Protein 3R0U (pdb70)

Solvent-accessible surface area: 27892 Å² total

InterPro domains:
  IPR013341 Mandelate racemase, N-terminal domain [PF02746] (19-125)
  IPR013342 Mandelate racemase, C-terminal domain [PF13378] (149-353)
  IPR013342 Mandelate racemase, C-terminal domain [SM00922] (142-240)
  IPR029017 Enolase-like, N-terminal [G3DSA:3.30.390.10] (1-115)
  IPR029017 Enolase-like, N-terminal [SSF54826] (3-125)
  IPR034603 Dipeptide epimerase [cd03319] (6-326)
  IPR036849 Enolase-like, C-terminal domain superfamily [G3DSA:3.20.20.120] (117-356)
  IPR036849 Enolase-like, C-terminal domain superfamily [SSF51604] (129-347)

Secondary structure (DSSP, 8-state):
--BEEEEEEEEEEEEEEEEEE-SS-EEE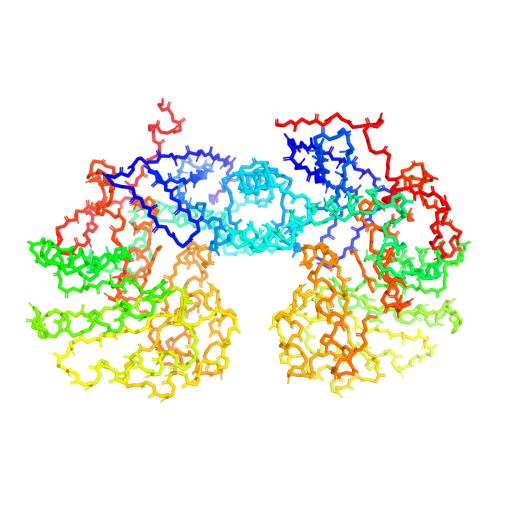EEEEEEEEEEETTS-EEEEEEE--HHHH---S---HIIIIIIHHHHTT-BGGGHHHHHHHHHTT---TTT--HHHHHHHHHHHHTTSBHHHHTT----EEEB-EEE----HHHHHHHHHHHHHTT--EEEEE-SS-HHHHHHHHHHHHHH--TTSEEEEE-TT---HHHHHHHHHHHHTS---EEEEE--S-TT-----HHHHH-SS-EE-STT-SSHHHHHHHHHTT-------HHHHTSHHHHHHHHHHHHHTT--------HHHHHHHHHHHHHTT---B--GGGGGS-GGGTTTTEEEETTEEEEPTT-SBTS---IIIII-/--BEEEEEEEEEEEEEEEEEE-SS-EEEEEEEEEEEEEETTS-EEEEEEE--HHHH---S---HIIIIIIHHHHTT-BGGGHHHHHHHHHTT---TTT--HHHHHHHHHHHHTTSBHHHHHT----EEEB-EEE----HHHHHHHHHHHHHTT--EEEEE-SS-HHHHHHHHHHHHHH--TTSEEEEE-TT---HHHHHHHHHHHTTS--EEEEEE--S-TT-----HHHHH-SS-EE-STT-SSHHHHHHHHHTT-------HHHHTSHHHHHHHHHHHHHHT--------HHHHHHHHHHHHHTT---B--GGGGGS-GGGTTTTEEEETTEEEEPSS-SBS---GGGT---B-

Sequence (710 aa):
VSKIIDIKTSIIKIPLKRTFITAVRSTNHIDSLAVELTLDNGVKGYGVAPATTAITGDTLQGQQYIIREIFAPVILGSDLSDYKQTLELAFKKVFNSAAKAIDLAYHDLLAKEQDISVAKLLGAKANSIVTDVSISCGNVAETIQNIQNGVEANFTAIKVKTGADFNRDIQLLKALDNEFSKNIKFRFDANQGWNLAQTKQFIEEEINKYSLNVEIIEQPVKYYDIKAAEITKFSNIPVVADESVFDAKDAERVIDEQACNINIKLAKTGGILEAQKIKKLADSAGISCVGCESPAGILATASFALAEDITVADLDPLDWVAKDLYSDYITFNEPNIILKDNLKGFGFNLAENLYFVSKIIDIKTSIIKIPLKRTFITAVRSTNHIDSLAVELTLDNGVKGYGVAPATTAITGDTLQGQYIIREIFAPVILGSDLSDYKQTLELAFKKVFNSAAKAIDLAYHDLLAKEQDISVAKLLGAKANSIVTDVSISCGNVAETIQNIQNGVEANFTAIKVKTGADFNRDIQLLKALDNEFSKNIKFRFDANQGWNLAQTKQFIEEINKYSLNVEIIEQPVKYYDIKAAEITKFSNIPVVADESVFDAKDAERVIDEQACNINIKLAKTGGILEAQKIKKLADSAGISCVGCESSPAGILATASFALAEDITVADLDPLDWVAKDLYSDYITFNEPNI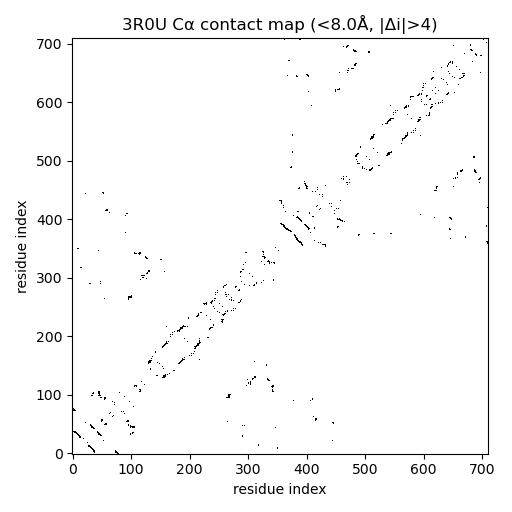ILKDNLKGFGFNLAENLYFQS

Nearest PDB structures (foldseek):
  3jzu-assembly10_C  TM=9.236E-01  e=6.802E-30  Enterococcus faecalis V583
  3jva-assembly1_H  TM=8.924E-01  e=4.768E-29  Enterococcus faecalis V583
  3dfy-assembly1_A  TM=9.272E-01  e=1.154E-27  Thermotoga maritima MSB8
  3jva-assembly1_C  TM=8.951E-01  e=2.211E-28  Enterococcus faecalis V583
  3s5s-assembly1_B  TM=8.977E-01  e=3.329E-25  Sorangium cellulosum So ce56

Organism: Francisella philomiragia subsp. philomiragia (strain ATCC 25017 / CCUG 19701 / FSC 153 / O#319-036) (NCBI:txid484022)

Radius of gyration: 26.85 Å; Cα contacts (8 Å, |Δi|>4): 1578; chains: 2; bounding box: 65×75×61 Å

Foldseek 3Di:
DKAWADKDKFWDKAAWQDWDDDPPDIDGIWIKMKMWTAIPVGDIFMFIFTQPCVQQNRDNVVSCLVPPQLCVLRHGGHLVCVVVSLVVRPVVDSNLRVLSVQLRSLLRVQLVVLHESLVVLPFDAFKAFAAAEFDDDALVVRLVVVVVRVVLPGQEYEYEAQPDLVRLLVNLVVDLVRDDQSREYEYENVQRADLVSLLVSQVSNVVGHYHYAEYENPHDLPPQVSCVSCVSHPHWYEYESCDLFQVSLVVCLVSVRGLYEYASSSHSHQVGSVNSLVVCVVSNRAYYEYGAVLSVLRRSSSCSSSVNHYYHRHSVVTHDCVSPVQFWDCSPRMTGGDPSARYSNDDCCVTPPD/DKAFADKWKFKDKFFWQDWAAFLQDIDGIWIKMKMWTAIPVGDIFIFIFTQPCSFQNRDNVVSCLVPPQLCVLRHRGHLVCVVVSLVVSVVVDSQLRSLSVQQRSLLVVQLVVLHESLVVLPFDAFKAFAAAEFHDDALVVRVVRVVVRVVLPGQEYEYHAQNDLVRLLVNLVVCLVPDDQSREYEYEDVARDDLVSLLVSQVSNVVGDHRYAEYENPHDLPPQVSCVSCVRHPHWYEYESVDLFQVSLVVNLVSVRTLYAYASSSHSHLVRSVNSLVVCVVSNRAYYEYGAVLSLLRRSSSCSSSVNHYYHSHSCVTGDVVQPVQFWDCSPRMTGGDPSAGYSRNPPVVPTPIDD

Structure (mmCIF, N/CA/C/O backbone):
data_3R0U
#
_entry.id   3R0U
#
_cell.length_a   121.070
_cell.length_b   121.070
_cell.length_c   149.040
_cell.angle_alpha   90.000
_cell.angle_beta   90.000
_cell.angle_gamma   90.000
#
_symmetry.space_group_name_H-M   'P 41 21 2'
#
loop_
_entity.id
_entity.type
_entity.pdbx_description
1 polymer 'Enzyme of enolase superfamily'
2 non-polymer 'MAGNESIUM ION'
3 non-polymer 'SULFATE ION'
4 non-polymer 'D(-)-TARTARIC ACID'
5 non-polymer GLYCEROL
6 water water
#
loop_
_atom_site.group_PDB
_atom_site.id
_atom_site.type_symbol
_atom_site.label_atom_id
_atom_site.label_alt_id
_atom_site.label_comp_id
_atom_site.label_asym_id
_atom_site.label_entity_id
_atom_site.label_seq_id
_atom_site.pdbx_PDB_ins_code
_atom_site.Cartn_x
_atom_site.Cartn_y
_atom_site.Cartn_z
_atom_site.occupancy
_atom_site.B_iso_or_equiv
_atom_site.auth_seq_id
_atom_site.auth_comp_id
_atom_site.auth_asym_id
_atom_site.auth_atom_id
_atom_site.pdbx_PDB_model_num
ATOM 1 N N . VAL A 1 2 ? 66.196 90.266 36.246 1.00 51.65 2 VAL A N 1
ATOM 2 C CA . VAL A 1 2 ? 67.477 89.766 36.738 1.00 46.49 2 VAL A CA 1
ATOM 3 C C . VAL A 1 2 ? 67.434 89.556 38.248 1.00 41.25 2 VAL A C 1
ATOM 4 O O . VAL A 1 2 ? 67.283 90.507 39.017 1.00 43.38 2 VAL A O 1
ATOM 8 N N . SER A 1 3 ? 67.564 88.301 38.673 1.00 33.37 3 SER A N 1
ATOM 9 C CA . SER A 1 3 ? 67.457 87.958 40.086 1.00 29.01 3 SER A CA 1
ATOM 10 C C . SER A 1 3 ? 68.795 88.189 40.788 1.00 25.73 3 SER A C 1
ATOM 11 O O . SER A 1 3 ? 69.818 87.793 40.243 1.00 26.15 3 SER A O 1
ATOM 14 N N . LYS A 1 4 ? 68.763 88.753 41.989 1.00 27.02 4 LYS A N 1
ATOM 15 C CA . LYS A 1 4 ? 69.974 88.986 42.795 1.00 28.24 4 LYS A CA 1
ATOM 16 C C . LYS A 1 4 ? 69.789 88.324 44.153 1.00 25.17 4 LYS A C 1
ATOM 17 O O . LYS A 1 4 ? 68.689 88.286 44.687 1.00 25.66 4 LYS A O 1
ATOM 23 N N . ILE A 1 5 ? 70.876 87.832 44.734 1.00 24.67 5 ILE A N 1
ATOM 24 C CA . ILE A 1 5 ? 70.816 87.260 46.061 1.00 21.18 5 ILE A CA 1
ATOM 25 C C . ILE A 1 5 ? 70.842 88.398 47.062 1.00 23.27 5 ILE A C 1
ATOM 26 O O . ILE A 1 5 ? 71.772 89.184 47.061 1.00 25.25 5 ILE A O 1
ATOM 31 N N . ILE A 1 6 ? 69.849 88.467 47.944 1.00 22.05 6 ILE A N 1
ATOM 32 C CA . ILE A 1 6 ? 69.785 89.560 48.889 1.00 24.25 6 ILE A CA 1
ATOM 33 C C . ILE A 1 6 ? 69.739 89.120 50.339 1.00 23.89 6 ILE A C 1
ATOM 34 O O . ILE A 1 6 ? 69.713 89.957 51.215 1.00 23.78 6 ILE A O 1
ATOM 39 N N . ASP A 1 7 ? 69.774 87.817 50.611 1.00 23.29 7 ASP A N 1
ATOM 40 C CA . ASP A 1 7 ? 69.882 87.369 52.012 1.00 20.86 7 ASP A CA 1
ATOM 41 C C . ASP A 1 7 ? 70.569 86.005 52.142 1.00 20.07 7 ASP A C 1
ATOM 42 O O . ASP A 1 7 ? 70.438 85.163 51.252 1.00 19.15 7 ASP A O 1
ATOM 47 N N . ILE A 1 8 ? 71.278 85.795 53.250 1.00 20.27 8 ILE A N 1
ATOM 48 C CA . ILE A 1 8 ? 71.914 84.483 53.531 1.00 22.02 8 ILE A CA 1
ATOM 49 C C . ILE A 1 8 ? 71.703 84.173 54.977 1.00 23.79 8 ILE A C 1
ATOM 50 O O . ILE A 1 8 ? 71.981 85.019 55.841 1.00 27.12 8 ILE A O 1
ATOM 55 N N . LYS A 1 9 ? 71.219 82.978 55.276 1.00 22.58 9 LYS A N 1
ATOM 56 C CA . LYS A 1 9 ? 71.108 82.558 56.666 1.00 23.07 9 LYS A CA 1
ATOM 57 C C . LYS A 1 9 ? 71.763 81.216 56.822 1.00 22.48 9 LYS A C 1
ATOM 58 O O . LYS A 1 9 ? 71.917 80.462 55.846 1.00 23.83 9 LYS A O 1
ATOM 64 N N . THR A 1 10 ? 72.164 80.885 58.030 1.00 19.03 10 THR A N 1
ATOM 65 C CA . THR A 1 10 ? 72.670 79.537 58.262 1.00 19.15 10 THR A CA 1
ATOM 66 C C . THR A 1 10 ? 71.995 78.914 59.469 1.00 21.81 10 THR A C 1
ATOM 67 O O . THR A 1 10 ? 71.476 79.612 60.345 1.00 24.09 10 THR A O 1
ATOM 71 N N . SER A 1 11 ? 72.027 77.595 59.545 1.00 18.41 11 SER A N 1
ATOM 72 C CA . SER A 1 11 ? 71.468 76.924 60.670 1.00 20.64 11 SER A CA 1
ATOM 73 C C . SER A 1 11 ? 72.187 75.593 60.854 1.00 21.16 11 SER A C 1
ATOM 74 O O . SER A 1 11 ? 72.523 74.904 59.871 1.00 20.36 11 SER A O 1
ATOM 77 N N . ILE A 1 12 ? 72.381 75.198 62.100 1.00 20.47 12 ILE A N 1
ATOM 78 C CA . ILE A 1 12 ? 73.053 73.950 62.434 1.00 21.74 12 ILE A CA 1
ATOM 79 C C . ILE A 1 12 ? 71.983 72.878 62.596 1.00 25.91 12 ILE A C 1
ATOM 80 O O . ILE A 1 12 ? 70.969 73.103 63.264 1.00 28.03 12 ILE A O 1
ATOM 85 N N . ILE A 1 13 ? 72.188 71.725 61.973 1.00 22.29 13 ILE A N 1
ATOM 86 C CA . ILE A 1 13 ? 71.182 70.666 62.016 1.00 24.88 13 ILE A CA 1
ATOM 87 C C . ILE A 1 13 ? 71.910 69.453 62.537 1.00 27.63 13 ILE A C 1
ATOM 88 O O . ILE A 1 13 ? 72.956 69.077 61.992 1.00 28.40 13 ILE A O 1
ATOM 93 N N . LYS A 1 14 ? 71.396 68.855 63.613 1.00 24.04 14 LYS A N 1
ATOM 94 C CA . LYS A 1 14 ? 71.968 67.633 64.158 1.00 23.95 14 LYS A CA 1
ATOM 95 C C . LYS A 1 14 ? 70.944 66.517 63.996 1.00 30.15 14 LYS A C 1
ATOM 96 O O . LYS A 1 14 ? 69.767 66.687 64.313 1.00 31.99 14 LYS A O 1
ATOM 102 N N . ILE A 1 15 ? 71.384 65.402 63.442 1.00 29.71 15 ILE A N 1
ATOM 103 C CA . ILE A 1 15 ? 70.469 64.299 63.140 1.00 31.01 15 ILE A CA 1
ATOM 104 C C . ILE A 1 15 ? 70.934 63.111 63.921 1.00 29.52 15 ILE A C 1
ATOM 105 O O . ILE A 1 15 ? 72.114 62.769 63.897 1.00 27.92 15 ILE A O 1
ATOM 110 N N . PRO A 1 16 ? 70.024 62.484 64.664 1.00 34.32 16 PRO A N 1
ATOM 111 C CA . PRO A 1 16 ? 70.441 61.280 65.391 1.00 36.24 16 PRO A CA 1
ATOM 112 C C . PRO A 1 16 ? 70.650 60.058 64.463 1.00 35.37 16 PRO A C 1
ATOM 113 O O . PRO A 1 16 ? 69.899 59.848 63.502 1.00 34.89 16 PRO A O 1
ATOM 117 N N . LEU A 1 17 ? 71.660 59.251 64.766 1.00 32.85 17 LEU A N 1
ATOM 118 C CA . LEU A 1 17 ? 71.890 58.021 64.025 1.00 32.11 17 LEU A CA 1
ATOM 119 C C . LEU A 1 17 ? 71.207 56.843 64.715 1.00 36.14 17 LEU A C 1
ATOM 120 O O . LEU A 1 17 ? 71.043 56.851 65.954 1.00 34.24 17 LEU A O 1
ATOM 125 N N . LYS A 1 18 ? 70.829 55.832 63.924 1.00 37.48 18 LYS A N 1
ATOM 126 C CA . LYS A 1 18 ? 70.186 54.611 64.453 1.00 42.43 18 LYS A CA 1
ATOM 127 C C . LYS A 1 18 ? 71.119 53.692 65.272 1.00 44.57 18 LYS A C 1
ATOM 128 O O . LYS A 1 18 ? 70.666 52.930 66.143 1.00 44.65 18 LYS A O 1
ATOM 134 N N . ARG A 1 19 ? 72.410 53.759 64.977 1.00 43.44 19 ARG A N 1
ATOM 135 C CA . ARG A 1 19 ? 73.418 53.034 65.735 1.00 45.81 19 ARG A CA 1
ATOM 136 C C . ARG A 1 19 ? 74.666 53.919 65.797 1.00 41.35 19 ARG A C 1
ATOM 137 O O . ARG A 1 19 ? 74.781 54.890 65.053 1.00 37.07 19 ARG A O 1
ATOM 145 N N . THR A 1 20 ? 75.589 53.603 66.688 1.00 38.63 20 THR A N 1
ATOM 146 C CA . THR A 1 20 ? 76.767 54.442 66.841 1.00 40.72 20 THR A CA 1
ATOM 147 C C . THR A 1 20 ? 77.738 54.247 65.665 1.00 39.55 20 THR A C 1
ATOM 148 O O . THR A 1 20 ? 78.036 53.129 65.234 1.00 38.82 20 THR A O 1
ATOM 152 N N . PHE A 1 21 ? 78.219 55.368 65.155 1.00 37.87 21 PHE A N 1
ATOM 153 C CA . PHE A 1 21 ? 79.111 55.380 64.011 1.00 37.91 21 PHE A CA 1
ATOM 154 C C . PHE A 1 21 ? 80.558 55.605 64.469 1.00 36.50 21 PHE A C 1
ATOM 155 O O . PHE A 1 21 ? 80.887 56.661 65.061 1.00 35.01 21 PHE A O 1
ATOM 163 N N . ILE A 1 22 ? 81.406 54.613 64.198 1.00 33.36 22 ILE A N 1
ATOM 164 C CA . ILE A 1 22 ? 82.792 54.627 64.660 1.00 34.98 22 ILE A CA 1
ATOM 165 C C . ILE A 1 22 ? 83.819 54.681 63.534 1.00 37.80 22 ILE A C 1
ATOM 166 O O . ILE A 1 22 ? 83.846 53.792 62.678 1.00 41.65 22 ILE A O 1
ATOM 171 N N . THR A 1 23 ? 84.678 55.703 63.563 1.00 34.62 23 THR A N 1
ATOM 172 C CA . THR A 1 23 ? 85.764 55.809 62.638 1.00 32.21 23 THR A CA 1
ATOM 173 C C . THR A 1 23 ? 87.093 55.516 63.336 1.00 34.34 23 THR A C 1
ATOM 174 O O . THR A 1 23 ? 87.145 55.144 64.528 1.00 33.52 23 THR A O 1
ATOM 178 N N . ALA A 1 24 ? 88.172 55.703 62.578 1.00 36.50 24 ALA A N 1
ATOM 179 C CA . ALA A 1 24 ? 89.512 55.480 63.095 1.00 37.72 24 ALA A CA 1
ATOM 180 C C . ALA A 1 24 ? 89.798 56.467 64.233 1.00 34.79 24 ALA A C 1
ATOM 181 O O . ALA A 1 24 ? 90.576 56.163 65.151 1.00 34.34 24 ALA A O 1
ATOM 183 N N . VAL A 1 25 ? 89.163 57.640 64.184 1.00 33.03 25 VAL A N 1
ATOM 184 C CA . VAL A 1 25 ? 89.516 58.671 65.171 1.00 33.91 25 VAL A CA 1
ATOM 185 C C . VAL A 1 25 ? 88.356 59.184 66.025 1.00 31.56 25 VAL A C 1
ATOM 186 O O . VAL A 1 25 ? 88.559 60.039 66.872 1.00 32.99 25 VAL A O 1
ATOM 190 N N . ARG A 1 26 ? 87.147 58.663 65.828 1.00 26.25 26 ARG A N 1
ATOM 191 C CA . ARG A 1 26 ? 85.989 59.292 66.449 1.00 28.62 26 ARG A CA 1
ATOM 192 C C . ARG A 1 26 ? 84.771 58.347 66.541 1.00 33.32 26 ARG A C 1
ATOM 193 O O . ARG A 1 26 ? 84.628 57.401 65.738 1.00 35.04 26 ARG A O 1
ATOM 201 N N . SER A 1 27 ? 83.916 58.606 67.524 1.00 36.61 27 SER A N 1
ATOM 202 C CA . SER A 1 27 ? 82.668 57.860 67.736 1.00 38.62 27 SER A CA 1
ATOM 203 C C . SER A 1 27 ? 81.568 58.893 67.940 1.00 39.61 27 SER A C 1
ATOM 204 O O . SER A 1 27 ? 81.791 59.920 68.593 1.00 40.13 27 SER A O 1
ATOM 207 N N . THR A 1 28 ? 80.405 58.674 67.332 1.00 36.78 28 THR A N 1
ATOM 208 C CA . THR A 1 28 ? 79.315 59.630 67.491 1.00 34.28 28 THR A CA 1
ATOM 209 C C . THR A 1 28 ? 77.983 58.943 67.268 1.00 33.80 28 THR A C 1
ATOM 210 O O . THR A 1 28 ? 77.911 57.924 66.592 1.00 32.62 28 THR A O 1
ATOM 214 N N . ASN A 1 29 ? 76.931 59.500 67.862 1.00 34.81 29 ASN A N 1
ATOM 215 C CA . ASN A 1 29 ? 75.577 59.043 67.583 1.00 35.12 29 ASN A CA 1
ATOM 216 C C . ASN A 1 29 ? 74.771 60.051 66.798 1.00 31.49 29 ASN A C 1
ATOM 217 O O . ASN A 1 29 ? 73.552 59.965 66.765 1.00 29.20 29 ASN A O 1
ATOM 222 N N . HIS A 1 30 ? 75.444 61.022 66.166 1.00 28.50 30 HIS A N 1
ATOM 223 C CA . HIS A 1 30 ? 74.687 61.968 65.371 1.00 29.40 30 HIS A CA 1
ATOM 224 C C . HIS A 1 30 ? 75.506 62.490 64.188 1.00 26.25 30 HIS A C 1
ATOM 225 O O . HIS A 1 30 ? 76.718 62.312 64.100 1.00 27.82 30 HIS A O 1
ATOM 232 N N . ILE A 1 31 ? 74.813 63.126 63.270 1.00 25.42 31 ILE A N 1
ATOM 233 C CA . ILE A 1 31 ? 75.472 63.788 62.163 1.00 24.77 31 ILE A CA 1
ATOM 234 C C . ILE A 1 31 ? 75.458 65.285 62.461 1.00 24.43 31 ILE A C 1
ATOM 235 O O . ILE A 1 31 ? 74.429 65.807 62.825 1.00 22.84 31 ILE A O 1
ATOM 240 N N . ASP A 1 32 ? 76.588 65.971 62.311 1.00 25.27 32 ASP A N 1
ATOM 241 C CA . ASP A 1 32 ? 76.617 67.441 62.432 1.00 26.35 32 ASP A CA 1
ATOM 242 C C . ASP A 1 32 ? 76.553 68.062 61.031 1.00 24.63 32 ASP A C 1
ATOM 243 O O . ASP A 1 32 ? 77.395 67.749 60.207 1.00 25.75 32 ASP A O 1
ATOM 248 N N . SER A 1 33 ? 75.563 68.903 60.737 1.00 22.21 33 SER A N 1
ATOM 249 C CA . SER A 1 33 ? 75.523 69.583 59.440 1.00 20.17 33 SER A CA 1
ATOM 250 C C . SER A 1 33 ? 75.285 71.055 59.610 1.00 20.11 33 SER A C 1
ATOM 251 O O . SER A 1 33 ? 74.656 71.470 60.580 1.00 20.61 33 SER A O 1
ATOM 254 N N . LEU A 1 34 ? 75.769 71.834 58.636 1.00 17.12 34 LEU A N 1
ATOM 255 C CA . LEU A 1 34 ? 75.342 73.231 58.532 1.00 15.45 34 LEU A CA 1
ATOM 256 C C . LEU A 1 34 ? 74.524 73.379 57.287 1.00 18.01 34 LEU A C 1
ATOM 257 O O . LEU A 1 34 ? 74.928 72.947 56.175 1.00 19.98 34 LEU A O 1
ATOM 262 N N . ALA A 1 35 ? 73.392 74.033 57.421 1.00 18.55 35 ALA A N 1
ATOM 263 C CA . ALA A 1 35 ? 72.570 74.381 56.253 1.00 20.58 35 ALA A CA 1
ATOM 264 C C . ALA A 1 35 ? 72.689 75.861 55.938 1.00 17.74 35 ALA A C 1
ATOM 265 O O . ALA A 1 35 ? 72.857 76.709 56.830 1.00 19.87 35 ALA A O 1
ATOM 267 N N . VAL A 1 36 ? 72.611 76.198 54.666 1.00 15.04 36 VAL A N 1
ATOM 268 C CA . VAL A 1 36 ? 72.617 77.575 54.277 1.00 14.63 36 VAL A CA 1
ATOM 269 C C . VAL A 1 36 ? 71.373 77.847 53.432 1.00 18.81 36 VAL A C 1
ATOM 270 O O . VAL A 1 36 ? 70.958 77.002 52.643 1.00 19.51 36 VAL A O 1
ATOM 274 N N . GLU A 1 37 ? 70.785 79.020 53.631 1.00 16.89 37 GLU A N 1
ATOM 275 C CA . GLU A 1 37 ? 69.628 79.460 52.819 1.00 16.18 37 GLU A CA 1
ATOM 276 C C . GLU A 1 37 ? 70.012 80.742 52.102 1.00 18.17 37 GLU A C 1
ATOM 277 O O . GLU A 1 37 ? 70.468 81.741 52.740 1.00 18.93 37 GLU A O 1
ATOM 283 N N . LEU A 1 38 ? 69.872 80.745 50.782 1.00 16.45 38 LEU A N 1
ATOM 284 C CA . LEU A 1 38 ? 70.069 81.945 49.990 1.00 17.19 38 LEU A CA 1
ATOM 285 C C . LEU A 1 38 ? 68.718 82.476 49.525 1.00 20.17 38 LEU A C 1
ATOM 286 O O . LEU A 1 38 ? 67.944 81.717 49.003 1.00 20.22 38 LEU A O 1
ATOM 291 N N . THR A 1 39 ? 68.458 83.784 49.661 1.00 18.94 39 THR A N 1
ATOM 292 C CA . THR A 1 39 ? 67.147 84.319 49.233 1.00 19.59 39 THR A CA 1
ATOM 293 C C . THR A 1 39 ? 67.359 85.317 48.113 1.00 21.53 39 THR A C 1
ATOM 294 O O . THR A 1 39 ? 68.256 86.158 48.205 1.00 22.15 39 THR A O 1
ATOM 298 N N . LEU A 1 40 ? 66.597 85.170 47.031 1.00 20.10 40 LEU A N 1
ATOM 299 C CA . LEU A 1 40 ? 66.690 86.038 45.870 1.00 18.50 40 LEU A CA 1
ATOM 300 C C . LEU A 1 40 ? 65.685 87.175 46.083 1.00 21.71 40 LEU A C 1
ATOM 301 O O . LEU A 1 40 ? 64.777 87.063 46.911 1.00 21.29 40 LEU A O 1
ATOM 306 N N . ASP A 1 41 ? 65.843 88.244 45.326 1.00 20.25 41 ASP A N 1
ATOM 307 C CA . ASP A 1 41 ? 64.945 89.394 45.517 1.00 24.65 41 ASP A CA 1
ATOM 308 C C . ASP A 1 41 ? 63.576 89.175 44.854 1.00 25.41 41 ASP A C 1
ATOM 309 O O . ASP A 1 41 ? 62.686 90.058 44.913 1.00 27.33 41 ASP A O 1
ATOM 314 N N . ASN A 1 42 ? 63.357 87.995 44.274 1.00 24.76 42 ASN A N 1
ATOM 315 C CA . ASN A 1 42 ? 61.978 87.624 43.833 1.00 23.44 42 ASN A CA 1
ATOM 316 C C . ASN A 1 42 ? 61.298 86.666 44.818 1.00 23.77 42 ASN A C 1
ATOM 317 O O . ASN A 1 42 ? 60.256 86.067 44.506 1.00 25.80 42 ASN A O 1
ATOM 322 N N . GLY A 1 43 ? 61.951 86.436 45.961 1.00 21.74 43 GLY A N 1
ATOM 323 C CA . GLY A 1 43 ? 61.393 85.590 47.000 1.00 22.97 43 GLY A CA 1
ATOM 324 C C . GLY A 1 43 ? 61.802 84.119 46.971 1.00 23.36 43 GLY A C 1
ATOM 325 O O . GLY A 1 43 ? 61.554 83.406 47.932 1.00 24.94 43 GLY A O 1
ATOM 326 N N . VAL A 1 44 ? 62.393 83.663 45.871 1.00 22.52 44 VAL A N 1
ATOM 327 C CA . VAL A 1 44 ? 62.801 82.246 45.748 1.00 22.02 44 VAL A CA 1
ATOM 328 C C . VAL A 1 44 ? 63.949 81.941 46.711 1.00 20.96 44 VAL A C 1
ATOM 329 O O . VAL A 1 44 ? 64.871 82.707 46.800 1.00 19.52 44 VAL A O 1
ATOM 333 N N . LYS A 1 45 ? 63.862 80.848 47.448 1.00 20.62 45 LYS A N 1
ATOM 334 C CA . LYS A 1 45 ? 64.899 80.476 48.442 1.00 22.01 45 LYS A CA 1
ATOM 335 C C . LYS A 1 45 ? 65.570 79.171 48.035 1.00 20.01 45 LYS A C 1
ATOM 336 O O . LYS A 1 45 ? 64.874 78.236 47.606 1.00 21.38 45 LYS A O 1
ATOM 342 N N . GLY A 1 46 ? 66.890 79.095 48.220 1.00 20.13 46 GLY A N 1
ATOM 343 C CA . GLY A 1 46 ? 67.663 77.905 47.874 1.00 19.07 46 GLY A CA 1
ATOM 344 C C . GLY A 1 46 ? 68.465 77.396 49.067 1.00 17.52 46 GLY A C 1
ATOM 345 O O . GLY A 1 46 ? 68.971 78.200 49.842 1.00 19.33 46 GLY A O 1
ATOM 346 N N . TYR A 1 47 ? 68.646 76.089 49.173 1.00 16.00 47 TYR A N 1
ATOM 347 C CA . TYR A 1 47 ? 69.270 75.498 50.360 1.00 14.37 47 TYR A CA 1
ATOM 348 C C . TYR A 1 47 ? 70.415 74.589 49.980 1.00 16.06 47 TYR A C 1
ATOM 349 O O . TYR A 1 47 ? 70.295 73.794 49.015 1.00 16.53 47 TYR A O 1
ATOM 358 N N . GLY A 1 48 ? 71.447 74.605 50.811 1.00 16.36 48 GLY A N 1
ATOM 359 C CA . GLY A 1 48 ? 72.516 73.618 50.679 1.00 16.98 48 GLY A CA 1
ATOM 360 C C . GLY A 1 48 ? 72.858 73.090 52.059 1.00 18.13 48 GLY A C 1
ATOM 361 O O . GLY A 1 48 ? 72.704 73.813 53.027 1.00 18.43 48 GLY A O 1
ATOM 362 N N . VAL A 1 49 ? 73.267 71.830 52.172 1.00 15.23 49 VAL A N 1
ATOM 363 C CA . VAL A 1 49 ? 73.519 71.245 53.490 1.00 15.80 49 VAL A CA 1
ATOM 364 C C . VAL A 1 49 ? 74.834 70.483 53.392 1.00 18.11 49 VAL A C 1
ATOM 365 O O . VAL A 1 49 ? 74.990 69.685 52.441 1.00 16.74 49 VAL A O 1
ATOM 369 N N . ALA A 1 50 ? 75.749 70.675 54.352 1.00 15.73 50 ALA A N 1
ATOM 370 C CA . ALA A 1 50 ? 77.072 70.011 54.286 1.00 16.04 50 ALA A CA 1
ATOM 371 C C . ALA A 1 50 ? 77.507 69.543 55.662 1.00 15.25 50 ALA A C 1
ATOM 372 O O . ALA A 1 50 ? 77.093 70.144 56.675 1.00 14.73 50 ALA A O 1
ATOM 374 N N . PRO A 1 51 ? 78.323 68.459 55.742 1.00 16.91 51 PRO A N 1
ATOM 375 C CA . PRO A 1 51 ? 78.715 67.874 57.026 1.00 14.78 51 PRO A CA 1
ATOM 376 C C . PRO A 1 51 ? 80.012 68.547 57.496 1.00 15.99 51 PRO A C 1
ATOM 377 O O . PRO A 1 51 ? 80.725 69.217 56.715 1.00 14.21 51 PRO A O 1
ATOM 381 N N . ALA A 1 52 ? 80.266 68.415 58.781 1.00 14.00 52 ALA A N 1
ATOM 382 C CA . ALA A 1 52 ? 81.465 68.976 59.414 1.00 14.63 52 ALA A CA 1
ATOM 383 C C . ALA A 1 52 ? 82.341 67.806 59.828 1.00 16.40 52 ALA A C 1
ATOM 384 O O . ALA A 1 52 ? 82.487 67.527 61.034 1.00 18.53 52 ALA A O 1
ATOM 386 N N . THR A 1 53 ? 82.964 67.131 58.865 1.00 14.57 53 THR A N 1
ATOM 387 C CA . THR A 1 53 ? 83.763 65.922 59.184 1.00 15.24 53 THR A CA 1
ATOM 388 C C . THR A 1 53 ? 85.217 66.361 59.337 1.00 17.77 53 THR A C 1
ATOM 389 O O . THR A 1 53 ? 86.015 66.313 58.395 1.00 16.61 53 THR A O 1
ATOM 393 N N . THR A 1 54 ? 85.556 66.770 60.544 1.00 16.82 54 THR A N 1
ATOM 394 C CA . THR A 1 54 ? 86.818 67.504 60.761 1.00 15.60 54 THR A CA 1
ATOM 395 C C . THR A 1 54 ? 88.030 66.643 60.482 1.00 16.19 54 THR A C 1
ATOM 396 O O . THR A 1 54 ? 89.045 67.115 59.922 1.00 16.35 54 THR A O 1
ATOM 400 N N . ALA A 1 55 ? 87.913 65.352 60.760 1.00 14.03 55 ALA A N 1
ATOM 401 C CA . ALA A 1 55 ? 89.052 64.447 60.547 1.00 15.29 55 ALA A CA 1
ATOM 402 C C . ALA A 1 55 ? 89.402 64.259 59.082 1.00 16.71 55 ALA A C 1
ATOM 403 O O . ALA A 1 55 ? 90.520 63.869 58.767 1.00 17.34 55 ALA A O 1
ATOM 405 N N . ILE A 1 56 ? 88.461 64.545 58.172 1.00 14.28 56 ILE A N 1
ATOM 406 C CA . ILE A 1 56 ? 88.728 64.330 56.737 1.00 13.99 56 ILE A CA 1
ATOM 407 C C . ILE A 1 56 ? 88.852 65.623 55.989 1.00 14.48 56 ILE A C 1
ATOM 408 O O . ILE A 1 56 ? 89.782 65.815 55.244 1.00 16.09 56 ILE A O 1
ATOM 413 N N . THR A 1 57 ? 87.886 66.530 56.161 1.00 13.50 57 THR A N 1
ATOM 414 C CA . THR A 1 57 ? 87.979 67.790 55.390 1.00 11.52 57 THR A CA 1
ATOM 415 C C . THR A 1 57 ? 88.469 68.992 56.226 1.00 11.55 57 THR A C 1
ATOM 416 O O . THR A 1 57 ? 88.747 70.082 55.646 1.00 12.77 57 THR A O 1
ATOM 420 N N . GLY A 1 58 ? 88.570 68.810 57.546 1.00 12.03 58 GLY A N 1
ATOM 421 C CA . GLY A 1 58 ? 89.020 69.920 58.433 1.00 11.66 58 GLY A CA 1
ATOM 422 C C . GLY A 1 58 ? 87.881 70.906 58.751 1.00 13.22 58 GLY A C 1
ATOM 423 O O . GLY A 1 58 ? 88.073 71.830 59.491 1.00 12.09 58 GLY A O 1
ATOM 424 N N . ASP A 1 59 ? 86.695 70.693 58.180 1.00 11.70 59 ASP A N 1
ATOM 425 C CA . ASP A 1 59 ? 85.560 71.603 58.453 1.00 13.55 59 ASP A CA 1
ATOM 426 C C . ASP A 1 59 ? 85.038 71.431 59.879 1.00 12.56 59 ASP A C 1
ATOM 427 O O . ASP A 1 59 ? 85.017 70.302 60.423 1.00 13.66 59 ASP A O 1
ATOM 432 N N . THR A 1 60 ? 84.617 72.544 60.469 1.00 13.00 60 THR A N 1
ATOM 433 C CA . THR A 1 60 ? 83.863 72.540 61.735 1.00 12.90 60 THR A CA 1
ATOM 434 C C . THR A 1 60 ? 82.603 73.320 61.508 1.00 13.13 60 THR A C 1
ATOM 435 O O . THR A 1 60 ? 82.569 74.215 60.659 1.00 14.10 60 THR A O 1
ATOM 439 N N . LEU A 1 61 ? 81.533 73.028 62.268 1.00 12.79 61 LEU A N 1
ATOM 440 C CA . LEU A 1 61 ? 80.322 73.851 62.125 1.00 12.22 61 LEU A CA 1
ATOM 441 C C . LEU A 1 61 ? 80.626 75.343 62.372 1.00 13.07 61 LEU A C 1
ATOM 442 O O . LEU A 1 61 ? 80.095 76.214 61.690 1.00 14.76 61 LEU A O 1
ATOM 447 N N . GLN A 1 62 ? 81.391 75.612 63.429 1.00 13.76 62 GLN A N 1
ATOM 448 C CA . GLN A 1 62 ? 81.689 76.985 63.819 1.00 16.54 62 GLN A CA 1
ATOM 449 C C . GLN A 1 62 ? 82.534 77.709 62.755 1.00 15.62 62 GLN A C 1
ATOM 450 O O . GLN A 1 62 ? 82.324 78.884 62.469 1.00 14.98 62 GLN A O 1
ATOM 456 N N . GLY A 1 63 ? 83.509 77.017 62.204 1.00 15.36 63 GLY A N 1
ATOM 457 C CA . GLY A 1 63 ? 84.290 77.586 61.083 1.00 14.51 63 GLY A CA 1
ATOM 458 C C . GLY A 1 63 ? 83.428 77.893 59.863 1.00 12.05 63 GLY A C 1
ATOM 459 O O . GLY A 1 63 ? 83.558 78.926 59.196 1.00 14.04 63 GLY A O 1
ATOM 468 N N A GLN A 1 65 ? 80.202 78.367 59.661 0.48 13.83 65 GLN A N 1
ATOM 469 N N B GLN A 1 65 ? 80.210 78.370 59.666 0.52 13.83 65 GLN A N 1
ATOM 470 C CA A GLN A 1 65 ? 79.275 79.470 59.879 0.48 14.26 65 GLN A CA 1
ATOM 471 C CA B GLN A 1 65 ? 79.269 79.460 59.915 0.52 14.96 65 GLN A CA 1
ATOM 472 C C A GLN A 1 65 ? 79.973 80.819 59.724 0.48 14.02 65 GLN A C 1
ATOM 473 C C B GLN A 1 65 ? 79.957 80.819 59.758 0.52 14.01 65 GLN A C 1
ATOM 474 O O A GLN A 1 65 ? 79.459 81.727 59.061 0.48 15.15 65 GLN A O 1
ATOM 475 O O B GLN A 1 65 ? 79.421 81.735 59.126 0.52 15.13 65 GLN A O 1
ATOM 486 N N . TYR A 1 66 ? 81.160 80.940 60.316 1.00 12.73 66 TYR A N 1
ATOM 487 C CA . TYR A 1 66 ? 81.904 82.198 60.266 1.00 13.39 66 TYR A CA 1
ATOM 488 C C . TYR A 1 66 ? 82.238 82.482 58.794 1.00 14.09 66 TYR A C 1
ATOM 489 O O . TYR A 1 66 ? 82.070 83.619 58.288 1.00 15.27 66 TYR A O 1
ATOM 498 N N . ILE A 1 67 ? 82.788 81.468 58.117 1.00 13.73 67 ILE A N 1
ATOM 499 C CA . ILE A 1 67 ? 83.190 81.653 56.725 1.00 14.39 67 ILE A CA 1
ATOM 500 C C . ILE A 1 67 ? 82.023 82.135 55.845 1.00 12.73 67 ILE A C 1
ATOM 501 O O . ILE A 1 67 ? 82.129 83.087 55.038 1.00 15.22 67 ILE A O 1
ATOM 506 N N . ILE A 1 68 ? 80.894 81.450 55.971 1.00 12.22 68 ILE A N 1
ATOM 507 C CA . ILE A 1 68 ? 79.758 81.821 55.145 1.00 12.08 68 ILE A CA 1
ATOM 508 C C . ILE A 1 68 ? 79.243 83.225 55.497 1.00 17.86 68 ILE A C 1
ATOM 509 O O . ILE A 1 68 ? 79.023 84.063 54.615 1.00 17.87 68 ILE A O 1
ATOM 514 N N . ARG A 1 69 ? 79.108 83.510 56.778 1.00 19.16 69 ARG A N 1
ATOM 515 C CA . ARG A 1 69 ? 78.530 84.815 57.133 1.00 24.24 69 ARG A CA 1
ATOM 516 C C . ARG A 1 69 ? 79.467 85.974 56.895 1.00 23.10 69 ARG A C 1
ATOM 517 O O . ARG A 1 69 ? 79.023 87.074 56.569 1.00 20.12 69 ARG A O 1
ATOM 525 N N . GLU A 1 70 ? 80.761 85.770 57.121 1.00 19.86 70 GLU A N 1
ATOM 526 C CA . GLU A 1 70 ? 81.662 86.936 57.188 1.00 20.83 70 GLU A CA 1
ATOM 527 C C . GLU A 1 70 ? 82.547 87.044 55.983 1.00 20.88 70 GLU A C 1
ATOM 528 O O . GLU A 1 70 ? 83.021 88.133 55.647 1.00 20.25 70 GLU A O 1
ATOM 534 N N . ILE A 1 71 ? 82.793 85.914 55.317 1.00 17.89 71 ILE A N 1
ATOM 535 C CA . ILE A 1 71 ? 83.699 85.947 54.167 1.00 15.43 71 ILE A CA 1
ATOM 536 C C . ILE A 1 71 ? 82.968 85.783 52.820 1.00 16.92 71 ILE A C 1
ATOM 537 O O . ILE A 1 71 ? 83.181 86.579 51.880 1.00 15.70 71 ILE A O 1
ATOM 542 N N . PHE A 1 72 ? 82.094 84.786 52.730 1.00 13.62 72 PHE A N 1
ATOM 543 C CA . PHE A 1 72 ? 81.395 84.558 51.468 1.00 15.18 72 PHE A CA 1
ATOM 544 C C . PHE A 1 72 ? 80.242 85.574 51.301 1.00 17.97 72 PHE A C 1
ATOM 545 O O . PHE A 1 72 ? 80.007 86.060 50.205 1.00 16.70 72 PHE A O 1
ATOM 553 N N . ALA A 1 73 ? 79.544 85.879 52.391 1.00 19.54 73 ALA A N 1
ATOM 554 C CA . ALA A 1 73 ? 78.335 86.707 52.259 1.00 21.34 73 ALA A CA 1
ATOM 555 C C . ALA A 1 73 ? 78.595 88.081 51.613 1.00 21.44 73 ALA A C 1
ATOM 556 O O . ALA A 1 73 ? 77.848 88.501 50.712 1.00 23.36 73 ALA A O 1
ATOM 558 N N . PRO A 1 74 ? 79.682 88.766 51.996 1.00 23.94 74 PRO A N 1
ATOM 559 C CA . PRO A 1 74 ? 79.869 90.075 51.342 1.00 25.40 74 PRO A CA 1
ATOM 560 C C . PRO A 1 74 ? 80.073 89.982 49.836 1.00 25.40 74 PRO A C 1
ATOM 561 O O . PRO A 1 74 ? 79.785 90.954 49.129 1.00 23.57 74 PRO A O 1
ATOM 565 N N . VAL A 1 75 ? 80.569 88.842 49.338 1.00 21.76 75 VAL A N 1
ATOM 566 C CA . VAL A 1 75 ? 80.812 88.683 47.920 1.00 19.87 75 VAL A CA 1
ATOM 567 C C . VAL A 1 75 ? 79.486 88.358 47.238 1.00 17.82 75 VAL A C 1
ATOM 568 O O . VAL A 1 75 ? 79.198 88.835 46.146 1.00 19.83 75 VAL A O 1
ATOM 572 N N . ILE A 1 76 ? 78.678 87.517 47.869 1.00 17.52 76 ILE A N 1
ATOM 573 C CA . ILE A 1 76 ? 77.460 87.011 47.244 1.00 16.78 76 ILE A CA 1
ATOM 574 C C . ILE A 1 76 ? 76.338 88.037 47.253 1.00 19.00 76 ILE A C 1
ATOM 575 O O . ILE A 1 76 ? 75.607 88.189 46.256 1.00 19.44 76 ILE A O 1
ATOM 580 N N . LEU A 1 77 ? 76.165 88.680 48.402 1.00 20.17 77 LEU A N 1
ATOM 581 C CA . LEU A 1 77 ? 75.058 89.605 48.614 1.00 20.23 77 LEU A CA 1
ATOM 582 C C . LEU A 1 77 ? 75.034 90.745 47.578 1.00 21.77 77 LEU A C 1
ATOM 583 O O . LEU A 1 77 ? 76.040 91.393 47.316 1.00 19.97 77 LEU A O 1
ATOM 588 N N . GLY A 1 78 ? 73.872 90.961 46.951 1.00 24.17 78 GLY A N 1
ATOM 589 C CA . GLY A 1 78 ? 73.776 91.997 45.931 1.00 25.17 78 GLY A CA 1
ATOM 590 C C . GLY A 1 78 ? 74.182 91.518 44.540 1.00 25.65 78 GLY A C 1
ATOM 591 O O . GLY A 1 78 ? 74.021 92.265 43.557 1.00 25.71 78 GLY A O 1
ATOM 592 N N . SER A 1 79 ? 74.658 90.272 44.423 1.00 22.24 79 SER A N 1
ATOM 593 C CA . SER A 1 79 ? 75.134 89.792 43.119 1.00 20.39 79 SER A CA 1
ATOM 594 C C . SER A 1 79 ? 74.032 89.120 42.323 1.00 21.87 79 SER A C 1
ATOM 595 O O . SER A 1 79 ? 73.048 88.660 42.895 1.00 23.49 79 SER A O 1
ATOM 598 N N . ASP A 1 80 ? 74.205 89.043 41.005 1.00 24.48 80 ASP A N 1
ATOM 599 C CA . ASP A 1 80 ? 73.196 88.494 40.109 1.00 24.15 80 ASP A CA 1
ATOM 600 C C . ASP A 1 80 ? 73.358 86.995 40.167 1.00 22.71 80 ASP A C 1
ATOM 601 O O . ASP A 1 80 ? 74.486 86.486 40.059 1.00 23.21 80 ASP A O 1
ATOM 606 N N . LEU A 1 81 ? 72.236 86.291 40.232 1.00 21.02 81 LEU A N 1
ATOM 607 C CA . LEU A 1 81 ? 72.251 84.829 40.249 1.00 21.08 81 LEU A CA 1
ATOM 608 C C . LEU A 1 81 ? 72.942 84.309 38.980 1.00 21.60 81 LEU A C 1
ATOM 609 O O . LEU A 1 81 ? 73.708 83.348 39.032 1.00 19.76 81 LEU A O 1
ATOM 614 N N . SER A 1 82 ? 72.657 84.916 37.823 1.00 19.72 82 SER A N 1
ATOM 615 C CA . SER A 1 82 ? 73.276 84.454 36.575 1.00 23.20 82 SER A CA 1
ATOM 616 C C . SER A 1 82 ? 74.831 84.475 36.541 1.00 21.51 82 SER A C 1
ATOM 617 O O . SER A 1 82 ? 75.440 83.755 35.756 1.00 22.96 82 SER A O 1
ATOM 620 N N . ASP A 1 83 ? 75.449 85.331 37.349 1.00 21.29 83 ASP A N 1
ATOM 621 C CA . ASP A 1 83 ? 76.915 85.375 37.450 1.00 21.85 83 ASP A CA 1
ATOM 622 C C . ASP A 1 83 ? 77.439 84.396 38.496 1.00 19.21 83 ASP A C 1
ATOM 623 O O . ASP A 1 83 ? 78.586 84.543 38.936 1.00 21.29 83 ASP A O 1
ATOM 628 N N . TYR A 1 84 ? 76.659 83.383 38.864 1.00 19.13 84 TYR A N 1
ATOM 629 C CA . TYR A 1 84 ? 77.129 82.505 39.959 1.00 19.77 84 TYR A CA 1
ATOM 630 C C . TYR A 1 84 ? 78.537 81.901 39.739 1.00 21.74 84 TYR A C 1
ATOM 631 O O . TYR A 1 84 ? 79.278 81.708 40.690 1.00 20.72 84 TYR A O 1
ATOM 640 N N . LYS A 1 85 ? 78.893 81.514 38.512 1.00 21.12 85 LYS A N 1
ATOM 641 C CA . LYS A 1 85 ? 80.206 80.905 38.372 1.00 23.75 85 LYS A CA 1
ATOM 642 C C . LYS A 1 85 ? 81.302 81.872 38.820 1.00 24.47 85 LYS A C 1
ATOM 643 O O . LYS A 1 85 ? 82.303 81.505 39.440 1.00 22.54 85 LYS A O 1
ATOM 649 N N . GLN A 1 86 ? 81.134 83.126 38.444 1.00 21.34 86 GLN A N 1
ATOM 650 C CA . GLN A 1 86 ? 82.128 84.111 38.753 1.00 25.65 86 GLN A CA 1
ATOM 651 C C . GLN A 1 86 ? 82.071 84.494 40.232 1.00 21.22 86 GLN A C 1
ATOM 652 O O . GLN A 1 86 ? 83.106 84.679 40.894 1.00 19.34 86 GLN A O 1
ATOM 658 N N . THR A 1 87 ? 80.872 84.545 40.779 1.00 20.05 87 THR A N 1
ATOM 659 C CA . THR A 1 87 ? 80.712 84.928 42.192 1.00 19.27 87 THR A CA 1
ATOM 660 C C . THR A 1 87 ? 81.382 83.875 43.094 1.00 18.19 87 THR A C 1
ATOM 661 O O . THR A 1 87 ? 82.049 84.208 44.113 1.00 19.95 87 THR A O 1
ATOM 665 N N . LEU A 1 88 ? 81.187 82.608 42.743 1.00 15.78 88 LEU A N 1
ATOM 666 C CA . LEU A 1 88 ? 81.691 81.529 43.572 1.00 18.52 88 LEU A CA 1
ATOM 667 C C . LEU A 1 88 ? 83.203 81.509 43.445 1.00 18.91 88 LEU A C 1
ATOM 668 O O . LEU A 1 88 ? 83.911 81.225 44.396 1.00 17.95 88 LEU A O 1
ATOM 673 N N . GLU A 1 89 ? 83.699 81.795 42.251 1.00 18.15 89 GLU A N 1
ATOM 674 C CA . GLU A 1 89 ? 85.166 81.816 42.104 1.00 20.25 89 GLU A CA 1
ATOM 675 C C . GLU A 1 89 ? 85.774 82.893 42.952 1.00 20.92 89 GLU A C 1
ATOM 676 O O . GLU A 1 89 ? 86.773 82.654 43.627 1.00 23.48 89 GLU A O 1
ATOM 682 N N . LEU A 1 90 ? 85.188 84.098 42.930 1.00 18.69 90 LEU A N 1
ATOM 683 C CA . LEU A 1 90 ? 85.658 85.187 43.761 1.00 20.30 90 LEU A CA 1
ATOM 684 C C . LEU A 1 90 ? 85.543 84.870 45.243 1.00 21.14 90 LEU A C 1
ATOM 685 O O . LEU A 1 90 ? 86.432 85.181 46.036 1.00 20.52 90 LEU A O 1
ATOM 690 N N . ALA A 1 91 ? 84.408 84.300 45.656 1.00 17.95 91 ALA A N 1
ATOM 691 C CA . ALA A 1 91 ? 84.241 83.958 47.069 1.00 16.93 91 ALA A CA 1
ATOM 692 C C . ALA A 1 91 ? 85.211 82.875 47.557 1.00 16.47 91 ALA A C 1
ATOM 693 O O . ALA A 1 91 ? 85.822 83.000 48.635 1.00 15.67 91 ALA A O 1
ATOM 695 N N . PHE A 1 92 ? 85.334 81.791 46.791 1.00 17.74 92 PHE A N 1
ATOM 696 C CA . PHE A 1 92 ? 86.144 80.674 47.232 1.00 18.48 92 PHE A CA 1
ATOM 697 C C . PHE A 1 92 ? 87.652 80.978 47.271 1.00 18.59 92 PHE A C 1
ATOM 698 O O . PHE A 1 92 ? 88.407 80.333 47.977 1.00 17.04 92 PHE A O 1
ATOM 706 N N . LYS A 1 93 ? 88.102 81.958 46.501 1.00 18.18 93 LYS A N 1
ATOM 707 C CA . LYS A 1 93 ? 89.531 82.231 46.495 1.00 21.53 93 LYS A CA 1
ATOM 708 C C . LYS A 1 93 ? 89.915 82.942 47.768 1.00 19.31 93 LYS A C 1
ATOM 709 O O . LYS A 1 93 ? 91.087 83.106 48.080 1.00 19.07 93 LYS A O 1
ATOM 715 N N . LYS A 1 94 ? 88.925 83.356 48.539 1.00 14.18 94 LYS A N 1
ATOM 716 C CA . LYS A 1 94 ? 89.244 83.977 49.823 1.00 13.52 94 LYS A CA 1
ATOM 717 C C . LYS A 1 94 ? 89.431 82.982 50.992 1.00 14.49 94 LYS A C 1
ATOM 718 O O . LYS A 1 94 ? 89.693 83.398 52.132 1.00 15.15 94 LYS A O 1
ATOM 724 N N . VAL A 1 95 ? 89.316 81.695 50.721 1.00 14.51 95 VAL A N 1
ATOM 725 C CA . VAL A 1 95 ? 89.346 80.691 51.791 1.00 11.93 95 VAL A CA 1
ATOM 726 C C . VAL A 1 95 ? 90.132 79.476 51.303 1.00 12.63 95 VAL A C 1
ATOM 727 O O . VAL A 1 95 ? 89.727 78.845 50.308 1.00 12.45 95 VAL A O 1
ATOM 747 N N . PHE A 1 97 ? 91.103 75.561 51.815 1.00 12.18 97 PHE A N 1
ATOM 748 C CA . PHE A 1 97 ? 90.454 74.376 52.436 1.00 12.22 97 PHE A CA 1
ATOM 749 C C . PHE A 1 97 ? 88.992 74.694 52.813 1.00 11.88 97 PHE A C 1
ATOM 750 O O . PHE A 1 97 ? 88.329 75.431 52.084 1.00 14.02 97 PHE A O 1
ATOM 758 N N . ASN A 1 98 ? 88.502 74.114 53.918 1.00 11.08 98 ASN A N 1
ATOM 759 C CA . ASN A 1 98 ? 87.091 74.330 54.300 1.00 11.21 98 ASN A CA 1
ATOM 760 C C . ASN A 1 98 ? 86.186 73.968 53.146 1.00 12.12 98 ASN A C 1
ATOM 761 O O . ASN A 1 98 ? 85.254 74.695 52.840 1.00 12.80 98 ASN A O 1
ATOM 766 N N . SER A 1 99 ? 86.441 72.822 52.529 1.00 13.14 99 SER A N 1
ATOM 767 C CA . SER A 1 99 ? 85.635 72.422 51.357 1.00 12.50 99 SER A CA 1
ATOM 768 C C . SER A 1 99 ? 84.169 72.179 51.668 1.00 12.13 99 SER A C 1
ATOM 769 O O . SER A 1 99 ? 83.323 72.372 50.806 1.00 11.63 99 SER A O 1
ATOM 772 N N . ALA A 1 100 ? 83.840 71.747 52.870 1.00 13.31 100 ALA A N 1
ATOM 773 C CA . ALA A 1 100 ? 82.400 71.546 53.161 1.00 14.65 100 ALA A CA 1
ATOM 774 C C . ALA A 1 100 ? 81.647 72.874 53.239 1.00 14.58 100 ALA A C 1
ATOM 775 O O . ALA A 1 100 ? 80.492 72.931 52.873 1.00 12.75 100 ALA A O 1
ATOM 777 N N . ALA A 1 101 ? 82.274 73.936 53.757 1.00 11.11 101 ALA A N 1
ATOM 778 C CA . ALA A 1 101 ? 81.607 75.263 53.752 1.00 12.80 101 ALA A CA 1
ATOM 779 C C . ALA A 1 101 ? 81.296 75.653 52.288 1.00 14.05 101 ALA A C 1
ATOM 780 O O . ALA A 1 101 ? 80.249 76.212 51.985 1.00 12.54 101 ALA A O 1
ATOM 782 N N . LYS A 1 102 ? 82.267 75.445 51.395 1.00 12.49 102 LYS A N 1
ATOM 783 C CA . LYS A 1 102 ? 82.016 75.659 49.954 1.00 11.36 102 LYS A CA 1
ATOM 784 C C . LYS A 1 102 ? 80.893 74.801 49.405 1.00 11.46 102 LYS A C 1
ATOM 785 O O . LYS A 1 102 ? 80.054 75.288 48.623 1.00 14.03 102 LYS A O 1
ATOM 799 N N . ALA A 1 104 ? 78.248 73.781 50.875 1.00 12.89 104 ALA A N 1
ATOM 800 C CA . ALA A 1 104 ? 76.920 74.250 51.298 1.00 14.80 104 ALA A CA 1
ATOM 801 C C . ALA A 1 104 ? 76.498 75.381 50.390 1.00 15.11 104 ALA A C 1
ATOM 802 O O . ALA A 1 104 ? 75.347 75.470 49.979 1.00 15.56 104 ALA A O 1
ATOM 804 N N . ILE A 1 105 ? 77.426 76.284 50.110 1.00 13.21 105 ILE A N 1
ATOM 805 C CA . ILE A 1 105 ? 77.102 77.441 49.253 1.00 12.65 105 ILE A CA 1
ATOM 806 C C . ILE A 1 105 ? 76.810 77.063 47.816 1.00 13.25 105 ILE A C 1
ATOM 807 O O . ILE A 1 105 ? 75.823 77.527 47.209 1.00 14.04 105 ILE A O 1
ATOM 812 N N . ASP A 1 106 ? 77.650 76.181 47.266 1.00 13.59 106 ASP A N 1
ATOM 813 C CA . ASP A 1 106 ? 77.465 75.712 45.887 1.00 15.04 106 ASP A CA 1
ATOM 814 C C . ASP A 1 106 ? 76.114 74.987 45.704 1.00 16.03 106 ASP A C 1
ATOM 815 O O . ASP A 1 106 ? 75.372 75.193 44.707 1.00 16.38 106 ASP A O 1
ATOM 820 N N . LEU A 1 107 ? 75.773 74.132 46.656 1.00 14.28 107 LEU A N 1
ATOM 821 C CA . LEU A 1 107 ? 74.477 73.480 46.595 1.00 15.05 107 LEU A CA 1
ATOM 822 C C . LEU A 1 107 ? 73.289 74.469 46.663 1.00 12.92 107 LEU A C 1
ATOM 823 O O . LEU A 1 107 ? 72.329 74.308 45.913 1.00 14.40 107 LEU A O 1
ATOM 828 N N . ALA A 1 108 ? 73.345 75.442 47.555 1.00 14.51 108 ALA A N 1
ATOM 829 C CA . ALA A 1 108 ? 72.243 76.433 47.613 1.00 15.60 108 ALA A CA 1
ATOM 830 C C . ALA A 1 108 ? 72.109 77.160 46.291 1.00 14.81 108 ALA A C 1
ATOM 831 O O . ALA A 1 108 ? 70.988 77.415 45.850 1.00 15.00 108 ALA A O 1
ATOM 833 N N . TYR A 1 109 ? 73.226 77.530 45.666 1.00 13.73 109 TYR A N 1
ATOM 834 C CA . TYR A 1 109 ? 73.142 78.129 44.330 1.00 15.34 109 TYR A CA 1
ATOM 835 C C . TYR A 1 109 ? 72.481 77.210 43.315 1.00 17.16 109 TYR A C 1
ATOM 836 O O . TYR A 1 109 ? 71.687 77.685 42.502 1.00 18.19 109 TYR A O 1
ATOM 845 N N . HIS A 1 110 ? 72.846 75.918 43.282 1.00 13.83 110 HIS A N 1
ATOM 846 C CA . HIS A 1 110 ? 72.182 75.037 42.341 1.00 13.30 110 HIS A CA 1
ATOM 847 C C . HIS A 1 110 ? 70.665 74.921 42.637 1.00 14.26 110 HIS A C 1
ATOM 848 O O . HIS A 1 110 ? 69.821 74.816 41.743 1.00 15.66 110 HIS A O 1
ATOM 855 N N . ASP A 1 111 ? 70.321 74.885 43.908 1.00 14.70 111 ASP A N 1
ATOM 856 C CA . ASP A 1 111 ? 68.915 74.790 44.263 1.00 17.07 111 ASP A CA 1
ATOM 857 C C . ASP A 1 111 ? 68.193 76.029 43.702 1.00 18.13 111 ASP A C 1
ATOM 858 O O . ASP A 1 111 ? 67.109 75.918 43.123 1.00 16.29 111 ASP A O 1
ATOM 863 N N . LEU A 1 112 ? 68.806 77.211 43.841 1.00 17.25 112 LEU A N 1
ATOM 864 C CA . LEU A 1 112 ? 68.194 78.435 43.243 1.00 17.52 112 LEU A CA 1
ATOM 865 C C . LEU A 1 112 ? 68.057 78.323 41.732 1.00 18.77 112 LEU A C 1
ATOM 866 O O . LEU A 1 112 ? 67.026 78.691 41.165 1.00 20.08 112 LEU A O 1
ATOM 871 N N . LEU A 1 113 ? 69.114 77.863 41.061 1.00 18.21 113 LEU A N 1
ATOM 872 C CA . LEU A 1 113 ? 69.109 77.801 39.588 1.00 18.12 113 LEU A CA 1
ATOM 873 C C . LEU A 1 113 ? 67.999 76.910 39.109 1.00 19.97 113 LEU A C 1
ATOM 874 O O . LEU A 1 113 ? 67.296 77.228 38.117 1.00 21.03 113 LEU A O 1
ATOM 879 N N . ALA A 1 114 ? 67.827 75.790 39.796 1.00 18.20 114 ALA A N 1
ATOM 880 C CA . ALA A 1 114 ? 66.791 74.827 39.392 1.00 20.21 114 ALA A CA 1
ATOM 881 C C . ALA A 1 114 ? 65.404 75.431 39.698 1.00 20.81 114 ALA A C 1
ATOM 882 O O . ALA A 1 114 ? 64.463 75.402 38.865 1.00 20.83 114 ALA A O 1
ATOM 884 N N . LYS A 1 115 ? 65.246 75.955 40.902 1.00 19.54 115 LYS A N 1
ATOM 885 C CA . LYS A 1 115 ? 63.939 76.541 41.225 1.00 21.97 115 LYS A CA 1
ATOM 886 C C . LYS A 1 115 ? 63.531 77.650 40.253 1.00 23.97 115 LYS A C 1
ATOM 887 O O . LYS A 1 115 ? 62.334 77.772 39.920 1.00 24.58 115 LYS A O 1
ATOM 893 N N . GLU A 1 116 ? 64.490 78.450 39.793 1.00 22.42 116 GLU A N 1
ATOM 894 C CA . GLU A 1 116 ? 64.185 79.525 38.814 1.00 24.69 116 GLU A CA 1
ATOM 895 C C . GLU A 1 116 ? 63.652 78.966 37.483 1.00 27.52 116 GLU A C 1
ATOM 896 O O . GLU A 1 116 ? 62.980 79.670 36.729 1.00 26.00 116 GLU A O 1
ATOM 902 N N . GLN A 1 117 ? 63.983 77.723 37.174 1.00 25.68 117 GLN A N 1
ATOM 903 C CA . GLN A 1 117 ? 63.438 77.096 35.981 1.00 26.19 117 GLN A CA 1
ATOM 904 C C . GLN A 1 117 ? 62.298 76.121 36.298 1.00 27.87 117 GLN A C 1
ATOM 905 O O . GLN A 1 117 ? 61.816 75.415 35.416 1.00 29.45 117 GLN A O 1
ATOM 911 N N . ASP A 1 118 ? 61.922 76.035 37.564 1.00 26.27 118 ASP A N 1
ATOM 912 C CA . ASP A 1 118 ? 60.820 75.197 37.995 1.00 29.36 118 ASP A CA 1
ATOM 913 C C . ASP A 1 118 ? 61.087 73.742 37.686 1.00 27.68 118 ASP A C 1
ATOM 914 O O . ASP A 1 118 ? 60.200 73.025 37.208 1.00 24.71 118 ASP A O 1
ATOM 919 N N . ILE A 1 119 ? 62.315 73.305 37.950 1.00 23.69 119 ILE A N 1
ATOM 920 C CA . ILE A 1 119 ? 62.733 71.929 37.715 1.00 23.29 119 ILE A CA 1
ATOM 921 C C . ILE A 1 119 ? 63.538 71.406 38.899 1.00 22.77 119 ILE A C 1
ATOM 922 O O . ILE A 1 119 ? 63.927 72.195 39.784 1.00 21.10 119 ILE A O 1
ATOM 927 N N . SER A 1 120 ? 63.769 70.096 38.944 1.00 22.92 120 SER A N 1
ATOM 928 C CA . SER A 1 120 ? 64.708 69.573 39.989 1.00 21.34 120 SER A CA 1
ATOM 929 C C . SER A 1 120 ? 66.188 69.894 39.690 1.00 19.42 120 SER A C 1
ATOM 930 O O . SER A 1 120 ? 66.585 70.230 38.562 1.00 18.35 120 SER A O 1
ATOM 933 N N . VAL A 1 121 ? 67.027 69.854 40.727 1.00 17.48 121 VAL A N 1
ATOM 934 C CA . VAL A 1 121 ? 68.449 70.028 40.460 1.00 16.73 121 VAL A CA 1
ATOM 935 C C . VAL A 1 121 ? 68.963 68.876 39.530 1.00 18.46 121 VAL A C 1
ATOM 936 O O . VAL A 1 121 ? 69.706 69.115 38.615 1.00 18.50 121 VAL A O 1
ATOM 940 N N . ALA A 1 122 ? 68.574 67.628 39.784 1.00 19.70 122 ALA A N 1
ATOM 941 C CA . ALA A 1 122 ? 68.957 66.538 38.854 1.00 20.51 122 ALA A CA 1
ATOM 942 C C . ALA A 1 122 ? 68.651 66.898 37.392 1.00 19.34 122 ALA A C 1
ATOM 943 O O . ALA A 1 122 ? 69.518 66.779 36.491 1.00 21.07 122 ALA A O 1
ATOM 945 N N . LYS A 1 123 ? 67.439 67.364 37.161 1.00 18.05 123 LYS A N 1
ATOM 946 C CA . LYS A 1 123 ? 67.057 67.817 35.805 1.00 21.58 123 LYS A CA 1
ATOM 947 C C . LYS A 1 123 ? 67.887 69.004 35.284 1.00 23.53 123 LYS A C 1
ATOM 948 O O . LYS A 1 123 ? 68.425 68.951 34.158 1.00 24.87 123 LYS A O 1
ATOM 954 N N . LEU A 1 124 ? 68.038 70.054 36.093 1.00 19.92 124 LEU A N 1
ATOM 955 C CA . LEU A 1 124 ? 68.989 71.141 35.779 1.00 19.89 124 LEU A CA 1
ATOM 956 C C . LEU A 1 124 ? 70.354 70.606 35.287 1.00 21.57 124 LEU A C 1
ATOM 957 O O . LEU A 1 124 ? 70.919 71.087 34.288 1.00 21.94 124 LEU A O 1
ATOM 962 N N . LEU A 1 125 ? 70.906 69.635 35.996 1.00 20.84 125 LEU A N 1
ATOM 963 C CA . LEU A 1 125 ? 72.243 69.170 35.684 1.00 21.17 125 LEU A CA 1
ATOM 964 C C . LEU A 1 125 ? 72.268 68.242 34.467 1.00 25.98 125 LEU A C 1
ATOM 965 O O . LEU A 1 125 ? 73.355 67.829 34.035 1.00 27.54 125 LEU A O 1
ATOM 970 N N . GLY A 1 126 ? 71.089 67.937 33.931 1.00 24.68 126 GLY A N 1
ATOM 971 C CA . GLY A 1 126 ? 70.959 67.082 32.748 1.00 25.53 126 GLY A CA 1
ATOM 972 C C . GLY A 1 126 ? 70.560 65.629 32.975 1.00 26.42 126 GLY A C 1
ATOM 973 O O . GLY A 1 126 ? 70.495 64.878 31.979 1.00 26.41 126 GLY A O 1
ATOM 974 N N . ALA A 1 127 ? 70.276 65.220 34.226 1.00 21.79 127 ALA A N 1
ATOM 975 C CA . ALA A 1 127 ? 69.833 63.835 34.489 1.00 21.75 127 ALA A CA 1
ATOM 976 C C . ALA A 1 127 ? 68.440 63.556 33.916 1.00 23.30 127 ALA A C 1
ATOM 977 O O . ALA A 1 127 ? 67.588 64.427 33.940 1.00 21.66 127 ALA A O 1
ATOM 979 N N . LYS A 1 128 ? 68.239 62.333 33.434 1.00 22.63 128 LYS A N 1
ATOM 980 C CA . LYS A 1 128 ? 66.914 61.814 33.088 1.00 24.38 128 LYS A CA 1
ATOM 981 C C . LYS A 1 128 ? 66.510 60.648 33.978 1.00 22.04 128 LYS A C 1
ATOM 982 O O . LYS A 1 128 ? 65.349 60.538 34.325 1.00 22.65 128 LYS A O 1
ATOM 988 N N . ALA A 1 129 ? 67.440 59.744 34.272 1.00 19.66 129 ALA A N 1
ATOM 989 C CA . ALA A 1 129 ? 67.157 58.604 35.169 1.00 20.36 129 ALA A CA 1
ATOM 990 C C . ALA A 1 129 ? 66.979 59.111 36.613 1.00 24.50 129 ALA A C 1
ATOM 991 O O . ALA A 1 129 ? 67.506 60.196 36.967 1.00 24.81 129 ALA A O 1
ATOM 993 N N . ASN A 1 130 ? 66.244 58.372 37.442 1.00 23.14 130 ASN A N 1
ATOM 994 C CA . ASN A 1 130 ? 65.974 58.836 38.821 1.00 22.12 130 ASN A CA 1
ATOM 995 C C . ASN A 1 130 ? 66.452 57.882 39.929 1.00 21.13 130 ASN A C 1
ATOM 996 O O . ASN A 1 130 ? 66.040 58.038 41.108 1.00 22.47 130 ASN A O 1
ATOM 1001 N N . SER A 1 131 ? 67.265 56.870 39.594 1.00 24.85 131 SER A N 1
ATOM 1002 C CA . SER A 1 131 ? 67.539 55.770 40.525 1.00 23.54 131 SER A CA 1
ATOM 1003 C C . SER A 1 131 ? 69.036 55.390 40.486 1.00 27.92 131 SER A C 1
ATOM 1004 O O . SER A 1 131 ? 69.634 55.268 39.406 1.00 27.17 131 SER A O 1
ATOM 1007 N N . ILE A 1 132 ? 69.650 55.189 41.650 1.00 24.84 132 ILE A N 1
ATOM 1008 C CA . ILE A 1 132 ? 71.022 54.746 41.695 1.00 23.78 132 ILE A CA 1
ATOM 1009 C C . ILE A 1 132 ? 71.229 53.693 42.752 1.00 26.66 132 ILE A C 1
ATOM 1010 O O . ILE A 1 132 ? 70.583 53.714 43.813 1.00 26.54 132 ILE A O 1
ATOM 1015 N N . VAL A 1 133 ? 72.109 52.727 42.476 1.00 26.22 133 VAL A N 1
ATOM 1016 C CA . VAL A 1 133 ? 72.338 51.654 43.389 1.00 26.73 133 VAL A CA 1
ATOM 1017 C C . VAL A 1 133 ? 73.448 51.997 44.373 1.00 27.91 133 VAL A C 1
ATOM 1018 O O . VAL A 1 133 ? 74.503 52.463 43.966 1.00 26.53 133 VAL A O 1
ATOM 1022 N N . THR A 1 134 ? 73.238 51.715 45.641 1.00 24.60 134 THR A N 1
ATOM 1023 C CA . THR A 1 134 ? 74.311 51.899 46.607 1.00 24.66 134 THR A CA 1
ATOM 1024 C C . THR A 1 134 ? 74.796 50.585 47.199 1.00 27.34 134 THR A C 1
ATOM 1025 O O . THR A 1 134 ? 74.056 49.606 47.246 1.00 29.70 134 THR A O 1
ATOM 1029 N N . ASP A 1 135 ? 76.051 50.543 47.672 1.00 27.35 135 ASP A N 1
ATOM 1030 C CA . ASP A 1 135 ? 76.487 49.423 48.469 1.00 29.22 135 ASP A CA 1
ATOM 1031 C C . ASP A 1 135 ? 75.978 49.666 49.883 1.00 29.65 135 ASP A C 1
ATOM 1032 O O . ASP A 1 135 ? 75.369 50.688 50.155 1.00 30.24 135 ASP A O 1
ATOM 1037 N N . VAL A 1 136 ? 76.176 48.693 50.747 1.00 30.13 136 VAL A N 1
ATOM 1038 C CA . VAL A 1 136 ? 75.998 48.884 52.183 1.00 29.18 136 VAL A CA 1
ATOM 1039 C C . VAL A 1 136 ? 77.378 48.876 52.815 1.00 29.59 136 VAL A C 1
ATOM 1040 O O . VAL A 1 136 ? 78.256 48.082 52.449 1.00 29.24 136 VAL A O 1
ATOM 1044 N N . SER A 1 137 ? 77.576 49.742 53.805 1.00 32.01 137 SER A N 1
ATOM 1045 C CA . SER A 1 137 ? 78.890 49.845 54.437 1.00 32.45 137 SER A CA 1
ATOM 1046 C C . SER A 1 137 ? 79.037 49.020 55.735 1.00 35.34 137 SER A C 1
ATOM 1047 O O . SER A 1 137 ? 78.161 49.049 56.592 1.00 40.65 137 SER A O 1
ATOM 1050 N N . ILE A 1 138 ? 80.136 48.282 55.861 1.00 32.07 138 ILE A N 1
ATOM 1051 C CA . ILE A 1 138 ? 80.357 47.397 57.007 1.00 33.99 138 ILE A CA 1
ATOM 1052 C C . ILE A 1 138 ? 81.514 47.929 57.883 1.00 36.73 138 ILE A C 1
ATOM 1053 O O . ILE A 1 138 ? 82.659 48.000 57.426 1.00 36.75 138 ILE A O 1
ATOM 1058 N N . SER A 1 139 ? 81.212 48.310 59.125 1.00 39.22 139 SER A N 1
ATOM 1059 C CA . SER A 1 139 ? 82.247 48.785 60.056 1.00 43.91 139 SER A CA 1
ATOM 1060 C C . SER A 1 139 ? 83.342 47.744 60.334 1.00 43.19 139 SER A C 1
ATOM 1061 O O . SER A 1 139 ? 83.146 46.549 60.117 1.00 41.05 139 SER A O 1
ATOM 1064 N N . CYS A 1 140 ? 84.513 48.208 60.776 1.00 43.49 140 CYS A N 1
ATOM 1065 C CA . CYS A 1 140 ? 85.591 47.286 61.124 1.00 46.44 140 CYS A CA 1
ATOM 1066 C C . CYS A 1 140 ? 85.133 46.489 62.329 1.00 46.55 140 CYS A C 1
ATOM 1067 O O . CYS A 1 140 ? 84.399 47.005 63.166 1.00 47.31 140 CYS A O 1
ATOM 1070 N N . GLY A 1 141 ? 85.540 45.231 62.413 1.00 47.58 141 GLY A N 1
ATOM 1071 C CA . GLY A 1 141 ? 85.154 44.388 63.532 1.00 47.66 141 GLY A CA 1
ATOM 1072 C C . GLY A 1 141 ? 85.960 43.111 63.467 1.00 49.02 141 GLY A C 1
ATOM 1073 O O . GLY A 1 141 ? 86.801 42.966 62.574 1.00 48.70 141 GLY A O 1
ATOM 1074 N N . ASN A 1 142 ? 85.725 42.182 64.395 1.00 50.72 142 ASN A N 1
ATOM 1075 C CA . ASN A 1 142 ? 86.388 40.880 64.297 1.00 51.66 142 ASN A CA 1
ATOM 1076 C C . ASN A 1 142 ? 85.724 40.072 63.191 1.00 49.97 142 ASN A C 1
ATOM 1077 O O . ASN A 1 142 ? 84.641 40.429 62.738 1.00 47.25 142 ASN A O 1
ATOM 1082 N N . VAL A 1 143 ? 86.356 38.983 62.766 1.00 52.03 143 VAL A N 1
ATOM 1083 C CA . VAL A 1 143 ? 85.857 38.264 61.595 1.00 53.96 143 VAL A CA 1
ATOM 1084 C C . VAL A 1 143 ? 84.375 37.836 61.732 1.00 55.00 143 VAL A C 1
ATOM 1085 O O . VAL A 1 143 ? 83.552 38.127 60.843 1.00 52.88 143 VAL A O 1
ATOM 1089 N N . ALA A 1 144 ? 84.033 37.182 62.843 1.00 54.99 144 ALA A N 1
ATOM 1090 C CA . ALA A 1 144 ? 82.662 36.716 63.036 1.00 57.99 144 ALA A CA 1
ATOM 1091 C C . ALA A 1 144 ? 81.618 37.833 62.995 1.00 58.62 144 ALA A C 1
ATOM 1092 O O . ALA A 1 144 ? 80.575 37.679 62.367 1.00 58.05 144 ALA A O 1
ATOM 1094 N N . GLU A 1 145 ? 81.876 38.943 63.675 1.00 59.54 145 GLU A N 1
ATOM 1095 C CA . GLU A 1 145 ? 80.913 40.038 63.676 1.00 60.80 145 GLU A CA 1
ATOM 1096 C C . GLU A 1 145 ? 80.753 40.604 62.255 1.00 53.69 145 GLU A C 1
ATOM 1097 O O . GLU A 1 145 ? 79.670 41.052 61.860 1.00 52.10 145 GLU A O 1
ATOM 1103 N N . THR A 1 146 ? 81.846 40.558 61.500 1.00 48.88 146 THR A N 1
ATOM 1104 C CA . THR A 1 146 ? 81.907 41.153 60.181 1.00 46.89 146 THR A CA 1
ATOM 1105 C C . THR A 1 146 ? 81.158 40.260 59.189 1.00 45.29 146 THR A C 1
ATOM 1106 O O . THR A 1 146 ? 80.397 40.752 58.354 1.00 42.13 146 THR A O 1
ATOM 1110 N N . ILE A 1 147 ? 81.346 38.948 59.307 1.00 45.33 147 ILE A N 1
ATOM 1111 C CA . ILE A 1 147 ? 80.575 38.002 58.505 1.00 47.92 147 ILE A CA 1
ATOM 1112 C C . ILE A 1 147 ? 79.068 38.165 58.739 1.00 50.99 147 ILE A C 1
ATOM 1113 O O . ILE A 1 147 ? 78.282 38.149 57.793 1.00 51.41 147 ILE A O 1
ATOM 1118 N N . GLN A 1 148 ? 78.668 38.324 59.999 1.00 53.40 148 GLN A N 1
ATOM 1119 C CA . GLN A 1 148 ? 77.252 38.490 60.341 1.00 55.16 148 GLN A CA 1
ATOM 1120 C C . GLN A 1 148 ? 76.668 39.769 59.752 1.00 50.97 148 GLN A C 1
ATOM 1121 O O . GLN A 1 148 ? 75.555 39.777 59.227 1.00 48.75 148 GLN A O 1
ATOM 1127 N N . ASN A 1 149 ? 77.418 40.859 59.893 1.00 50.53 149 ASN A N 1
ATOM 1128 C CA . ASN A 1 149 ? 77.008 42.154 59.378 1.00 48.76 149 ASN A CA 1
ATOM 1129 C C . ASN A 1 149 ? 76.786 42.068 57.884 1.00 44.35 149 ASN A C 1
ATOM 1130 O O . ASN A 1 149 ? 75.800 42.577 57.362 1.00 43.76 149 ASN A O 1
ATOM 1135 N N . ILE A 1 150 ? 77.724 41.427 57.202 1.00 41.91 150 ILE A N 1
ATOM 1136 C CA . ILE A 1 150 ? 77.606 41.224 55.771 1.00 41.63 150 ILE A CA 1
ATOM 1137 C C . ILE A 1 150 ? 76.353 40.412 55.441 1.00 44.64 150 ILE A C 1
ATOM 1138 O O . ILE A 1 150 ? 75.601 40.745 54.496 1.00 44.62 150 ILE A O 1
ATOM 1143 N N . GLN A 1 151 ? 76.113 39.347 56.213 1.00 45.84 151 GLN A N 1
ATOM 1144 C CA . GLN A 1 151 ? 74.934 38.516 55.981 1.00 48.04 151 GLN A CA 1
ATOM 1145 C C . GLN A 1 151 ? 73.649 39.322 56.085 1.00 46.56 151 GLN A C 1
ATOM 1146 O O . GLN A 1 151 ? 72.787 39.242 55.202 1.00 45.96 151 GLN A O 1
ATOM 1152 N N . ASN A 1 152 ? 73.539 40.110 57.150 1.00 46.69 152 ASN A N 1
ATOM 1153 C CA . ASN A 1 152 ? 72.409 41.011 57.335 1.00 48.67 152 ASN A CA 1
ATOM 1154 C C . ASN A 1 152 ? 72.220 41.984 56.168 1.00 48.22 152 ASN A C 1
ATOM 1155 O O . ASN A 1 152 ? 71.082 42.346 55.837 1.00 47.13 152 ASN A O 1
ATOM 1160 N N . GLY A 1 153 ? 73.330 42.408 55.562 1.00 46.77 153 GLY A N 1
ATOM 1161 C CA . GLY A 1 153 ? 73.282 43.279 54.389 1.00 45.07 153 GLY A CA 1
ATOM 1162 C C . GLY A 1 153 ? 72.719 42.535 53.186 1.00 43.12 153 GLY A C 1
ATOM 1163 O O . GLY A 1 153 ? 71.899 43.065 52.425 1.00 41.35 153 GLY A O 1
ATOM 1164 N N . VAL A 1 154 ? 73.159 41.291 53.015 1.00 44.73 154 VAL A N 1
ATOM 1165 C CA . VAL A 1 154 ? 72.717 40.491 51.875 1.00 45.13 154 VAL A CA 1
ATOM 1166 C C . VAL A 1 154 ? 71.227 40.222 52.006 1.00 46.78 154 VAL A C 1
ATOM 1167 O O . VAL A 1 154 ? 70.471 40.272 51.020 1.00 44.28 154 VAL A O 1
ATOM 1171 N N . GLU A 1 155 ? 70.822 39.988 53.246 1.00 51.18 155 GLU A N 1
ATOM 1172 C CA . GLU A 1 155 ? 69.443 39.696 53.597 1.00 56.34 155 GLU A CA 1
ATOM 1173 C C . GLU A 1 155 ? 68.549 40.927 53.380 1.00 53.49 155 GLU A C 1
ATOM 1174 O O . GLU A 1 155 ? 67.363 40.794 53.090 1.00 51.39 155 GLU A O 1
ATOM 1180 N N . ALA A 1 156 ? 69.112 42.126 53.508 1.00 50.18 156 ALA A N 1
ATOM 1181 C CA . ALA A 1 156 ? 68.340 43.341 53.239 1.00 47.64 156 ALA A CA 1
ATOM 1182 C C . ALA A 1 156 ? 68.385 43.758 51.768 1.00 44.32 156 ALA A C 1
ATOM 1183 O O . ALA A 1 156 ? 67.987 44.875 51.425 1.00 44.42 156 ALA A O 1
ATOM 1185 N N . ASN A 1 157 ? 68.896 42.867 50.918 1.00 41.93 157 ASN A N 1
ATOM 1186 C CA . ASN A 1 157 ? 68.882 43.040 49.458 1.00 40.79 157 ASN A CA 1
ATOM 1187 C C . ASN A 1 157 ? 70.080 43.732 48.823 1.00 36.70 157 ASN A C 1
ATOM 1188 O O . ASN A 1 157 ? 70.092 43.974 47.627 1.00 35.70 157 ASN A O 1
ATOM 1193 N N . PHE A 1 158 ? 71.106 44.046 49.607 1.00 32.76 158 PHE A N 1
ATOM 1194 C CA . PHE A 1 158 ? 72.272 44.681 48.998 1.00 34.25 158 PHE A CA 1
ATOM 1195 C C . PHE A 1 158 ? 73.064 43.601 48.297 1.00 35.27 158 PHE A C 1
ATOM 1196 O O . PHE A 1 158 ? 73.154 42.497 48.813 1.00 33.31 158 PHE A O 1
ATOM 1204 N N . THR A 1 159 ? 73.661 43.892 47.144 1.00 34.47 159 THR A N 1
ATOM 1205 C CA . THR A 1 159 ? 74.606 42.900 46.619 1.00 35.75 159 THR A CA 1
ATOM 1206 C C . THR A 1 159 ? 75.999 43.449 46.443 1.00 35.32 159 THR A C 1
ATOM 1207 O O . THR A 1 159 ? 76.912 42.709 46.113 1.00 34.92 159 THR A O 1
ATOM 1211 N N . ALA A 1 160 ? 76.157 44.759 46.662 1.00 32.47 160 ALA A N 1
ATOM 1212 C CA . ALA A 1 160 ? 77.465 45.397 46.684 1.00 30.51 160 ALA A CA 1
ATOM 1213 C C . ALA A 1 160 ? 77.764 45.730 48.142 1.00 31.64 160 ALA A C 1
ATOM 1214 O O . ALA A 1 160 ? 76.948 46.361 48.818 1.00 33.62 160 ALA A O 1
ATOM 1216 N N . ILE A 1 161 ? 78.915 45.290 48.624 1.00 30.74 161 ILE A N 1
ATOM 1217 C CA . ILE A 1 161 ? 79.210 45.323 50.041 1.00 32.22 161 ILE A CA 1
ATOM 1218 C C . ILE A 1 161 ? 80.519 46.092 50.219 1.00 33.39 161 ILE A C 1
ATOM 1219 O O . ILE A 1 161 ? 81.574 45.649 49.760 1.00 34.50 161 ILE A O 1
ATOM 1224 N N . LYS A 1 162 ? 80.459 47.255 50.865 1.00 30.10 162 LYS A N 1
ATOM 1225 C CA . LYS A 1 162 ? 81.693 47.938 51.149 1.00 29.83 162 LYS A CA 1
ATOM 1226 C C . LYS A 1 162 ? 82.244 47.434 52.477 1.00 30.51 162 LYS A C 1
ATOM 1227 O O . LYS A 1 162 ? 81.616 47.601 53.528 1.00 33.02 162 LYS A O 1
ATOM 1233 N N . VAL A 1 163 ? 83.433 46.850 52.443 1.00 29.90 163 VAL A N 1
ATOM 1234 C CA . VAL A 1 163 ? 83.999 46.278 53.649 1.00 27.94 163 VAL A CA 1
ATOM 1235 C C . VAL A 1 163 ? 85.146 47.178 54.097 1.00 31.27 163 VAL A C 1
ATOM 1236 O O . VAL A 1 163 ? 86.094 47.392 53.346 1.00 33.09 163 VAL A O 1
ATOM 1240 N N . LYS A 1 164 ? 85.031 47.763 55.286 1.00 32.12 164 LYS A N 1
ATOM 1241 C CA . LYS A 1 164 ? 86.112 48.621 55.783 1.00 33.16 164 LYS A CA 1
ATOM 1242 C C . LYS A 1 164 ? 87.216 47.764 56.376 1.00 34.29 164 LYS A C 1
ATOM 1243 O O . LYS A 1 164 ? 86.948 46.758 57.041 1.00 36.37 164 LYS A O 1
ATOM 1249 N N . THR A 1 165 ? 88.456 48.140 56.070 1.00 33.22 165 THR A N 1
ATOM 1250 C CA . THR A 1 165 ? 89.614 47.393 56.487 1.00 35.02 165 THR A CA 1
ATOM 1251 C C . THR A 1 165 ? 90.670 48.390 56.964 1.00 35.73 165 THR A C 1
ATOM 1252 O O . THR A 1 165 ? 90.448 49.603 56.954 1.00 33.15 165 THR A O 1
ATOM 1256 N N . GLY A 1 166 ? 91.836 47.877 57.332 1.00 37.80 166 GLY A N 1
ATOM 1257 C CA . GLY A 1 166 ? 92.972 48.749 57.587 1.00 39.09 166 GLY A CA 1
ATOM 1258 C C . GLY A 1 166 ? 93.193 49.051 59.048 1.00 41.90 166 GLY A C 1
ATOM 1259 O O . GLY A 1 166 ? 94.142 49.756 59.377 1.00 43.89 166 GLY A O 1
ATOM 1260 N N . ALA A 1 167 ? 92.332 48.556 59.932 1.00 41.44 167 ALA A N 1
ATOM 1261 C CA . ALA A 1 167 ? 92.567 48.746 61.366 1.00 43.42 167 ALA A CA 1
ATOM 1262 C C . ALA A 1 167 ? 93.369 47.603 61.984 1.00 44.79 167 ALA A C 1
ATOM 1263 O O . ALA A 1 167 ? 94.126 47.796 62.935 1.00 42.35 167 ALA A O 1
ATOM 1265 N N . ASP A 1 168 ? 93.172 46.401 61.457 1.00 43.41 168 ASP A N 1
ATOM 1266 C CA . ASP A 1 168 ? 93.765 45.203 62.038 1.00 43.23 168 ASP A CA 1
ATOM 1267 C C . ASP A 1 168 ? 94.068 44.365 60.823 1.00 42.12 168 ASP A C 1
ATOM 1268 O O . ASP A 1 168 ? 93.186 43.693 60.297 1.00 42.50 168 ASP A O 1
ATOM 1273 N N . PHE A 1 169 ? 95.295 44.476 60.329 1.00 42.80 169 PHE A N 1
ATOM 1274 C CA . PHE A 1 169 ? 95.665 43.886 59.050 1.00 45.28 169 PHE A CA 1
ATOM 1275 C C . PHE A 1 169 ? 95.537 42.365 59.071 1.00 48.81 169 PHE A C 1
ATOM 1276 O O . PHE A 1 169 ? 95.133 41.748 58.074 1.00 48.61 169 PHE A O 1
ATOM 1284 N N . ASN A 1 170 ? 95.879 41.757 60.202 1.00 51.18 170 ASN A N 1
ATOM 1285 C CA . ASN A 1 170 ? 95.696 40.312 60.319 1.00 55.18 170 ASN A CA 1
ATOM 1286 C C . ASN A 1 170 ? 94.237 39.908 60.188 1.00 51.50 170 ASN A C 1
ATOM 1287 O O . ASN A 1 170 ? 93.925 38.924 59.515 1.00 49.08 170 ASN A O 1
ATOM 1292 N N . ARG A 1 171 ? 93.352 40.676 60.824 1.00 49.60 171 ARG A N 1
ATOM 1293 C CA . ARG A 1 171 ? 91.918 40.467 60.662 1.00 47.31 171 ARG A CA 1
ATOM 1294 C C . ARG A 1 171 ? 91.522 40.601 59.200 1.00 45.26 171 ARG A C 1
ATOM 1295 O O . ARG A 1 171 ? 90.778 39.775 58.692 1.00 42.92 171 ARG A O 1
ATOM 1303 N N . ASP A 1 172 ? 92.005 41.645 58.524 1.00 46.22 172 ASP A N 1
ATOM 1304 C CA . ASP A 1 172 ? 91.674 41.848 57.104 1.00 44.97 172 ASP A CA 1
ATOM 1305 C C . ASP A 1 172 ? 92.027 40.587 56.284 1.00 46.57 172 ASP A C 1
ATOM 1306 O O . ASP A 1 172 ? 91.238 40.122 55.456 1.00 44.67 172 ASP A O 1
ATOM 1311 N N . ILE A 1 173 ? 93.220 40.046 56.519 1.00 47.24 173 ILE A N 1
ATOM 1312 C CA . ILE A 1 173 ? 93.682 38.853 55.800 1.00 48.66 173 ILE A CA 1
ATOM 1313 C C . ILE A 1 173 ? 92.827 37.613 56.092 1.00 48.19 173 ILE A C 1
ATOM 1314 O O . ILE A 1 173 ? 92.343 36.957 55.179 1.00 45.95 173 ILE A O 1
ATOM 1319 N N . GLN A 1 174 ? 92.606 37.314 57.361 1.00 50.32 174 GLN A N 1
ATOM 1320 C CA . GLN A 1 174 ? 91.756 36.183 57.725 1.00 52.80 174 GLN A CA 1
ATOM 1321 C C . GLN A 1 174 ? 90.341 36.340 57.204 1.00 48.25 174 GLN A C 1
ATOM 1322 O O . GLN A 1 174 ? 89.672 35.359 56.893 1.00 45.04 174 GLN A O 1
ATOM 1328 N N . LEU A 1 175 ? 89.865 37.578 57.143 1.00 43.97 175 LEU A N 1
ATOM 1329 C CA . LEU A 1 175 ? 88.497 37.825 56.716 1.00 41.08 175 LEU A CA 1
ATOM 1330 C C . LEU A 1 175 ? 88.250 37.260 55.328 1.00 39.80 175 LEU A C 1
ATOM 1331 O O . LEU A 1 175 ? 87.162 36.796 55.035 1.00 42.14 175 LEU A O 1
ATOM 1336 N N . LEU A 1 176 ? 89.245 37.350 54.456 1.00 38.93 176 LEU A N 1
ATOM 1337 C CA . LEU A 1 176 ? 89.042 36.961 53.070 1.00 40.43 176 LEU A CA 1
ATOM 1338 C C . LEU A 1 176 ? 88.742 35.482 52.983 1.00 44.39 176 LEU A C 1
ATOM 1339 O O . LEU A 1 176 ? 87.953 35.051 52.117 1.00 44.58 176 LEU A O 1
ATOM 1344 N N . LYS A 1 177 ? 89.365 34.697 53.865 1.00 46.60 177 LYS A N 1
ATOM 1345 C CA . LYS A 1 177 ? 89.070 33.257 53.877 1.00 50.89 177 LYS A CA 1
ATOM 1346 C C . LYS A 1 177 ? 87.616 33.038 54.255 1.00 48.64 177 LYS A C 1
ATOM 1347 O O . LYS A 1 177 ? 86.927 32.238 53.637 1.00 48.77 177 LYS A O 1
ATOM 1353 N N . ALA A 1 178 ? 87.150 33.748 55.278 1.00 47.63 178 ALA A N 1
ATOM 1354 C CA . ALA A 1 178 ? 85.774 33.590 55.712 1.00 49.15 178 ALA A CA 1
ATOM 1355 C C . ALA A 1 178 ? 84.811 34.096 54.633 1.00 51.52 178 ALA A C 1
ATOM 1356 O O . ALA A 1 178 ? 83.687 33.598 54.503 1.00 51.27 178 ALA A O 1
ATOM 1358 N N . LEU A 1 179 ? 85.249 35.084 53.852 1.00 53.03 179 LEU A N 1
ATOM 1359 C CA . LEU A 1 179 ? 84.394 35.612 52.794 1.00 53.27 179 LEU A CA 1
ATOM 1360 C C . LEU A 1 179 ? 84.226 34.546 51.715 1.00 55.95 179 LEU A C 1
ATOM 1361 O O . LEU A 1 179 ? 83.118 34.253 51.276 1.00 52.33 179 LEU A O 1
ATOM 1366 N N . ASP A 1 180 ? 85.345 33.962 51.304 1.00 62.19 180 ASP A N 1
ATOM 1367 C CA . ASP A 1 180 ? 85.347 32.969 50.242 1.00 67.27 180 ASP A CA 1
ATOM 1368 C C . ASP A 1 180 ? 84.474 31.748 50.573 1.00 70.34 180 ASP A C 1
ATOM 1369 O O . ASP A 1 180 ? 83.932 31.094 49.678 1.00 69.76 180 ASP A O 1
ATOM 1374 N N . ASN A 1 181 ? 84.320 31.477 51.865 1.00 72.93 181 ASN A N 1
ATOM 1375 C CA . ASN A 1 181 ? 83.533 30.345 52.337 1.00 75.53 181 ASN A CA 1
ATOM 1376 C C . ASN A 1 181 ? 82.051 30.642 52.545 1.00 73.23 181 ASN A C 1
ATOM 1377 O O . ASN A 1 181 ? 81.224 29.734 52.498 1.00 73.20 181 ASN A O 1
ATOM 1382 N N . GLU A 1 182 ? 81.704 31.900 52.783 1.00 69.54 182 GLU A N 1
ATOM 1383 C CA . GLU A 1 182 ? 80.328 32.220 53.153 1.00 66.85 182 GLU A CA 1
ATOM 1384 C C . GLU A 1 182 ? 79.503 32.809 52.015 1.00 60.31 182 GLU A C 1
ATOM 1385 O O . GLU A 1 182 ? 78.267 32.770 52.062 1.00 60.04 182 GLU A O 1
ATOM 1391 N N . PHE A 1 183 ? 80.182 33.335 50.996 1.00 57.06 183 PHE A N 1
ATOM 1392 C CA . PHE A 1 183 ? 79.509 34.096 49.945 1.00 54.76 183 PHE A CA 1
ATOM 1393 C C . PHE A 1 183 ? 79.936 33.718 48.538 1.00 51.83 183 PHE A C 1
ATOM 1394 O O . PHE A 1 183 ? 81.115 33.434 48.287 1.00 50.17 183 PHE A O 1
ATOM 1402 N N . SER A 1 184 ? 78.961 33.772 47.634 1.00 51.78 184 SER A N 1
ATOM 1403 C CA . SER A 1 184 ? 79.144 33.509 46.217 1.00 54.96 184 SER A CA 1
ATOM 1404 C C . SER A 1 184 ? 79.573 34.748 45.429 1.00 55.25 184 SER A C 1
ATOM 1405 O O . SER A 1 184 ? 79.538 35.868 45.939 1.00 53.89 184 SER A O 1
ATOM 1408 N N . LYS A 1 185 ? 79.930 34.546 44.165 1.00 54.96 185 LYS A N 1
ATOM 1409 C CA . LYS A 1 185 ? 80.310 35.652 43.293 1.00 55.13 185 LYS A CA 1
ATOM 1410 C C . LYS A 1 185 ? 79.142 36.547 42.911 1.00 51.04 185 LYS A C 1
ATOM 1411 O O . LYS A 1 185 ? 79.311 37.478 42.134 1.00 51.07 185 LYS A O 1
ATOM 1417 N N . ASN A 1 186 ? 77.959 36.267 43.439 1.00 48.73 186 ASN A N 1
ATOM 1418 C CA . ASN A 1 186 ? 76.867 37.198 43.237 1.00 50.41 186 ASN A CA 1
ATOM 1419 C C . ASN A 1 186 ? 76.995 38.415 44.162 1.00 47.28 186 ASN A C 1
ATOM 1420 O O . ASN A 1 186 ? 76.376 39.433 43.935 1.00 46.56 186 ASN A O 1
ATOM 1425 N N . ILE A 1 187 ? 77.754 38.249 45.235 1.00 46.67 187 ILE A N 1
ATOM 1426 C CA . ILE A 1 187 ? 78.089 39.354 46.128 1.00 45.57 187 ILE A CA 1
ATOM 1427 C C . ILE A 1 187 ? 79.371 40.018 45.617 1.00 43.19 187 ILE A C 1
ATOM 1428 O O . ILE A 1 187 ? 80.364 39.338 45.301 1.00 44.48 187 ILE A O 1
ATOM 1433 N N . LYS A 1 188 ? 79.307 41.338 45.462 1.00 37.05 188 LYS A N 1
ATOM 1434 C CA . LYS A 1 188 ? 80.404 42.141 44.934 1.00 37.91 188 LYS A CA 1
ATOM 1435 C C . LYS A 1 188 ? 81.012 42.897 46.115 1.00 37.38 188 LYS A C 1
ATOM 1436 O O . LYS A 1 188 ? 80.287 43.629 46.792 1.00 36.76 188 LYS A O 1
ATOM 1442 N N . PHE A 1 189 ? 82.313 42.741 46.339 1.00 36.00 189 PHE A N 1
ATOM 1443 C CA . PHE A 1 189 ? 82.952 43.377 47.488 1.00 37.36 189 PHE A CA 1
ATOM 1444 C C . PHE A 1 189 ? 83.734 44.614 47.090 1.00 34.25 189 PHE A C 1
ATOM 1445 O O . PHE A 1 189 ? 84.390 44.620 46.049 1.00 32.24 189 PHE A O 1
ATOM 1453 N N . ARG A 1 190 ? 83.661 45.654 47.927 1.00 33.19 190 ARG A N 1
ATOM 1454 C CA . ARG A 1 190 ? 84.492 46.832 47.762 1.00 30.44 190 ARG A CA 1
ATOM 1455 C C . ARG A 1 190 ? 85.226 47.058 49.067 1.00 30.85 190 ARG A C 1
ATOM 1456 O O . ARG A 1 190 ? 84.575 47.272 50.079 1.00 32.94 190 ARG A O 1
ATOM 1464 N N . PHE A 1 191 ? 86.561 46.990 49.060 1.00 29.49 191 PHE A N 1
ATOM 1465 C CA . PHE A 1 191 ? 87.312 47.194 50.298 1.00 32.08 191 PHE A CA 1
ATOM 1466 C C . PHE A 1 191 ? 87.787 48.637 50.412 1.00 33.13 191 PHE A C 1
ATOM 1467 O O . PHE A 1 191 ? 88.237 49.196 49.424 1.00 33.81 191 PHE A O 1
ATOM 1475 N N . ASP A 1 192 ? 87.645 49.248 51.593 1.00 31.13 192 ASP A N 1
ATOM 1476 C CA . ASP A 1 192 ? 88.187 50.598 51.783 1.00 27.85 192 ASP A CA 1
ATOM 1477 C C . ASP A 1 192 ? 89.036 50.557 53.026 1.00 30.13 192 ASP A C 1
ATOM 1478 O O . ASP A 1 192 ? 88.491 50.465 54.129 1.00 31.64 192 ASP A O 1
ATOM 1483 N N . ALA A 1 193 ? 90.353 50.568 52.825 1.00 28.57 193 ALA A N 1
ATOM 1484 C CA . ALA A 1 193 ? 91.337 50.581 53.906 1.00 31.65 193 ALA A CA 1
ATOM 1485 C C . ALA A 1 193 ? 91.475 51.911 54.651 1.00 31.52 193 ALA A C 1
ATOM 1486 O O . ALA A 1 193 ? 92.146 51.980 55.687 1.00 30.07 193 ALA A O 1
ATOM 1488 N N . ASN A 1 194 ? 90.819 52.965 54.157 1.00 30.32 194 ASN A N 1
ATOM 1489 C CA . ASN A 1 194 ? 90.978 54.296 54.748 1.00 30.40 194 ASN A CA 1
ATOM 1490 C C . ASN A 1 194 ? 92.449 54.605 55.118 1.00 28.59 194 ASN A C 1
ATOM 1491 O O . ASN A 1 194 ? 92.746 55.060 56.227 1.00 29.89 194 ASN A O 1
ATOM 1496 N N . GLN A 1 195 ? 93.345 54.385 54.166 1.00 25.88 195 GLN A N 1
ATOM 1497 C CA . GLN A 1 195 ? 94.755 54.710 54.296 1.00 28.53 195 GLN A CA 1
ATOM 1498 C C . GLN A 1 195 ? 95.512 53.865 55.336 1.00 31.54 195 GLN A C 1
ATOM 1499 O O . GLN A 1 195 ? 96.577 54.253 55.726 1.00 29.22 195 GLN A O 1
ATOM 1505 N N . GLY A 1 196 ? 94.943 52.748 55.791 1.00 34.30 196 GLY A N 1
ATOM 1506 C CA . GLY A 1 196 ? 95.506 52.029 56.926 1.00 34.98 196 GLY A CA 1
ATOM 1507 C C . GLY A 1 196 ? 96.593 51.022 56.598 1.00 40.04 196 GLY A C 1
ATOM 1508 O O . GLY A 1 196 ? 97.299 50.554 57.494 1.00 42.23 196 GLY A O 1
ATOM 1509 N N . TRP A 1 197 ? 96.762 50.678 55.328 1.00 39.17 197 TRP A N 1
ATOM 1510 C CA . TRP A 1 197 ? 97.824 49.746 54.967 1.00 38.77 197 TRP A CA 1
ATOM 1511 C C . TRP A 1 197 ? 99.063 50.468 54.469 1.00 38.24 197 TRP A C 1
ATOM 1512 O O . TRP A 1 197 ? 99.005 51.635 54.072 1.00 34.33 197 TRP A O 1
ATOM 1523 N N . ASN A 1 198 ? 100.188 49.751 54.492 1.00 38.12 198 ASN A N 1
ATOM 1524 C CA . ASN A 1 198 ? 101.395 50.168 53.798 1.00 37.50 198 ASN A CA 1
ATOM 1525 C C . ASN A 1 198 ? 101.456 49.448 52.474 1.00 38.43 198 ASN A C 1
ATOM 1526 O O . ASN A 1 198 ? 100.544 48.678 52.144 1.00 40.05 198 ASN A O 1
ATOM 1531 N N . LEU A 1 199 ? 102.488 49.722 51.689 1.00 36.69 199 LEU A N 1
ATOM 1532 C CA . LEU A 1 199 ? 102.556 49.197 50.342 1.00 38.87 199 LEU A CA 1
ATOM 1533 C C . LEU A 1 199 ? 102.637 47.660 50.342 1.00 42.81 199 LEU A C 1
ATOM 1534 O O . LEU A 1 199 ? 101.955 46.971 49.583 1.00 41.62 199 LEU A O 1
ATOM 1539 N N . ALA A 1 200 ? 103.490 47.126 51.208 1.00 44.76 200 ALA A N 1
ATOM 1540 C CA . ALA A 1 200 ? 103.688 45.671 51.272 1.00 45.22 200 ALA A CA 1
ATOM 1541 C C . ALA A 1 200 ? 102.398 44.960 51.687 1.00 43.49 200 ALA A C 1
ATOM 1542 O O . ALA A 1 200 ? 102.049 43.923 51.123 1.00 44.70 200 ALA A O 1
ATOM 1544 N N . GLN A 1 201 ? 101.692 45.516 52.671 1.00 41.61 201 GLN A N 1
ATOM 1545 C CA . GLN A 1 201 ? 100.401 44.965 53.089 1.00 42.63 201 GLN A CA 1
ATOM 1546 C C . GLN A 1 201 ? 99.346 44.961 51.966 1.00 42.90 201 GLN A C 1
ATOM 1547 O O . GLN A 1 201 ? 98.590 43.981 51.770 1.00 40.61 201 GLN A O 1
ATOM 1553 N N . THR A 1 202 ? 99.282 46.065 51.236 1.00 41.74 202 THR A N 1
ATOM 1554 C CA . THR A 1 202 ? 98.334 46.168 50.140 1.00 38.85 202 THR A CA 1
ATOM 1555 C C . THR A 1 202 ? 98.570 45.050 49.118 1.00 41.00 202 THR A C 1
ATOM 1556 O O . THR A 1 202 ? 97.632 44.345 48.733 1.00 38.32 202 THR A O 1
ATOM 1560 N N . LYS A 1 203 ? 99.812 44.921 48.665 1.00 43.83 203 LYS A N 1
ATOM 1561 C CA . LYS A 1 203 ? 100.188 43.875 47.701 1.00 47.80 203 LYS A CA 1
ATOM 1562 C C . LYS A 1 203 ? 99.793 42.481 48.205 1.00 48.17 203 LYS A C 1
ATOM 1563 O O . LYS A 1 203 ? 99.249 41.668 47.468 1.00 48.45 203 LYS A O 1
ATOM 1569 N N . GLN A 1 204 ? 100.053 42.238 49.476 1.00 49.19 204 GLN A N 1
ATOM 1570 C CA . GLN A 1 204 ? 99.736 40.967 50.097 1.00 51.97 204 GLN A CA 1
ATOM 1571 C C . GLN A 1 204 ? 98.231 40.716 50.145 1.00 48.94 204 GLN A C 1
ATOM 1572 O O . GLN A 1 204 ? 97.760 39.623 49.849 1.00 45.84 204 GLN A O 1
ATOM 1578 N N . PHE A 1 205 ? 97.480 41.730 50.558 1.00 43.77 205 PHE A N 1
ATOM 1579 C CA . PHE A 1 205 ? 96.034 41.633 50.567 1.00 40.90 205 PHE A CA 1
ATOM 1580 C C . PHE A 1 205 ? 95.490 41.326 49.179 1.00 42.00 205 PHE A C 1
ATOM 1581 O O . PHE A 1 205 ? 94.573 40.528 49.037 1.00 43.56 205 PHE A O 1
ATOM 1589 N N . ILE A 1 206 ? 96.045 41.950 48.144 1.00 40.02 206 ILE A N 1
ATOM 1590 C CA . ILE A 1 206 ? 95.598 41.625 46.799 1.00 38.80 206 ILE A CA 1
ATOM 1591 C C . ILE A 1 206 ? 95.985 40.177 46.438 1.00 42.04 206 ILE A C 1
ATOM 1592 O O . ILE A 1 206 ? 95.215 39.424 45.796 1.00 41.75 206 ILE A O 1
ATOM 1597 N N . GLU A 1 207 ? 97.162 39.760 46.879 1.00 44.26 207 GLU A N 1
ATOM 1598 C CA . GLU A 1 207 ? 97.568 38.376 46.638 1.00 47.29 207 GLU A CA 1
ATOM 1599 C C . GLU A 1 207 ? 96.609 37.401 47.323 1.00 47.15 207 GLU A C 1
ATOM 1600 O O . GLU A 1 207 ? 96.157 36.443 46.704 1.00 49.46 207 GLU A O 1
ATOM 1606 N N A GLU A 1 208 ? 96.282 37.646 48.586 0.79 46.53 208 GLU A N 1
ATOM 1607 N N B GLU A 1 208 ? 96.291 37.655 48.589 0.21 46.97 208 GLU A N 1
ATOM 1608 C CA A GLU A 1 208 ? 95.343 36.785 49.301 0.79 47.58 208 GLU A CA 1
ATOM 1609 C CA B GLU A 1 208 ? 95.320 36.830 49.304 0.21 47.80 208 GLU A CA 1
ATOM 1610 C C A GLU A 1 208 ? 93.984 36.705 48.577 0.79 48.55 208 GLU A C 1
ATOM 1611 C C B GLU A 1 208 ? 94.020 36.708 48.521 0.21 48.23 208 GLU A C 1
ATOM 1612 O O A GLU A 1 208 ? 93.401 35.620 48.440 0.79 48.11 208 GLU A O 1
ATOM 1613 O O B GLU A 1 208 ? 93.509 35.607 48.308 0.21 48.53 208 GLU A O 1
ATOM 1624 N N . ILE A 1 209 ? 93.481 37.849 48.101 1.00 48.45 209 ILE A N 1
ATOM 1625 C CA . ILE A 1 209 ? 92.217 37.856 47.359 1.00 47.44 209 ILE A CA 1
ATOM 1626 C C . ILE A 1 209 ? 92.271 36.844 46.231 1.00 49.83 209 ILE A C 1
ATOM 1627 O O . ILE A 1 209 ? 91.337 36.070 46.044 1.00 47.13 209 ILE A O 1
ATOM 1632 N N . ASN A 1 210 ? 93.374 36.872 45.488 1.00 53.96 210 ASN A N 1
ATOM 1633 C CA . ASN A 1 210 ? 93.518 36.096 44.268 1.00 58.56 210 ASN A CA 1
ATOM 1634 C C . ASN A 1 210 ? 93.714 34.604 44.552 1.00 61.34 210 ASN A C 1
ATOM 1635 O O . ASN A 1 210 ? 93.544 33.765 43.668 1.00 61.85 210 ASN A O 1
ATOM 1640 N N . LYS A 1 211 ? 94.037 34.289 45.804 1.00 63.01 211 LYS A N 1
ATOM 1641 C CA . LYS A 1 211 ? 94.098 32.906 46.268 1.00 64.51 211 LYS A CA 1
ATOM 1642 C C . LYS A 1 211 ? 92.697 32.304 46.343 1.00 62.13 211 LYS A C 1
ATOM 1643 O O . LYS A 1 211 ? 92.550 31.087 46.394 1.00 61.69 211 LYS A O 1
ATOM 1649 N N . TYR A 1 212 ? 91.675 33.154 46.357 1.00 58.03 212 TYR A N 1
ATOM 1650 C CA . TYR A 1 212 ? 90.299 32.688 46.495 1.00 55.76 212 TYR A CA 1
ATOM 1651 C C . TYR A 1 212 ? 89.445 32.904 45.259 1.00 51.30 212 TYR A C 1
ATOM 1652 O O . TYR A 1 212 ? 89.947 33.263 44.193 1.00 51.33 212 TYR A O 1
ATOM 1661 N N . SER A 1 213 ? 88.151 32.649 45.419 1.00 47.48 213 SER A N 1
ATOM 1662 C CA . SER A 1 213 ? 87.182 32.896 44.369 1.00 51.33 213 SER A CA 1
ATOM 1663 C C . SER A 1 213 ? 86.164 33.917 44.843 1.00 51.04 213 SER A C 1
ATOM 1664 O O . SER A 1 213 ? 85.027 33.581 45.174 1.00 52.34 213 SER A O 1
ATOM 1667 N N . LEU A 1 214 ? 86.590 35.172 44.857 1.00 48.75 214 LEU A N 1
ATOM 1668 C CA . LEU A 1 214 ? 85.752 36.271 45.321 1.00 42.91 214 LEU A CA 1
ATOM 1669 C C . LEU A 1 214 ? 85.438 37.224 44.191 1.00 40.11 214 LEU A C 1
ATOM 1670 O O . LEU A 1 214 ? 86.225 37.349 43.254 1.00 41.85 214 LEU A O 1
ATOM 1675 N N . ASN A 1 215 ? 84.303 37.918 44.275 1.00 37.07 215 ASN A N 1
ATOM 1676 C CA . ASN A 1 215 ? 83.988 38.962 43.308 1.00 37.30 215 ASN A CA 1
ATOM 1677 C C . ASN A 1 215 ? 84.327 40.322 43.971 1.00 37.71 215 ASN A C 1
ATOM 1678 O O . ASN A 1 215 ? 83.543 40.832 44.745 1.00 36.61 215 ASN A O 1
ATOM 1683 N N . VAL A 1 216 ? 85.503 40.853 43.689 1.00 36.83 216 VAL A N 1
ATOM 1684 C CA . VAL A 1 216 ? 85.962 42.110 44.306 1.00 36.86 216 VAL A CA 1
ATOM 1685 C C . VAL A 1 216 ? 86.070 43.191 43.247 1.00 38.44 216 VAL A C 1
ATOM 1686 O O . VAL A 1 216 ? 86.880 43.069 42.330 1.00 39.92 216 VAL A O 1
ATOM 1690 N N . GLU A 1 217 ? 85.264 44.245 43.346 1.00 37.25 217 GLU A N 1
ATOM 1691 C CA . GLU A 1 217 ? 85.291 45.242 42.268 1.00 36.66 217 GLU A CA 1
ATOM 1692 C C . GLU A 1 217 ? 86.253 46.399 42.499 1.00 35.04 217 GLU A C 1
ATOM 1693 O O . GLU A 1 217 ? 86.738 46.973 41.548 1.00 35.66 217 GLU A O 1
ATOM 1699 N N . ILE A 1 218 ? 86.583 46.704 43.742 1.00 33.18 218 ILE A N 1
ATOM 1700 C CA . ILE A 1 218 ? 87.527 47.809 43.971 1.00 32.32 218 ILE A CA 1
ATOM 1701 C C . ILE A 1 218 ? 88.298 47.662 45.269 1.00 30.30 218 ILE A C 1
ATOM 1702 O O . ILE A 1 218 ? 87.836 47.033 46.225 1.00 31.17 218 ILE A O 1
ATOM 1707 N N . ILE A 1 219 ? 89.479 48.264 45.294 1.00 27.83 219 ILE A N 1
ATOM 1708 C CA . ILE A 1 219 ? 90.309 48.377 46.495 1.00 29.20 219 ILE A CA 1
ATOM 1709 C C . ILE A 1 219 ? 90.471 49.908 46.643 1.00 30.22 219 ILE A C 1
ATOM 1710 O O . ILE A 1 219 ? 91.055 50.529 45.788 1.00 31.86 219 ILE A O 1
ATOM 1715 N N . GLU A 1 220 ? 89.895 50.501 47.675 1.00 27.60 220 GLU A N 1
ATOM 1716 C CA . GLU A 1 220 ? 89.870 51.965 47.790 1.00 26.36 220 GLU A CA 1
ATOM 1717 C C . GLU A 1 220 ? 90.936 52.492 48.774 1.00 27.23 220 GLU A C 1
ATOM 1718 O O . GLU A 1 220 ? 91.098 51.948 49.870 1.00 26.16 220 GLU A O 1
ATOM 1724 N N . GLN A 1 221 ? 91.636 53.564 48.376 1.00 29.09 221 GLN A N 1
ATOM 1725 C CA . GLN A 1 221 ? 92.590 54.282 49.215 1.00 26.37 221 GLN A CA 1
ATOM 1726 C C . GLN A 1 221 ? 93.374 53.420 50.211 1.00 26.86 221 GLN A C 1
ATOM 1727 O O . GLN A 1 221 ? 93.255 53.600 51.417 1.00 28.56 221 GLN A O 1
ATOM 1733 N N . PRO A 1 222 ? 94.158 52.475 49.689 1.00 27.44 222 PRO A N 1
ATOM 1734 C CA . PRO A 1 222 ? 94.936 51.548 50.513 1.00 30.24 222 PRO A CA 1
ATOM 1735 C C . PRO A 1 222 ? 95.978 52.253 51.393 1.00 31.44 222 PRO A C 1
ATOM 1736 O O . PRO A 1 222 ? 96.115 51.856 52.558 1.00 30.48 222 PRO A O 1
ATOM 1740 N N . VAL A 1 223 ? 96.615 53.318 50.891 1.00 30.14 223 VAL A N 1
ATOM 1741 C CA . VAL A 1 223 ? 97.724 53.950 51.590 1.00 31.30 223 VAL A CA 1
ATOM 1742 C C . VAL A 1 223 ? 97.402 55.439 51.877 1.00 27.95 223 VAL A C 1
ATOM 1743 O O . VAL A 1 223 ? 96.355 55.954 51.506 1.00 25.44 223 VAL A O 1
ATOM 1747 N N . LYS A 1 224 ? 98.288 56.104 52.595 1.00 27.71 224 LYS A N 1
ATOM 1748 C CA . LYS A 1 224 ? 98.095 57.499 52.907 1.00 26.47 224 LYS A CA 1
ATOM 1749 C C . LYS A 1 224 ? 97.801 58.377 51.673 1.00 25.41 224 LYS A C 1
ATOM 1750 O O . LYS A 1 224 ? 98.321 58.142 50.587 1.00 27.92 224 LYS A O 1
ATOM 1756 N N . TYR A 1 225 ? 96.972 59.385 51.878 1.00 22.73 225 TYR A N 1
ATOM 1757 C CA . TYR A 1 225 ? 96.481 60.247 50.800 1.00 24.53 225 TYR A CA 1
ATOM 1758 C C . TYR A 1 225 ? 97.620 60.928 50.019 1.00 25.56 225 TYR A C 1
ATOM 1759 O O . TYR A 1 225 ? 97.438 61.245 48.841 1.00 26.39 225 TYR A O 1
ATOM 1768 N N . TYR A 1 226 ? 98.762 61.183 50.664 1.00 24.42 226 TYR A N 1
ATOM 1769 C CA . TYR A 1 226 ? 99.831 61.904 49.980 1.00 25.88 226 TYR A CA 1
ATOM 1770 C C . TYR A 1 226 ? 100.847 60.954 49.328 1.00 27.57 226 TYR A C 1
ATOM 1771 O O . TYR A 1 226 ? 101.778 61.407 48.658 1.00 29.97 226 TYR A O 1
ATOM 1780 N N . ASP A 1 227 ? 100.696 59.656 49.538 1.00 24.28 227 ASP A N 1
ATOM 1781 C CA . ASP A 1 227 ? 101.664 58.713 48.949 1.00 27.75 227 ASP A CA 1
ATOM 1782 C C . ASP A 1 227 ? 101.247 58.340 47.527 1.00 26.60 227 ASP A C 1
ATOM 1783 O O . ASP A 1 227 ? 100.806 57.231 47.247 1.00 28.56 227 ASP A O 1
ATOM 1788 N N . ILE A 1 228 ? 101.377 59.301 46.638 1.00 25.82 228 ILE A N 1
ATOM 1789 C CA . ILE A 1 228 ? 100.954 59.103 45.263 1.00 28.60 228 ILE A CA 1
ATOM 1790 C C . ILE A 1 228 ? 101.871 58.091 44.554 1.00 31.55 228 ILE A C 1
ATOM 1791 O O . ILE A 1 228 ? 101.446 57.380 43.643 1.00 31.13 228 ILE A O 1
ATOM 1796 N N . LYS A 1 229 ? 103.135 58.024 44.970 1.00 32.97 229 LYS A N 1
ATOM 1797 C CA . LYS A 1 229 ? 104.027 57.001 44.394 1.00 36.03 229 LYS A CA 1
ATOM 1798 C C . LYS A 1 229 ? 103.569 55.585 44.734 1.00 34.90 229 LYS A C 1
ATOM 1799 O O . LYS A 1 229 ? 103.485 54.718 43.861 1.00 35.23 229 LYS A O 1
ATOM 1805 N N . ALA A 1 230 ? 103.242 55.334 45.992 1.00 32.00 230 ALA A N 1
ATOM 1806 C CA . ALA A 1 230 ? 102.693 54.038 46.345 1.00 30.15 230 ALA A CA 1
ATOM 1807 C C . ALA A 1 230 ? 101.369 53.750 45.651 1.00 32.23 230 ALA A C 1
ATOM 1808 O O . ALA A 1 230 ? 101.173 52.638 45.191 1.00 32.82 230 ALA A O 1
ATOM 1818 N N . ALA A 1 232 ? 100.449 54.656 42.770 1.00 33.99 232 ALA A N 1
ATOM 1819 C CA . ALA A 1 232 ? 100.760 54.330 41.373 1.00 33.70 232 ALA A CA 1
ATOM 1820 C C . ALA A 1 232 ? 101.363 52.941 41.243 1.00 34.61 232 ALA A C 1
ATOM 1821 O O . ALA A 1 232 ? 101.064 52.192 40.280 1.00 34.81 232 ALA A O 1
ATOM 1823 N N . GLU A 1 233 ? 102.229 52.614 42.195 1.00 34.31 233 GLU A N 1
ATOM 1824 C CA . GLU A 1 233 ? 102.852 51.297 42.242 1.00 37.24 233 GLU A CA 1
ATOM 1825 C C . GLU A 1 233 ? 101.778 50.236 42.493 1.00 39.66 233 GLU A C 1
ATOM 1826 O O . GLU A 1 233 ? 101.751 49.198 41.823 1.00 41.45 233 GLU A O 1
ATOM 1832 N N . ILE A 1 234 ? 100.844 50.514 43.405 1.00 37.69 234 ILE A N 1
ATOM 1833 C CA . ILE A 1 234 ? 99.718 49.595 43.664 1.00 36.68 234 ILE A CA 1
ATOM 1834 C C . ILE A 1 234 ? 98.766 49.447 42.461 1.00 35.68 234 ILE A C 1
ATOM 1835 O O . ILE A 1 234 ? 98.286 48.334 42.112 1.00 35.56 234 ILE A O 1
ATOM 1840 N N . THR A 1 235 ? 98.483 50.557 41.806 1.00 35.52 235 THR A N 1
ATOM 1841 C CA . THR A 1 235 ? 97.578 50.526 40.668 1.00 33.01 235 THR A CA 1
ATOM 1842 C C . THR A 1 235 ? 98.198 49.603 39.588 1.00 44.27 235 THR A C 1
ATOM 1843 O O . THR A 1 235 ? 97.508 48.769 38.990 1.00 42.63 235 THR A O 1
ATOM 1847 N N . LYS A 1 236 ? 99.500 49.750 39.368 1.00 44.96 236 LYS A N 1
ATOM 1848 C CA . LYS A 1 236 ? 100.219 48.963 38.352 1.00 47.00 236 LYS A CA 1
ATOM 1849 C C . LYS A 1 236 ? 100.262 47.489 38.762 1.00 45.05 236 LYS A C 1
ATOM 1850 O O . LYS A 1 236 ? 99.979 46.594 37.960 1.00 45.70 236 LYS A O 1
ATOM 1856 N N . PHE A 1 237 ? 100.565 47.236 40.027 1.00 43.88 237 PHE A N 1
ATOM 1857 C CA . PHE A 1 237 ? 100.591 45.878 40.546 1.00 46.09 237 PHE A CA 1
ATOM 1858 C C . PHE A 1 237 ? 99.234 45.187 40.495 1.00 45.56 237 PHE A C 1
ATOM 1859 O O . PHE A 1 237 ? 99.139 43.999 40.154 1.00 43.44 237 PHE A O 1
ATOM 1867 N N . SER A 1 238 ? 98.173 45.931 40.799 1.00 37.32 238 SER A N 1
ATOM 1868 C CA . SER A 1 238 ? 96.866 45.328 41.058 1.00 37.25 238 SER A CA 1
ATOM 1869 C C . SER A 1 238 ? 96.136 44.866 39.799 1.00 40.31 238 SER A C 1
ATOM 1870 O O . SER A 1 238 ? 96.188 45.517 38.743 1.00 42.22 238 SER A O 1
ATOM 1873 N N . ASN A 1 239 ? 95.437 43.746 39.924 1.00 40.77 239 ASN A N 1
ATOM 1874 C CA . ASN A 1 239 ? 94.542 43.283 38.853 1.00 43.80 239 ASN A CA 1
ATOM 1875 C C . ASN A 1 239 ? 93.101 43.708 39.151 1.00 41.68 239 ASN A C 1
ATOM 1876 O O . ASN A 1 239 ? 92.168 43.412 38.397 1.00 40.92 239 ASN A O 1
ATOM 1881 N N . ILE A 1 240 ? 92.945 44.413 40.270 1.00 40.52 240 ILE A N 1
ATOM 1882 C CA . ILE A 1 240 ? 91.668 44.958 40.715 1.00 36.94 240 ILE A CA 1
ATOM 1883 C C . ILE A 1 240 ? 91.673 46.487 40.641 1.00 33.88 240 ILE A C 1
ATOM 1884 O O . ILE A 1 240 ? 92.700 47.113 40.939 1.00 35.65 240 ILE A O 1
ATOM 1889 N N . PRO A 1 241 ? 90.537 47.090 40.218 1.00 29.79 241 PRO A N 1
ATOM 1890 C CA . PRO A 1 241 ? 90.489 48.561 40.160 1.00 30.47 241 PRO A CA 1
ATOM 1891 C C . PRO A 1 241 ? 90.881 49.225 41.496 1.00 30.78 241 PRO A C 1
ATOM 1892 O O . PRO A 1 241 ? 90.371 48.865 42.579 1.00 31.91 241 PRO A O 1
ATOM 1896 N N . VAL A 1 242 ? 91.786 50.187 41.417 1.00 30.52 242 VAL A N 1
ATOM 1897 C CA . VAL A 1 242 ? 92.195 50.914 42.609 1.00 28.35 242 VAL A CA 1
ATOM 1898 C C . VAL A 1 242 ? 91.520 52.308 42.643 1.00 27.91 242 VAL A C 1
ATOM 1899 O O . VAL A 1 242 ? 91.534 53.045 41.675 1.00 26.59 242 VAL A O 1
ATOM 1903 N N . VAL A 1 243 ? 90.934 52.648 43.776 1.00 25.46 243 VAL A N 1
ATOM 1904 C CA . VAL A 1 243 ? 90.154 53.888 43.868 1.00 23.46 243 VAL A CA 1
ATOM 1905 C C . VAL A 1 243 ? 90.879 54.931 44.713 1.00 22.37 243 VAL A C 1
ATOM 1906 O O . VAL A 1 243 ? 91.336 54.626 45.797 1.00 24.12 243 VAL A O 1
ATOM 1910 N N . ALA A 1 244 ? 90.982 56.160 44.204 1.00 21.37 244 ALA A N 1
ATOM 1911 C CA . ALA A 1 244 ? 91.519 57.257 45.013 1.00 22.75 244 ALA A CA 1
ATOM 1912 C C . ALA A 1 244 ? 90.336 57.956 45.677 1.00 20.75 244 ALA A C 1
ATOM 1913 O O . ALA A 1 244 ? 89.346 58.323 45.014 1.00 20.70 244 ALA A O 1
ATOM 1915 N N . ASP A 1 245 ? 90.413 58.105 46.991 1.00 19.48 245 ASP A N 1
ATOM 1916 C CA . ASP A 1 245 ? 89.391 58.837 47.728 1.00 18.71 245 ASP A CA 1
ATOM 1917 C C . ASP A 1 245 ? 90.080 60.054 48.311 1.00 19.59 245 ASP A C 1
ATOM 1918 O O . ASP A 1 245 ? 90.115 61.102 47.672 1.00 18.77 245 ASP A O 1
ATOM 1923 N N . GLU A 1 246 ? 90.677 59.902 49.486 1.00 17.75 246 GLU A N 1
ATOM 1924 C CA . GLU A 1 246 ? 91.347 61.045 50.127 1.00 20.48 246 GLU A CA 1
ATOM 1925 C C . GLU A 1 246 ? 92.489 61.645 49.305 1.00 20.62 246 GLU A C 1
ATOM 1926 O O . GLU A 1 246 ? 92.828 62.822 49.506 1.00 19.65 246 GLU A O 1
ATOM 1932 N N . SER A 1 247 ? 93.069 60.875 48.376 1.00 21.81 247 SER A N 1
ATOM 1933 C CA . SER A 1 247 ? 94.065 61.419 47.433 1.00 21.62 247 SER A CA 1
ATOM 1934 C C . SER A 1 247 ? 93.462 62.426 46.435 1.00 22.80 247 SER A C 1
ATOM 1935 O O . SER A 1 247 ? 94.187 63.225 45.832 1.00 20.95 247 SER A O 1
ATOM 1938 N N . VAL A 1 248 ? 92.141 62.412 46.257 1.00 18.99 248 VAL A N 1
ATOM 1939 C CA . VAL A 1 248 ? 91.521 63.413 45.364 1.00 18.34 248 VAL A CA 1
ATOM 1940 C C . VAL A 1 248 ? 90.357 64.194 46.006 1.00 18.87 248 VAL A C 1
ATOM 1941 O O . VAL A 1 248 ? 89.253 63.641 46.162 1.00 18.52 248 VAL A O 1
ATOM 1945 N N . PHE A 1 249 ? 90.595 65.461 46.369 1.00 16.28 249 PHE A N 1
ATOM 1946 C CA . PHE A 1 249 ? 89.483 66.332 46.756 1.00 13.97 249 PHE A CA 1
ATOM 1947 C C . PHE A 1 249 ? 88.995 67.105 45.557 1.00 15.96 249 PHE A C 1
ATOM 1948 O O . PHE A 1 249 ? 87.782 67.206 45.348 1.00 17.98 249 PHE A O 1
ATOM 1956 N N . ASP A 1 250 ? 89.923 67.704 44.817 1.00 17.32 250 ASP A N 1
ATOM 1957 C CA . ASP A 1 250 ? 89.542 68.676 43.784 1.00 18.21 250 ASP A CA 1
ATOM 1958 C C . ASP A 1 250 ? 90.134 68.361 42.426 1.00 17.15 250 ASP A C 1
ATOM 1959 O O . ASP A 1 250 ? 90.774 67.321 42.235 1.00 18.00 250 ASP A O 1
ATOM 1964 N N . ALA A 1 251 ? 89.942 69.280 41.475 1.00 17.66 251 ALA A N 1
ATOM 1965 C CA . ALA A 1 251 ? 90.375 68.991 40.109 1.00 18.60 251 ALA A CA 1
ATOM 1966 C C . ALA A 1 251 ? 91.909 68.929 40.006 1.00 19.08 251 ALA A C 1
ATOM 1967 O O . ALA A 1 251 ? 92.444 68.132 39.245 1.00 20.36 251 ALA A O 1
ATOM 1969 N N . LYS A 1 252 ? 92.622 69.811 40.701 1.00 18.81 252 LYS A N 1
ATOM 1970 C CA . LYS A 1 252 ? 94.086 69.739 40.624 1.00 20.75 252 LYS A CA 1
ATOM 1971 C C . LYS A 1 252 ? 94.609 68.449 41.262 1.00 21.34 252 LYS A C 1
ATOM 1972 O O . LYS A 1 252 ? 95.614 67.883 40.792 1.00 19.93 252 LYS A O 1
ATOM 1978 N N . ASP A 1 253 ? 93.923 67.927 42.282 1.00 20.50 253 ASP A N 1
ATOM 1979 C CA . ASP A 1 253 ? 94.307 66.598 42.818 1.00 22.64 253 ASP A CA 1
ATOM 1980 C C . ASP A 1 253 ? 94.075 65.513 41.762 1.00 21.93 253 ASP A C 1
ATOM 1981 O O . ASP A 1 253 ? 94.897 64.567 41.588 1.00 19.65 253 ASP A O 1
ATOM 1986 N N . ALA A 1 254 ? 92.943 65.619 41.075 1.00 19.00 254 ALA A N 1
ATOM 1987 C CA . ALA A 1 254 ? 92.640 64.675 39.989 1.00 22.05 254 ALA A CA 1
ATOM 1988 C C . ALA A 1 254 ? 93.736 64.697 38.888 1.00 21.99 254 ALA A C 1
ATOM 1989 O O . ALA A 1 254 ? 94.152 63.640 38.411 1.00 23.67 254 ALA A O 1
ATOM 1991 N N . GLU A 1 255 ? 94.154 65.894 38.481 1.00 21.06 255 GLU A N 1
ATOM 1992 C CA . GLU A 1 255 ? 95.239 66.056 37.511 1.00 22.10 255 GLU A CA 1
ATOM 1993 C C . GLU A 1 255 ? 96.480 65.330 37.946 1.00 22.78 255 GLU A C 1
ATOM 1994 O O . GLU A 1 255 ? 97.136 64.683 37.124 1.00 24.10 255 GLU A O 1
ATOM 2000 N N . ARG A 1 256 ? 96.803 65.422 39.240 1.00 22.50 256 ARG A N 1
ATOM 2001 C CA . ARG A 1 256 ? 98.014 64.758 39.749 1.00 23.93 256 ARG A CA 1
ATOM 2002 C C . ARG A 1 256 ? 97.880 63.238 39.723 1.00 25.79 256 ARG A C 1
ATOM 2003 O O . ARG A 1 256 ? 98.814 62.532 39.271 1.00 25.76 256 ARG A O 1
ATOM 2011 N N . VAL A 1 257 ? 96.737 62.695 40.156 1.00 24.47 257 VAL A N 1
ATOM 2012 C CA . VAL A 1 257 ? 96.590 61.233 40.095 1.00 23.49 257 VAL A CA 1
ATOM 2013 C C . VAL A 1 257 ? 96.474 60.704 38.661 1.00 24.48 257 VAL A C 1
ATOM 2014 O O . VAL A 1 257 ? 96.961 59.598 38.362 1.00 27.41 257 VAL A O 1
ATOM 2018 N N . ILE A 1 258 ? 95.920 61.494 37.765 1.00 25.58 258 ILE A N 1
ATOM 2019 C CA . ILE A 1 258 ? 95.950 61.121 36.326 1.00 28.68 258 ILE A CA 1
ATOM 2020 C C . ILE A 1 258 ? 97.394 61.132 35.767 1.00 33.67 258 ILE A C 1
ATOM 2021 O O . ILE A 1 258 ? 97.845 60.176 35.085 1.00 33.76 258 ILE A O 1
ATOM 2026 N N . ASP A 1 259 ? 98.111 62.215 36.052 1.00 33.13 259 ASP A N 1
ATOM 2027 C CA . ASP A 1 259 ? 99.458 62.433 35.550 1.00 33.32 259 ASP A CA 1
ATOM 2028 C C . ASP A 1 259 ? 100.374 61.331 36.067 1.00 33.18 259 ASP A C 1
ATOM 2029 O O . ASP A 1 259 ? 101.255 60.862 35.345 1.00 33.14 259 ASP A O 1
ATOM 2034 N N . GLU A 1 260 ? 100.162 60.887 37.301 1.00 31.17 260 GLU A N 1
ATOM 2035 C CA . GLU A 1 260 ? 101.061 59.907 37.923 1.00 32.22 260 GLU A CA 1
ATOM 2036 C C . GLU A 1 260 ? 100.523 58.503 37.817 1.00 31.67 260 GLU A C 1
ATOM 2037 O O . GLU A 1 260 ? 101.099 57.577 38.379 1.00 31.81 260 GLU A O 1
ATOM 2043 N N . GLN A 1 261 ? 99.403 58.360 37.109 1.00 29.21 261 GLN A N 1
ATOM 2044 C CA . GLN A 1 261 ? 98.717 57.071 36.987 1.00 29.23 261 GLN A CA 1
ATOM 2045 C C . GLN A 1 261 ? 98.486 56.366 38.319 1.00 30.48 261 GLN A C 1
ATOM 2046 O O . GLN A 1 261 ? 98.736 55.165 38.459 1.00 30.93 261 GLN A O 1
ATOM 2052 N N . ALA A 1 262 ? 97.922 57.086 39.292 1.00 26.96 262 ALA A N 1
ATOM 2053 C CA . ALA A 1 262 ? 97.861 56.581 40.655 1.00 25.55 262 ALA A CA 1
ATOM 2054 C C . ALA A 1 262 ? 96.539 55.930 41.045 1.00 26.94 262 ALA A C 1
ATOM 2055 O O . ALA A 1 262 ? 96.347 55.611 42.199 1.00 29.61 262 ALA A O 1
ATOM 2057 N N . CYS A 1 263 ? 95.602 55.761 40.105 1.00 28.73 263 CYS A N 1
ATOM 2058 C CA . CYS A 1 263 ? 94.358 55.066 40.418 1.00 27.60 263 CYS A CA 1
ATOM 2059 C C . CYS A 1 263 ? 93.677 54.662 39.119 1.00 28.24 263 CYS A C 1
ATOM 2060 O O . CYS A 1 263 ? 94.017 55.175 38.072 1.00 31.25 263 CYS A O 1
ATOM 2063 N N . ASN A 1 264 ? 92.683 53.792 39.205 1.00 26.58 264 ASN A N 1
ATOM 2064 C CA . ASN A 1 264 ? 91.863 53.473 38.029 1.00 24.93 264 ASN A CA 1
ATOM 2065 C C . ASN A 1 264 ? 90.549 54.247 38.056 1.00 24.34 264 ASN A C 1
ATOM 2066 O O . ASN A 1 264 ? 89.853 54.377 37.042 1.00 24.24 264 ASN A O 1
ATOM 2079 N N . ILE A 1 266 ? 88.169 57.383 40.492 1.00 20.51 266 ILE A N 1
ATOM 2080 C CA . ILE A 1 266 ? 88.200 58.447 41.527 1.00 18.00 266 ILE A CA 1
ATOM 2081 C C . ILE A 1 266 ? 86.865 58.413 42.277 1.00 20.10 266 ILE A C 1
ATOM 2082 O O . ILE A 1 266 ? 85.787 58.352 41.646 1.00 21.37 266 ILE A O 1
ATOM 2087 N N . ASN A 1 267 ? 86.934 58.481 43.603 1.00 17.83 267 ASN A N 1
ATOM 2088 C CA . ASN A 1 267 ? 85.721 58.568 44.394 1.00 19.47 267 ASN A CA 1
ATOM 2089 C C . ASN A 1 267 ? 85.424 60.070 44.638 1.00 16.58 267 ASN A C 1
ATOM 2090 O O . ASN A 1 267 ? 86.068 60.714 45.451 1.00 17.57 267 ASN A O 1
ATOM 2095 N N . ILE A 1 268 ? 84.471 60.609 43.893 1.00 15.45 268 ILE A N 1
ATOM 2096 C CA . ILE A 1 268 ? 84.049 62.002 44.097 1.00 15.53 268 ILE A CA 1
ATOM 2097 C C . ILE A 1 268 ? 83.098 62.118 45.288 1.00 16.11 268 ILE A C 1
ATOM 2098 O O . ILE A 1 268 ? 82.063 61.418 45.330 1.00 19.29 268 ILE A O 1
ATOM 2103 N N . LYS A 1 269 ? 83.406 63.026 46.222 1.00 15.85 269 LYS A N 1
ATOM 2104 C CA . LYS A 1 269 ? 82.447 63.407 47.262 1.00 12.17 269 LYS A CA 1
ATOM 2105 C C . LYS A 1 269 ? 82.305 64.909 47.272 1.00 14.13 269 LYS A C 1
ATOM 2106 O O . LYS A 1 269 ? 83.299 65.633 47.253 1.00 13.73 269 LYS A O 1
ATOM 2112 N N . LEU A 1 270 ? 81.069 65.392 47.332 1.00 14.58 270 LEU A N 1
ATOM 2113 C CA . LEU A 1 270 ? 80.849 66.842 47.259 1.00 12.01 270 LEU A CA 1
ATOM 2114 C C . LEU A 1 270 ? 81.444 67.587 48.488 1.00 14.02 270 LEU A C 1
ATOM 2115 O O . LEU A 1 270 ? 81.802 68.743 48.392 1.00 14.05 270 LEU A O 1
ATOM 2120 N N . ALA A 1 271 ? 81.544 66.920 49.612 1.00 12.28 271 ALA A N 1
ATOM 2121 C CA . ALA A 1 271 ? 82.154 67.543 50.799 1.00 11.27 271 ALA A CA 1
ATOM 2122 C C . ALA A 1 271 ? 83.651 67.783 50.611 1.00 12.28 271 ALA A C 1
ATOM 2123 O O . ALA A 1 271 ? 84.220 68.698 51.261 1.00 13.59 271 ALA A O 1
ATOM 2125 N N . LYS A 1 272 ? 84.297 66.946 49.792 1.00 12.34 272 LYS A N 1
ATOM 2126 C CA . LYS A 1 272 ? 85.710 67.187 49.409 1.00 12.92 272 LYS A CA 1
ATOM 2127 C C . LYS A 1 272 ? 85.849 68.201 48.283 1.00 13.05 272 LYS A C 1
ATOM 2128 O O . LYS A 1 272 ? 86.781 68.981 48.293 1.00 11.53 272 LYS A O 1
ATOM 2134 N N . THR A 1 273 ? 84.966 68.128 47.278 1.00 13.49 273 THR A N 1
ATOM 2135 C CA . THR A 1 273 ? 85.096 68.972 46.074 1.00 14.94 273 THR A CA 1
ATOM 2136 C C . THR A 1 273 ? 84.716 70.422 46.360 1.00 13.91 273 THR A C 1
ATOM 2137 O O . THR A 1 273 ? 85.113 71.330 45.626 1.00 15.81 273 THR A O 1
ATOM 2141 N N . GLY A 1 274 ? 83.970 70.652 47.432 1.00 13.64 274 GLY A N 1
ATOM 2142 C CA . GLY A 1 274 ? 83.328 71.937 47.652 1.00 14.76 274 GLY A CA 1
ATOM 2143 C C . GLY A 1 274 ? 82.142 72.127 46.697 1.00 16.61 274 GLY A C 1
ATOM 2144 O O . GLY A 1 274 ? 81.844 73.271 46.271 1.00 14.76 274 GLY A O 1
ATOM 2145 N N . GLY A 1 275 ? 81.443 71.038 46.373 1.00 14.30 275 GLY A N 1
ATOM 2146 C CA . GLY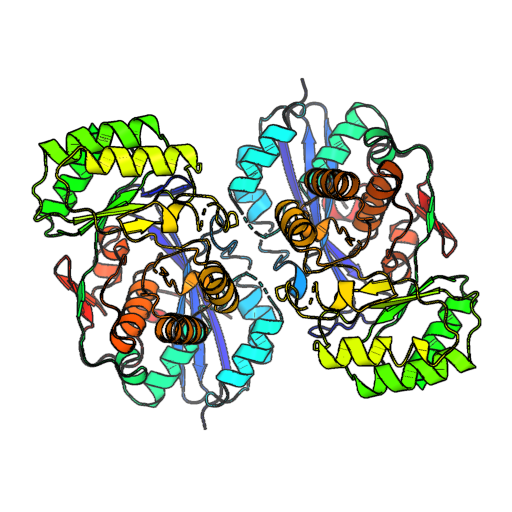 A 1 275 ? 80.173 71.183 45.666 1.00 13.65 275 GLY A CA 1
ATOM 2147 C C . GLY A 1 275 ? 80.239 70.729 44.216 1.00 14.80 275 GLY A C 1
ATOM 2148 O O . GLY A 1 275 ? 81.224 70.153 43.756 1.00 13.63 275 GLY A O 1
ATOM 2149 N N . ILE A 1 276 ? 79.149 70.992 43.511 1.00 12.75 276 ILE A N 1
ATOM 2150 C CA . ILE A 1 276 ? 78.919 70.430 42.205 1.00 12.73 276 ILE A CA 1
ATOM 2151 C C . ILE A 1 276 ? 79.817 71.022 41.145 1.00 15.29 276 ILE A C 1
ATOM 2152 O O . ILE A 1 276 ? 80.279 70.274 40.302 1.00 16.18 276 ILE A O 1
ATOM 2157 N N . LEU A 1 277 ? 80.080 72.345 41.153 1.00 13.60 277 LEU A N 1
ATOM 2158 C CA . LEU A 1 277 ? 80.893 72.899 40.036 1.00 14.50 277 LEU A CA 1
ATOM 2159 C C . LEU A 1 277 ? 82.289 72.245 39.944 1.00 16.72 277 LEU A C 1
ATOM 2160 O O . LEU A 1 277 ? 82.810 71.904 38.846 1.00 17.31 277 LEU A O 1
ATOM 2165 N N . GLU A 1 278 ? 82.918 72.104 41.099 1.00 14.32 278 GLU A N 1
ATOM 2166 C CA . GLU A 1 278 ? 84.223 71.426 41.144 1.00 15.97 278 GLU A CA 1
ATOM 2167 C C . GLU A 1 278 ? 84.147 69.926 40.841 1.00 15.48 278 GLU A C 1
ATOM 2168 O O . GLU A 1 278 ? 85.037 69.380 40.163 1.00 15.34 278 GLU A O 1
ATOM 2174 N N . ALA A 1 279 ? 83.099 69.262 41.326 1.00 13.35 279 ALA A N 1
ATOM 2175 C CA . ALA A 1 279 ? 82.935 67.820 41.021 1.00 15.01 279 ALA A CA 1
ATOM 2176 C C . ALA A 1 279 ? 82.787 67.631 39.491 1.00 16.25 279 ALA A C 1
ATOM 2177 O O . ALA A 1 279 ? 83.259 66.668 38.942 1.00 16.44 279 ALA A O 1
ATOM 2179 N N . GLN A 1 280 ? 82.090 68.559 38.819 1.00 15.89 280 GLN A N 1
ATOM 2180 C CA . GLN A 1 280 ? 81.949 68.453 37.355 1.00 17.03 280 GLN A CA 1
ATOM 2181 C C . GLN A 1 280 ? 83.301 68.596 36.652 1.00 18.01 280 GLN A C 1
ATOM 2182 O O . GLN A 1 280 ? 83.572 67.893 35.656 1.00 19.87 280 GLN A O 1
ATOM 2188 N N . LYS A 1 281 ? 84.161 69.478 37.150 1.00 20.21 281 LYS A N 1
ATOM 2189 C CA . LYS A 1 281 ? 85.530 69.577 36.607 1.00 21.47 281 LYS A CA 1
ATOM 2190 C C . LYS A 1 281 ? 86.327 68.277 36.718 1.00 21.02 281 LYS A C 1
ATOM 2191 O O . LYS A 1 281 ? 87.046 67.896 35.784 1.00 19.74 281 LYS A O 1
ATOM 2197 N N . ILE A 1 282 ? 86.250 67.627 37.884 1.00 17.58 282 ILE A N 1
ATOM 2198 C CA . ILE A 1 282 ? 86.951 66.368 38.060 1.00 18.31 282 ILE A CA 1
ATOM 2199 C C . ILE A 1 282 ? 86.397 65.355 37.075 1.00 18.40 282 ILE A C 1
ATOM 2200 O O . ILE A 1 282 ? 87.156 64.589 36.424 1.00 18.46 282 ILE A O 1
ATOM 2205 N N . LYS A 1 283 ? 85.073 65.313 36.937 1.00 17.88 283 LYS A N 1
ATOM 2206 C CA . LYS A 1 283 ? 84.490 64.241 36.097 1.00 18.21 283 LYS A CA 1
ATOM 2207 C C . LYS A 1 283 ? 84.966 64.438 34.633 1.00 24.16 283 LYS A C 1
ATOM 2208 O O . LYS A 1 283 ? 85.318 63.476 33.929 1.00 24.75 283 LYS A O 1
ATOM 2214 N N . LYS A 1 284 ? 85.036 65.689 34.199 1.00 22.39 284 LYS A N 1
ATOM 2215 C CA . LYS A 1 284 ? 85.489 65.997 32.818 1.00 25.26 284 LYS A CA 1
ATOM 2216 C C . LYS A 1 284 ? 86.984 65.598 32.575 1.00 22.50 284 LYS A C 1
ATOM 2217 O O . LYS A 1 284 ? 87.333 64.989 31.537 1.00 23.36 284 LYS A O 1
ATOM 2223 N N . LEU A 1 285 ? 87.865 65.899 33.544 1.00 20.13 285 LEU A N 1
ATOM 2224 C CA . LEU A 1 285 ? 89.272 65.483 33.520 1.00 24.05 285 LEU A CA 1
ATOM 2225 C C . LEU A 1 285 ? 89.400 63.967 33.529 1.00 26.83 285 LEU A C 1
ATOM 2226 O O . LEU A 1 285 ? 90.201 63.404 32.767 1.00 27.84 285 LEU A O 1
ATOM 2231 N N . ALA A 1 286 ? 88.626 63.287 34.387 1.00 24.65 286 ALA A N 1
ATOM 2232 C CA . ALA A 1 286 ? 88.703 61.832 34.455 1.00 23.57 286 ALA A CA 1
ATOM 2233 C C . ALA A 1 286 ? 88.282 61.192 33.108 1.00 23.32 286 ALA A C 1
ATOM 2234 O O . ALA A 1 286 ? 88.947 60.274 32.600 1.00 25.89 286 ALA A O 1
ATOM 2236 N N . ASP A 1 287 ? 87.182 61.679 32.543 1.00 23.87 287 ASP A N 1
ATOM 2237 C CA . ASP A 1 287 ? 86.685 61.160 31.260 1.00 25.78 287 ASP A CA 1
ATOM 2238 C C . ASP A 1 287 ? 87.778 61.250 30.207 1.00 28.17 287 ASP A C 1
ATOM 2239 O O . ASP A 1 287 ? 88.036 60.251 29.501 1.00 29.12 287 ASP A O 1
ATOM 2244 N N . SER A 1 288 ? 88.432 62.414 30.110 1.00 26.54 288 SER A N 1
ATOM 2245 C CA . SER A 1 288 ? 89.475 62.636 29.099 1.00 31.55 288 SER A CA 1
ATOM 2246 C C . SER A 1 288 ? 90.633 61.674 29.254 1.00 33.95 288 SER A C 1
ATOM 2247 O O . SER A 1 288 ? 91.277 61.310 28.265 1.00 33.73 288 SER A O 1
ATOM 2250 N N . ALA A 1 289 ? 90.895 61.276 30.501 1.00 31.72 289 ALA A N 1
ATOM 2251 C CA . ALA A 1 289 ? 91.987 60.375 30.850 1.00 31.65 289 ALA A CA 1
ATOM 2252 C C . ALA A 1 289 ? 91.654 58.883 30.800 1.00 32.42 289 ALA A C 1
ATOM 2253 O O . ALA A 1 289 ? 92.523 58.054 31.088 1.00 33.29 289 ALA A O 1
ATOM 2255 N N . GLY A 1 290 ? 90.405 58.547 30.480 1.00 32.16 290 GLY A N 1
ATOM 2256 C CA . GLY A 1 290 ? 89.904 57.185 30.593 1.00 31.14 290 GLY A CA 1
ATOM 2257 C C . GLY A 1 290 ? 89.904 56.603 32.004 1.00 32.41 290 GLY A C 1
ATOM 2258 O O . GLY A 1 290 ? 90.033 55.394 32.184 1.00 33.98 290 GLY A O 1
ATOM 2259 N N . ILE A 1 291 ? 89.750 57.471 33.008 1.00 30.78 291 ILE A N 1
ATOM 2260 C CA . ILE A 1 291 ? 89.674 57.083 34.411 1.00 31.59 291 ILE A CA 1
ATOM 2261 C C . ILE A 1 291 ? 88.187 57.165 34.777 1.00 30.06 291 ILE A C 1
ATOM 2262 O O . ILE A 1 291 ? 87.520 58.140 34.444 1.00 28.64 291 ILE A O 1
ATOM 2267 N N . SER A 1 292 ? 87.676 56.175 35.487 1.00 26.39 292 SER A N 1
ATOM 2268 C CA . SER A 1 292 ? 86.263 56.172 35.834 1.00 26.05 292 SER A CA 1
ATOM 2269 C C . SER A 1 292 ? 86.031 56.895 37.175 1.00 24.00 292 SER A C 1
ATOM 2270 O O . SER A 1 292 ? 86.978 57.158 37.919 1.00 23.71 292 SER A O 1
ATOM 2273 N N . CYS A 1 293 ? 84.776 57.215 37.479 1.00 22.22 293 CYS A N 1
ATOM 2274 C CA . CYS A 1 293 ? 84.442 57.884 38.780 1.00 20.93 293 CYS A CA 1
ATOM 2275 C C . CYS A 1 293 ? 83.300 57.140 39.432 1.00 20.94 293 CYS A C 1
ATOM 2276 O O . CYS A 1 293 ? 82.463 56.525 38.750 1.00 23.53 293 CYS A O 1
ATOM 2287 N N . VAL A 1 295 ? 80.669 57.801 43.060 1.00 17.81 295 VAL A N 1
ATOM 2288 C CA . VAL A 1 295 ? 80.393 58.839 44.083 1.00 17.84 295 VAL A CA 1
ATOM 2289 C C . VAL A 1 295 ? 80.287 58.215 45.485 1.00 20.89 295 VAL A C 1
ATOM 2290 O O . VAL A 1 295 ? 79.853 57.057 45.667 1.00 20.65 295 VAL A O 1
ATOM 2294 N N . GLY A 1 296 ? 80.671 59.002 46.474 1.00 18.06 296 GLY A N 1
ATOM 2295 C CA . GLY A 1 296 ? 80.665 58.586 47.863 1.00 15.48 296 GLY A CA 1
ATOM 2296 C C . GLY A 1 296 ? 80.129 59.764 48.680 1.00 18.22 296 GLY A C 1
ATOM 2297 O O . GLY A 1 296 ? 79.635 60.769 48.120 1.00 18.99 296 GLY A O 1
ATOM 2298 N N . CYS A 1 297 ? 80.302 59.692 49.995 1.00 17.70 297 CYS A N 1
ATOM 2299 C CA . CYS A 1 297 ? 79.810 60.731 50.867 1.00 18.33 297 CYS A CA 1
ATOM 2300 C C . CYS A 1 297 ? 80.519 60.599 52.221 1.00 20.23 297 CYS A C 1
ATOM 2301 O O . CYS A 1 297 ? 81.262 59.631 52.465 1.00 16.89 297 CYS A O 1
ATOM 2320 N N . GLU A 1 300 ? 76.639 61.670 56.381 1.00 20.73 300 GLU A N 1
ATOM 2321 C CA . GLU A 1 300 ? 76.046 62.973 56.268 1.00 19.38 300 GLU A CA 1
ATOM 2322 C C . GLU A 1 300 ? 74.527 62.893 56.051 1.00 19.37 300 GLU A C 1
ATOM 2323 O O . GLU A 1 300 ? 73.944 61.800 55.916 1.00 19.93 300 GLU A O 1
ATOM 2329 N N . SER A 1 301 ? 73.861 64.033 56.074 1.00 20.58 301 SER A N 1
ATOM 2330 C CA . SER A 1 301 ? 72.421 63.999 56.065 1.00 22.22 301 SER A CA 1
ATOM 2331 C C . SER A 1 301 ? 71.890 63.578 54.692 1.00 21.34 301 SER A C 1
ATOM 2332 O O . SER A 1 301 ? 72.608 63.651 53.697 1.00 19.28 301 SER A O 1
ATOM 2335 N N . PRO A 1 302 ? 70.627 63.162 54.663 1.00 22.19 302 PRO A N 1
ATOM 2336 C CA . PRO A 1 302 ? 70.016 62.699 53.412 1.00 24.81 302 PRO A CA 1
ATOM 2337 C C . PRO A 1 302 ? 69.965 63.808 52.363 1.00 22.69 302 PRO A C 1
ATOM 2338 O O . PRO A 1 302 ? 69.923 63.505 51.165 1.00 20.06 302 PRO A O 1
ATOM 2342 N N . ALA A 1 303 ? 70.015 65.074 52.787 1.00 20.54 303 ALA A N 1
ATOM 2343 C CA . ALA A 1 303 ? 70.077 66.177 51.826 1.00 21.59 303 ALA A CA 1
ATOM 2344 C C . ALA A 1 303 ? 71.368 66.126 51.018 1.00 21.21 303 ALA A C 1
ATOM 2345 O O . ALA A 1 303 ? 71.361 66.362 49.799 1.00 20.32 303 ALA A O 1
ATOM 2347 N N . GLY A 1 304 ? 72.498 65.837 51.691 1.00 20.54 304 GLY A N 1
ATOM 2348 C CA . GLY A 1 304 ? 73.773 65.661 50.991 1.00 18.96 304 GLY A CA 1
ATOM 2349 C C . GLY A 1 304 ? 73.701 64.468 50.041 1.00 16.14 304 GLY A C 1
ATOM 2350 O O . GLY A 1 304 ? 74.203 64.527 48.951 1.00 20.35 304 GLY A O 1
ATOM 2351 N N . ILE A 1 305 ? 73.129 63.366 50.504 1.00 17.04 305 ILE A N 1
ATOM 2352 C CA . ILE A 1 305 ? 72.918 62.192 49.656 1.00 18.94 305 ILE A CA 1
ATOM 2353 C C . ILE A 1 305 ? 72.082 62.523 48.428 1.00 18.05 305 ILE A C 1
ATOM 2354 O O . ILE A 1 305 ? 72.438 62.137 47.325 1.00 16.35 305 ILE A O 1
ATOM 2359 N N . LEU A 1 306 ? 70.984 63.259 48.615 1.00 18.08 306 LEU A N 1
ATOM 2360 C CA . LEU A 1 306 ? 70.191 63.677 47.437 1.00 18.35 306 LEU A CA 1
ATOM 2361 C C . LEU A 1 306 ? 70.980 64.509 46.459 1.00 17.45 306 LEU A C 1
ATOM 2362 O O . LEU A 1 306 ? 70.885 64.333 45.236 1.00 17.84 306 LEU A O 1
ATOM 2367 N N . ALA A 1 307 ? 71.763 65.469 46.959 1.00 16.05 307 ALA A N 1
ATOM 2368 C CA . ALA A 1 307 ? 72.551 66.243 46.023 1.00 16.00 307 ALA A CA 1
ATOM 2369 C C . ALA A 1 307 ? 73.589 65.391 45.279 1.00 16.43 307 ALA A C 1
ATOM 2370 O O . ALA A 1 307 ? 73.872 65.611 44.073 1.00 15.98 307 ALA A O 1
ATOM 2372 N N . THR A 1 308 ? 74.208 64.461 46.012 1.00 14.19 308 THR A N 1
ATOM 2373 C CA . THR A 1 308 ? 75.209 63.608 45.381 1.00 16.10 308 THR A CA 1
ATOM 2374 C C . THR A 1 308 ? 74.580 62.699 44.346 1.00 16.32 308 THR A C 1
ATOM 2375 O O . THR A 1 308 ? 75.119 62.530 43.250 1.00 17.73 308 THR A O 1
ATOM 2379 N N . ALA A 1 309 ? 73.444 62.095 44.701 1.00 18.59 309 ALA A N 1
ATOM 2380 C CA . ALA A 1 309 ? 72.720 61.219 43.741 1.00 17.70 309 ALA A CA 1
ATOM 2381 C C . ALA A 1 309 ? 72.340 62.049 42.485 1.00 18.03 309 ALA A C 1
ATOM 2382 O O . ALA A 1 309 ? 72.415 61.557 41.345 1.00 17.82 309 ALA A O 1
ATOM 2384 N N . SER A 1 310 ? 71.928 63.304 42.684 1.00 18.72 310 SER A N 1
ATOM 2385 C CA . SER A 1 310 ? 71.526 64.149 41.543 1.00 16.97 310 SER A CA 1
ATOM 2386 C C . SER A 1 310 ? 72.694 64.352 40.605 1.00 17.54 310 SER A C 1
ATOM 2387 O O . SER A 1 310 ? 72.544 64.278 39.394 1.00 17.62 310 SER A O 1
ATOM 2390 N N . PHE A 1 311 ? 73.867 64.693 41.174 1.00 16.65 311 PHE A N 1
ATOM 2391 C CA . PHE A 1 311 ? 75.089 64.827 40.378 1.00 15.74 311 PHE A CA 1
ATOM 2392 C C . PHE A 1 311 ? 75.444 63.552 39.634 1.00 17.26 311 PHE A C 1
ATOM 2393 O O . PHE A 1 311 ? 75.748 63.577 38.428 1.00 18.19 311 PHE A O 1
ATOM 2401 N N . ALA A 1 312 ? 75.382 62.414 40.327 1.00 16.37 312 ALA A N 1
ATOM 2402 C CA . ALA A 1 312 ? 75.786 61.139 39.708 1.00 18.04 312 ALA A CA 1
ATOM 2403 C C . ALA A 1 312 ? 74.874 60.800 38.539 1.00 21.04 312 ALA A C 1
ATOM 2404 O O . ALA A 1 312 ? 75.326 60.371 37.478 1.00 18.65 312 ALA A O 1
ATOM 2406 N N . LEU A 1 313 ? 73.576 61.000 38.743 1.00 19.59 313 LEU A N 1
ATOM 2407 C CA . LEU A 1 313 ? 72.608 60.671 37.682 1.00 20.89 313 LEU A CA 1
ATOM 2408 C C . LEU A 1 313 ? 72.862 61.555 36.475 1.00 22.38 313 LEU A C 1
ATOM 2409 O O . LEU A 1 313 ? 72.699 61.127 35.341 1.00 19.81 313 LEU A O 1
ATOM 2414 N N . ALA A 1 314 ? 73.266 62.797 36.715 1.00 20.77 314 ALA A N 1
ATOM 2415 C CA . ALA A 1 314 ? 73.552 63.716 35.616 1.00 21.32 314 ALA A CA 1
ATOM 2416 C C . ALA A 1 314 ? 74.836 63.370 34.881 1.00 25.11 314 ALA A C 1
ATOM 2417 O O . ALA A 1 314 ? 74.999 63.729 33.709 1.00 22.92 314 ALA A O 1
ATOM 2419 N N . GLU A 1 315 ? 75.774 62.719 35.575 1.00 24.16 315 GLU A N 1
ATOM 2420 C CA . GLU A 1 315 ? 77.093 62.469 35.028 1.00 21.83 315 GLU A CA 1
ATOM 2421 C C . GLU A 1 315 ? 77.289 61.018 34.561 1.00 24.14 315 GLU A C 1
ATOM 2422 O O . GLU A 1 315 ? 78.413 60.604 34.296 1.00 25.93 315 GLU A O 1
ATOM 2428 N N . ASP A 1 316 ? 76.221 60.236 34.501 1.00 21.80 316 ASP A N 1
ATOM 2429 C CA . ASP A 1 316 ? 76.329 58.807 34.176 1.00 23.61 316 ASP A CA 1
ATOM 2430 C C . ASP A 1 316 ? 77.353 58.057 35.076 1.00 24.20 316 ASP A C 1
ATOM 2431 O O . ASP A 1 316 ? 78.152 57.234 34.601 1.00 25.44 316 ASP A O 1
ATOM 2436 N N . ILE A 1 317 ? 77.307 58.364 36.372 1.00 19.76 317 ILE A N 1
ATOM 2437 C CA . ILE A 1 317 ? 78.059 57.624 37.375 1.00 23.00 317 ILE A CA 1
ATOM 2438 C C . ILE A 1 317 ? 77.111 56.639 38.045 1.00 22.61 317 ILE A C 1
ATOM 2439 O O . ILE A 1 317 ? 76.084 57.034 38.631 1.00 21.41 317 ILE A O 1
ATOM 2444 N N . THR A 1 318 ? 77.455 55.360 37.947 1.00 20.50 318 THR A N 1
ATOM 2445 C CA . THR A 1 318 ? 76.592 54.296 38.445 1.00 20.86 318 THR A CA 1
ATOM 2446 C C . THR A 1 318 ? 77.099 53.624 39.678 1.00 22.90 318 THR A C 1
ATOM 2447 O O . THR A 1 318 ? 76.317 52.977 40.369 1.00 26.23 318 THR A O 1
ATOM 2451 N N . VAL A 1 319 ? 78.395 53.771 39.978 1.00 21.72 319 VAL A N 1
ATOM 2452 C CA . VAL A 1 319 ? 78.929 53.116 41.162 1.00 19.73 319 VAL A CA 1
ATOM 2453 C C . VAL A 1 319 ? 78.835 54.121 42.306 1.00 20.84 319 VAL A C 1
ATOM 2454 O O . VAL A 1 319 ? 79.351 55.266 42.180 1.00 20.02 319 VAL A O 1
ATOM 2458 N N . ALA A 1 320 ? 78.179 53.723 43.396 1.00 19.57 320 ALA A N 1
ATOM 2459 C CA . ALA A 1 320 ? 77.884 54.702 44.454 1.00 19.73 320 ALA A CA 1
ATOM 2460 C C . ALA A 1 320 ? 78.014 54.036 45.823 1.00 21.93 320 ALA A C 1
ATOM 2461 O O . ALA A 1 320 ? 77.611 52.866 46.011 1.00 23.77 320 ALA A O 1
ATOM 2463 N N . ASP A 1 321 ? 78.578 54.775 46.774 1.00 18.01 321 ASP A N 1
ATOM 2464 C CA . ASP A 1 321 ? 78.604 54.360 48.168 1.00 19.54 321 ASP A CA 1
ATOM 2465 C C . ASP A 1 321 ? 77.876 55.442 48.958 1.00 20.17 321 ASP A C 1
ATOM 2466 O O . ASP A 1 321 ? 78.478 56.435 49.393 1.00 19.88 321 ASP A O 1
ATOM 2471 N N . LEU A 1 322 ? 76.576 55.263 49.126 1.00 20.28 322 LEU A N 1
ATOM 2472 C CA . LEU A 1 322 ? 75.729 56.327 49.662 1.00 19.30 322 LEU A CA 1
ATOM 2473 C C . LEU A 1 322 ? 74.851 55.774 50.779 1.00 22.14 322 LEU A C 1
ATOM 2474 O O . LEU A 1 322 ? 73.689 56.176 50.943 1.00 23.88 322 LEU A O 1
ATOM 2479 N N . ASP A 1 323 ? 75.413 54.907 51.584 1.00 23.23 323 ASP A N 1
ATOM 2480 C CA . ASP A 1 323 ? 74.553 54.244 52.572 1.00 32.66 323 ASP A CA 1
ATOM 2481 C C . ASP A 1 323 ? 74.163 54.937 53.909 1.00 28.19 323 ASP A C 1
ATOM 2482 O O . ASP A 1 323 ? 73.421 54.352 54.679 1.00 25.48 323 ASP A O 1
ATOM 2487 N N . PRO A 1 324 ? 74.633 56.192 54.180 1.00 28.06 324 PRO A N 1
ATOM 2488 C CA . PRO A 1 324 ? 74.068 56.904 55.343 1.00 23.71 324 PRO A CA 1
ATOM 2489 C C . PRO A 1 324 ? 72.548 56.976 55.420 1.00 24.56 324 PRO A C 1
ATOM 2490 O O . PRO A 1 324 ? 72.026 57.191 56.504 1.00 25.43 324 PRO A O 1
ATOM 2494 N N . LEU A 1 325 ? 71.819 56.843 54.310 1.00 24.55 325 LEU A N 1
ATOM 2495 C CA . LEU A 1 325 ? 70.365 56.753 54.409 1.00 26.03 325 LEU A CA 1
ATOM 2496 C C . LEU A 1 325 ? 69.960 55.604 55.287 1.00 27.43 325 LEU A C 1
ATOM 2497 O O . LEU A 1 325 ? 68.940 55.662 55.955 1.00 29.03 325 LEU A O 1
ATOM 2502 N N . ASP A 1 326 ? 70.778 54.563 55.312 1.00 28.07 326 ASP A N 1
ATOM 2503 C CA . ASP A 1 326 ? 70.478 53.377 56.139 1.00 30.12 326 ASP A CA 1
ATOM 2504 C C . ASP A 1 326 ? 70.651 53.658 57.644 1.00 33.31 326 ASP A C 1
ATOM 2505 O O . ASP A 1 326 ? 70.203 52.885 58.510 1.00 34.55 326 ASP A O 1
ATOM 2510 N N . TRP A 1 327 ? 71.318 54.756 57.970 1.00 31.92 327 TRP A N 1
ATOM 2511 C CA . TRP A 1 327 ? 71.654 55.048 59.367 1.00 29.83 327 TRP A CA 1
ATOM 2512 C C . TRP A 1 327 ? 70.687 56.032 60.012 1.00 30.35 327 TRP A C 1
ATOM 2513 O O . TRP A 1 327 ? 70.823 56.349 61.205 1.00 29.80 327 TRP A O 1
ATOM 2524 N N . VAL A 1 328 ? 69.753 56.566 59.224 1.00 29.40 328 VAL A N 1
ATOM 2525 C CA . VAL A 1 328 ? 68.835 57.582 59.738 1.00 29.95 328 VAL A CA 1
ATOM 2526 C C . VAL A 1 328 ? 67.388 57.172 59.528 1.00 34.98 328 VAL A C 1
ATOM 2527 O O . VAL A 1 328 ? 67.102 56.297 58.712 1.00 35.21 328 VAL A O 1
ATOM 2531 N N . ALA A 1 329 ? 66.487 57.812 60.277 1.00 38.00 329 ALA A N 1
ATOM 2532 C CA . ALA A 1 329 ? 65.037 57.606 60.123 1.00 40.49 329 ALA A CA 1
ATOM 2533 C C . ALA A 1 329 ? 64.491 57.964 58.725 1.00 37.08 329 ALA A C 1
ATOM 2534 O O . ALA A 1 329 ? 64.780 59.028 58.168 1.00 34.05 329 ALA A O 1
ATOM 2536 N N . LYS A 1 330 ? 63.655 57.084 58.187 1.00 35.92 330 LYS A N 1
ATOM 2537 C CA . LYS A 1 330 ? 63.082 57.274 56.854 1.00 35.99 330 LYS A CA 1
ATOM 2538 C C . LYS A 1 330 ? 62.327 58.593 56.719 1.00 37.54 330 LYS A C 1
ATOM 2539 O O . LYS A 1 330 ? 62.332 59.229 55.656 1.00 35.66 330 LYS A O 1
ATOM 2545 N N . ASP A 1 331 ? 61.717 59.061 57.807 1.00 40.57 331 ASP A N 1
ATOM 2546 C CA . ASP A 1 331 ? 60.936 60.302 57.736 1.00 41.48 331 ASP A CA 1
ATOM 2547 C C . ASP A 1 331 ? 61.771 61.537 57.475 1.00 38.84 331 ASP A C 1
ATOM 2548 O O . ASP A 1 331 ? 61.244 62.577 57.117 1.00 40.17 331 ASP A O 1
ATOM 2553 N N . LEU A 1 332 ? 63.082 61.441 57.649 1.00 36.13 332 LEU A N 1
ATOM 2554 C CA . LEU A 1 332 ? 63.922 62.584 57.331 1.00 36.78 332 LEU A CA 1
ATOM 2555 C C . LEU A 1 332 ? 64.062 62.792 55.834 1.00 34.33 332 LEU A C 1
ATOM 2556 O O . LEU A 1 332 ? 64.425 63.879 55.384 1.00 34.82 332 LEU A O 1
ATOM 2561 N N . TYR A 1 333 ? 63.801 61.757 55.050 1.00 33.90 333 TYR A N 1
ATOM 2562 C CA . TYR A 1 333 ? 64.048 61.911 53.624 1.00 29.50 333 TYR A CA 1
ATOM 2563 C C . TYR A 1 333 ? 62.906 61.486 52.747 1.00 30.07 333 TYR A C 1
ATOM 2564 O O . TYR A 1 333 ? 62.997 61.620 51.532 1.00 30.82 333 TYR A O 1
ATOM 2573 N N . SER A 1 334 ? 61.841 60.943 53.339 1.00 31.79 334 SER A N 1
ATOM 2574 C CA . SER A 1 334 ? 60.785 60.329 52.533 1.00 33.60 334 SER A CA 1
ATOM 2575 C C . SER A 1 334 ? 60.056 61.332 51.638 1.00 36.01 334 SER A C 1
ATOM 2576 O O . SER A 1 334 ? 59.316 60.939 50.728 1.00 36.33 334 SER A O 1
ATOM 2579 N N . ASP A 1 335 ? 60.228 62.620 51.912 1.00 37.20 335 ASP A N 1
ATOM 2580 C CA . ASP A 1 335 ? 59.642 63.654 51.074 1.00 40.50 335 ASP A CA 1
ATOM 2581 C C . ASP A 1 335 ? 60.357 63.751 49.719 1.00 37.18 335 ASP A C 1
ATOM 2582 O O . ASP A 1 335 ? 59.788 64.268 48.767 1.00 35.00 335 ASP A O 1
ATOM 2587 N N . TYR A 1 336 ? 61.604 63.280 49.642 1.00 33.01 336 TYR A N 1
ATOM 2588 C CA . TYR A 1 336 ? 62.339 63.353 48.363 1.00 31.54 336 TYR A CA 1
ATOM 2589 C C . TYR A 1 336 ? 63.066 62.111 47.873 1.00 30.75 336 TYR A C 1
ATOM 2590 O O . TYR A 1 336 ? 63.506 62.074 46.730 1.00 32.48 336 TYR A O 1
ATOM 2599 N N . ILE A 1 337 ? 63.190 61.085 48.705 1.00 29.11 337 ILE A N 1
ATOM 2600 C CA . ILE A 1 337 ? 63.861 59.869 48.266 1.00 28.57 337 ILE A CA 1
ATOM 2601 C C . ILE A 1 337 ? 63.075 58.660 48.728 1.00 30.81 337 ILE A C 1
ATOM 2602 O O . ILE A 1 337 ? 62.511 58.680 49.823 1.00 31.24 337 ILE A O 1
ATOM 2607 N N . THR A 1 338 ? 62.970 57.639 47.862 1.00 29.36 338 THR A N 1
ATOM 2608 C CA . THR A 1 338 ? 62.500 56.336 48.278 1.00 30.15 338 THR A CA 1
ATOM 2609 C C . THR A 1 338 ? 63.711 55.424 48.322 1.00 29.94 338 THR A C 1
ATOM 2610 O O . THR A 1 338 ? 64.435 55.355 47.336 1.00 28.54 338 THR A O 1
ATOM 2614 N N . PHE A 1 339 ? 63.975 54.777 49.468 1.00 28.39 339 PHE A N 1
ATOM 2615 C CA . PHE A 1 339 ? 65.151 53.928 49.591 1.00 29.65 339 PHE A CA 1
ATOM 2616 C C . PHE A 1 339 ? 64.603 52.509 49.598 1.00 32.18 339 PHE A C 1
ATOM 2617 O O . PHE A 1 339 ? 64.268 51.992 50.651 1.00 34.28 339 PHE A O 1
ATOM 2625 N N . ASN A 1 340 ? 64.460 51.907 48.419 1.00 33.19 340 ASN A N 1
ATOM 2626 C CA . ASN A 1 340 ? 64.101 50.489 48.336 1.00 32.87 340 ASN A CA 1
ATOM 2627 C C . ASN A 1 340 ? 65.376 49.694 48.152 1.00 28.61 340 ASN A C 1
ATOM 2628 O O . ASN A 1 340 ? 65.809 49.502 47.032 1.00 28.18 340 ASN A O 1
ATOM 2633 N N . GLU A 1 341 ? 65.994 49.249 49.250 1.00 30.37 341 GLU A N 1
ATOM 2634 C CA . GLU A 1 341 ? 67.368 48.771 49.185 1.00 29.88 341 GLU A CA 1
ATOM 2635 C C . GLU A 1 341 ? 67.539 47.785 48.060 1.00 31.85 341 GLU A C 1
ATOM 2636 O O . GLU A 1 341 ? 66.738 46.881 47.918 1.00 34.18 341 GLU A O 1
ATOM 2642 N N . PRO A 1 342 ? 68.611 47.919 47.266 1.00 30.12 342 PRO A N 1
ATOM 2643 C CA . PRO A 1 342 ? 69.728 48.864 47.415 1.00 30.64 342 PRO A CA 1
ATOM 2644 C C . PRO A 1 342 ? 69.515 50.127 46.575 1.00 28.20 342 PRO A C 1
ATOM 2645 O O . PRO A 1 342 ? 70.482 50.842 46.316 1.00 26.24 342 PRO A O 1
ATOM 2649 N N . ASN A 1 343 ? 68.277 50.397 46.135 1.00 24.73 343 ASN A N 1
ATOM 2650 C CA . ASN A 1 343 ? 68.061 51.509 45.232 1.00 22.42 343 ASN A CA 1
ATOM 2651 C C . ASN A 1 343 ? 67.669 52.795 45.929 1.00 21.19 343 ASN A C 1
ATOM 2652 O O . ASN A 1 343 ? 66.718 52.829 46.710 1.00 23.36 343 ASN A O 1
ATOM 2657 N N . ILE A 1 344 ? 68.356 53.864 45.546 1.00 19.51 344 ILE A N 1
ATOM 2658 C CA . ILE A 1 344 ? 68.042 55.205 46.016 1.00 19.36 344 ILE A CA 1
ATOM 2659 C C . ILE A 1 344 ? 67.282 55.876 44.876 1.00 22.64 344 ILE A C 1
ATOM 2660 O O . ILE A 1 344 ? 67.837 56.048 43.798 1.00 22.51 344 ILE A O 1
ATOM 2665 N N . ILE A 1 345 ? 66.005 56.175 45.087 1.00 22.81 345 ILE A N 1
ATOM 2666 C CA . ILE A 1 345 ? 65.150 56.668 43.996 1.00 22.29 345 ILE A CA 1
ATOM 2667 C C . ILE A 1 345 ? 64.597 58.091 44.267 1.00 24.46 345 ILE A C 1
ATOM 2668 O O . ILE A 1 345 ? 63.904 58.310 45.251 1.00 24.52 345 ILE A O 1
ATOM 2673 N N . LEU A 1 346 ? 64.890 59.035 43.380 1.00 23.67 346 LEU A N 1
ATOM 2674 C CA . LEU A 1 346 ? 64.443 60.414 43.556 1.00 23.46 346 LEU A CA 1
ATOM 2675 C C . LEU A 1 346 ? 62.954 60.478 43.346 1.00 25.50 346 LEU A C 1
ATOM 2676 O O . LEU A 1 346 ? 62.454 59.871 42.412 1.00 22.23 346 LEU A O 1
ATOM 2681 N N . LYS A 1 347 ? 62.231 61.175 44.213 1.00 25.99 347 LYS A N 1
ATOM 2682 C CA . LYS A 1 347 ? 60.804 61.347 43.970 1.00 29.75 347 LYS A CA 1
ATOM 2683 C C . LYS A 1 347 ? 60.537 62.300 42.796 1.00 30.31 347 LYS A C 1
ATOM 2684 O O . LYS A 1 347 ? 61.386 63.140 42.463 1.00 29.69 347 LYS A O 1
ATOM 2690 N N . ASP A 1 348 ? 59.325 62.192 42.239 1.00 32.30 348 ASP A N 1
ATOM 2691 C CA . ASP A 1 348 ? 58.898 62.911 41.030 1.00 32.96 348 ASP A CA 1
ATOM 2692 C C . ASP A 1 348 ? 58.597 64.375 41.351 1.00 31.47 348 ASP A C 1
ATOM 2693 O O . ASP A 1 348 ? 58.094 64.689 42.436 1.00 31.63 348 ASP A O 1
ATOM 2698 N N . ASN A 1 349 ? 58.888 65.242 40.390 1.00 32.00 349 ASN A N 1
ATOM 2699 C CA . ASN A 1 349 ? 58.377 66.608 40.362 1.00 33.87 349 ASN A CA 1
ATOM 2700 C C . ASN A 1 349 ? 58.871 67.483 41.491 1.00 31.73 349 ASN A C 1
ATOM 2701 O O . ASN A 1 349 ? 58.138 68.364 41.951 1.00 31.65 349 ASN A O 1
ATOM 2706 N N . LEU A 1 350 ? 60.085 67.233 41.966 1.00 29.60 350 LEU A N 1
ATOM 2707 C CA . LEU A 1 350 ? 60.625 68.084 43.020 1.00 32.37 350 LEU A CA 1
ATOM 2708 C C . LEU A 1 350 ? 61.113 69.389 42.371 1.00 30.57 350 LEU A C 1
ATOM 2709 O O . LEU A 1 350 ? 61.617 69.373 41.251 1.00 26.50 350 LEU A O 1
ATOM 2714 N N . LYS A 1 351 ? 60.977 70.509 43.078 1.00 29.84 351 LYS A N 1
ATOM 2715 C CA . LYS A 1 351 ? 61.501 71.783 42.621 1.00 29.35 351 LYS A CA 1
ATOM 2716 C C . LYS A 1 351 ? 62.802 72.062 43.370 1.00 26.39 351 LYS A C 1
ATOM 2717 O O . LYS A 1 351 ? 62.834 72.011 44.594 1.00 25.60 351 LYS A O 1
ATOM 2723 N N . GLY A 1 352 ? 63.884 72.311 42.636 1.00 24.42 352 GLY A N 1
ATOM 2724 C CA . GLY A 1 352 ? 65.219 72.324 43.244 1.00 21.62 352 GLY A CA 1
ATOM 2725 C C . GLY A 1 352 ? 65.520 70.929 43.757 1.00 22.57 352 GLY A C 1
ATOM 2726 O O . GLY A 1 352 ? 65.116 69.926 43.137 1.00 21.33 352 GLY A O 1
ATOM 2727 N N . PHE A 1 353 ? 66.211 70.847 44.884 1.00 23.68 353 PHE A N 1
ATOM 2728 C CA . PHE A 1 353 ? 66.432 69.567 45.564 1.00 27.39 353 PHE A CA 1
ATOM 2729 C C . PHE A 1 353 ? 65.148 68.962 46.103 1.00 30.00 353 PHE A C 1
ATOM 2730 O O . PHE A 1 353 ? 64.918 67.771 45.962 1.00 34.72 353 PHE A O 1
ATOM 2738 N N . GLY A 1 354 ? 64.303 69.764 46.730 1.00 35.16 354 GLY A N 1
ATOM 2739 C CA . GLY A 1 354 ? 63.014 69.259 47.157 1.00 39.25 354 GLY A CA 1
ATOM 2740 C C . GLY A 1 354 ? 62.894 69.115 48.658 1.00 46.14 354 GLY A C 1
ATOM 2741 O O . GLY A 1 354 ? 61.876 68.640 49.153 1.00 48.78 354 GLY A O 1
ATOM 2742 N N . PHE A 1 355 ? 63.940 69.477 49.394 1.00 48.30 355 PHE A N 1
ATOM 2743 C CA . PHE A 1 355 ? 63.778 69.644 50.830 1.00 52.29 355 PHE A CA 1
ATOM 2744 C C . PHE A 1 355 ? 63.600 71.132 51.181 1.00 58.20 355 PHE A C 1
ATOM 2745 O O . PHE A 1 355 ? 64.081 72.039 50.469 1.00 58.96 355 PHE A O 1
ATOM 2753 N N . ASN A 1 356 ? 62.876 71.395 52.261 1.00 61.97 356 ASN A N 1
ATOM 2754 C CA . ASN A 1 356 ? 62.845 72.742 52.825 1.00 65.25 356 ASN A CA 1
ATOM 2755 C C . ASN A 1 356 ? 63.406 72.646 54.237 1.00 62.99 356 ASN A C 1
ATOM 2756 O O . ASN A 1 356 ? 63.497 71.544 54.782 1.00 62.32 356 ASN A O 1
ATOM 2761 N N . LEU A 1 357 ? 63.787 73.779 54.826 1.00 61.02 357 LEU A N 1
ATOM 2762 C CA . LEU A 1 357 ? 64.309 73.763 56.185 1.00 60.82 357 LEU A CA 1
ATOM 2763 C C . LEU A 1 357 ? 63.355 74.343 57.250 1.00 60.76 357 LEU A C 1
ATOM 2764 O O . LEU A 1 357 ? 63.793 74.917 58.253 1.00 61.54 357 LEU A O 1
ATOM 2769 N N . ALA A 1 358 ? 62.055 74.148 57.052 1.00 59.11 358 ALA A N 1
ATOM 2770 C CA . ALA A 1 358 ? 61.037 74.687 57.954 1.00 59.32 358 ALA A CA 1
ATOM 2771 C C . ALA A 1 358 ? 61.278 74.373 59.442 1.00 60.86 358 ALA A C 1
ATOM 2772 O O . ALA A 1 358 ? 61.343 75.273 60.278 1.00 57.49 358 ALA A O 1
ATOM 2774 N N . GLU A 1 359 ? 61.401 73.091 59.762 1.00 66.13 359 GLU A N 1
ATOM 2775 C CA . GLU A 1 359 ? 61.537 72.648 61.149 1.00 70.37 359 GLU A CA 1
ATOM 2776 C C . GLU A 1 359 ? 62.786 73.226 61.793 1.00 67.76 359 GLU A C 1
ATOM 2777 O O . GLU A 1 359 ? 62.836 73.435 63.011 1.00 67.73 359 GLU A O 1
ATOM 2783 N N . ASN A 1 360 ? 63.795 73.486 60.967 1.00 63.68 360 ASN A N 1
ATOM 2784 C CA . ASN A 1 360 ? 65.067 74.010 61.449 1.00 59.59 360 ASN A CA 1
ATOM 2785 C C . ASN A 1 360 ? 65.066 75.528 61.541 1.00 54.22 360 ASN A C 1
ATOM 2786 O O . ASN A 1 360 ? 65.337 76.102 62.606 1.00 53.90 360 ASN A O 1
ATOM 2791 N N . LEU A 1 361 ? 64.768 76.173 60.416 1.00 50.11 361 LEU A N 1
ATOM 2792 C CA . LEU A 1 361 ? 64.844 77.634 60.323 1.00 48.16 361 LEU A CA 1
ATOM 2793 C C . LEU A 1 361 ? 63.657 78.372 60.950 1.00 43.72 361 LEU A C 1
ATOM 2794 O O . LEU A 1 361 ? 63.848 79.376 61.620 1.00 40.27 361 LEU A O 1
ATOM 2799 N N . TYR A 1 362 ? 62.442 77.883 60.704 1.00 40.41 362 TYR A N 1
ATOM 2800 C CA . TYR A 1 362 ? 61.233 78.641 61.021 1.00 39.97 362 TYR A CA 1
ATOM 2801 C C . TYR A 1 362 ? 60.390 78.047 62.152 1.00 40.86 362 TYR A C 1
ATOM 2802 O O . TYR A 1 362 ? 59.839 78.774 62.948 1.00 38.10 362 TYR A O 1
ATOM 2811 N N . PHE A 1 363 ? 60.293 76.723 62.237 1.00 45.82 363 PHE A N 1
ATOM 2812 C CA . PHE A 1 363 ? 59.677 76.115 63.417 1.00 52.16 363 PHE A CA 1
ATOM 2813 C C . PHE A 1 363 ? 60.807 75.790 64.420 1.00 55.54 363 PHE A C 1
ATOM 2814 O O . PHE A 1 363 ? 60.618 75.832 65.642 1.00 57.37 363 PHE A O 1
ATOM 2822 N N . VAL B 1 2 ? 106.489 64.421 88.166 1.00 58.68 2 VAL B N 1
ATOM 2823 C CA . VAL B 1 2 ? 105.563 64.256 87.062 1.00 57.68 2 VAL B CA 1
ATOM 2824 C C . VAL B 1 2 ? 104.455 65.347 87.072 1.00 41.04 2 VAL B C 1
ATOM 2825 O O . VAL B 1 2 ? 103.689 65.488 88.028 1.00 44.29 2 VAL B O 1
ATOM 2829 N N . SER B 1 3 ? 104.379 66.122 86.004 1.00 33.15 3 SER B N 1
ATOM 2830 C CA . SER B 1 3 ? 103.379 67.181 85.924 1.00 29.38 3 SER B CA 1
ATOM 2831 C C . SER B 1 3 ? 102.303 66.783 84.894 1.00 26.52 3 SER B C 1
ATOM 2832 O O . SER B 1 3 ? 102.644 66.286 83.846 1.00 26.80 3 SER B O 1
ATOM 2835 N N . LYS B 1 4 ? 101.034 67.035 85.197 1.00 25.24 4 LYS B N 1
ATOM 2836 C CA . LYS B 1 4 ? 99.918 66.664 84.336 1.00 23.33 4 LYS B CA 1
ATOM 2837 C C . LYS B 1 4 ? 99.212 67.922 83.874 1.00 21.15 4 LYS B C 1
ATOM 2838 O O . LYS B 1 4 ? 99.095 68.847 84.642 1.00 20.69 4 LYS B O 1
ATOM 2844 N N . ILE B 1 5 ? 98.688 67.915 82.644 1.00 20.60 5 ILE B N 1
ATOM 2845 C CA . ILE B 1 5 ? 97.941 69.078 82.163 1.00 21.78 5 ILE B CA 1
ATOM 2846 C C . ILE B 1 5 ? 96.536 68.923 82.698 1.00 22.86 5 ILE B C 1
ATOM 2847 O O . ILE B 1 5 ? 95.855 67.891 82.457 1.00 24.30 5 ILE B O 1
ATOM 2852 N N . ILE B 1 6 ? 96.088 69.926 83.431 1.00 19.48 6 ILE B N 1
ATOM 2853 C CA . ILE B 1 6 ? 94.735 69.797 84.009 1.00 21.84 6 ILE B CA 1
ATOM 2854 C C . ILE B 1 6 ? 93.737 70.884 83.605 1.00 22.80 6 ILE B C 1
ATOM 2855 O O . ILE B 1 6 ? 92.573 70.873 84.051 1.00 21.78 6 ILE B O 1
ATOM 2860 N N . ASP B 1 7 ? 94.165 71.858 82.789 1.00 19.67 7 ASP B N 1
ATOM 2861 C CA . ASP B 1 7 ? 93.160 72.773 82.269 1.00 20.87 7 ASP B CA 1
ATOM 2862 C C . ASP B 1 7 ? 93.624 73.344 80.911 1.00 21.59 7 ASP B C 1
ATOM 2863 O O . ASP B 1 7 ? 94.827 73.416 80.654 1.00 19.89 7 ASP B O 1
ATOM 2868 N N . ILE B 1 8 ? 92.663 73.684 80.036 1.00 18.77 8 ILE B N 1
ATOM 2869 C CA . ILE B 1 8 ? 92.980 74.316 78.754 1.00 16.61 8 ILE B CA 1
ATOM 2870 C C . ILE B 1 8 ? 91.994 75.453 78.556 1.00 18.10 8 ILE B C 1
ATOM 2871 O O . ILE B 1 8 ? 90.762 75.250 78.707 1.00 19.20 8 ILE B O 1
ATOM 2876 N N . LYS B 1 9 ? 92.507 76.660 78.307 1.00 15.26 9 LYS B N 1
ATOM 2877 C CA . LYS B 1 9 ? 91.639 77.805 78.145 1.00 16.50 9 LYS B CA 1
ATOM 2878 C C . LYS B 1 9 ? 92.115 78.602 76.945 1.00 17.15 9 LYS B C 1
ATOM 2879 O O . LYS B 1 9 ? 93.267 78.452 76.556 1.00 16.96 9 LYS B O 1
ATOM 2885 N N . THR B 1 10 ? 91.258 79.480 76.400 1.00 14.68 10 THR B N 1
ATOM 2886 C CA . THR B 1 10 ? 91.669 80.259 75.265 1.00 12.32 10 THR B CA 1
ATOM 2887 C C . THR B 1 10 ? 91.237 81.728 75.413 1.00 14.74 10 THR B C 1
ATOM 2888 O O . THR B 1 10 ? 90.434 82.061 76.278 1.00 18.32 10 THR B O 1
ATOM 2892 N N . SER B 1 11 ? 91.732 82.539 74.511 1.00 13.95 11 SER B N 1
ATOM 2893 C CA . SER B 1 11 ? 91.321 83.920 74.393 1.00 13.69 11 SER B CA 1
ATOM 2894 C C . SER B 1 11 ? 91.612 84.396 73.018 1.00 13.35 11 SER B C 1
ATOM 2895 O O . SER B 1 11 ? 92.703 84.127 72.463 1.00 14.02 11 SER B O 1
ATOM 2898 N N . ILE B 1 12 ? 90.693 85.176 72.460 1.00 13.93 12 ILE B N 1
ATOM 2899 C CA . ILE B 1 12 ? 90.953 85.835 71.181 1.00 13.02 12 ILE B CA 1
ATOM 2900 C C . ILE B 1 12 ? 91.802 87.097 71.388 1.00 16.33 12 ILE B C 1
ATOM 2901 O O . ILE B 1 12 ? 91.627 87.772 72.379 1.00 18.32 12 ILE B O 1
ATOM 2906 N N . ILE B 1 13 ? 92.714 87.385 70.450 1.00 13.47 13 ILE B N 1
ATOM 2907 C CA . ILE B 1 13 ? 93.442 88.652 70.436 1.00 15.59 13 ILE B CA 1
ATOM 2908 C C . ILE B 1 13 ? 93.212 89.339 69.112 1.00 16.25 13 ILE B C 1
ATOM 2909 O O . ILE B 1 13 ? 93.298 88.695 68.064 1.00 15.83 13 ILE B O 1
ATOM 2914 N N . LYS B 1 14 ? 92.928 90.649 69.135 1.00 13.42 14 LYS B N 1
ATOM 2915 C CA . LYS B 1 14 ? 92.796 91.386 67.897 1.00 13.33 14 LYS B CA 1
ATOM 2916 C C . LYS B 1 14 ? 93.770 92.539 67.984 1.00 16.06 14 LYS B C 1
ATOM 2917 O O . LYS B 1 14 ? 93.751 93.273 68.986 1.00 16.98 14 LYS B O 1
ATOM 2923 N N . ILE B 1 15 ? 94.573 92.701 66.938 1.00 17.05 15 ILE B N 1
ATOM 2924 C CA . ILE B 1 15 ? 95.627 93.748 66.894 1.00 18.90 15 ILE B CA 1
ATOM 2925 C C . ILE B 1 15 ? 95.502 94.579 65.632 1.00 19.64 15 ILE B C 1
ATOM 2926 O O . ILE B 1 15 ? 95.436 94.026 64.509 1.00 16.84 15 ILE B O 1
ATOM 2931 N N . PRO B 1 16 ? 95.470 95.919 65.795 1.00 16.25 16 PRO B N 1
ATOM 2932 C CA . PRO B 1 16 ? 95.405 96.792 64.644 1.00 18.65 16 PRO B CA 1
ATOM 2933 C C . PRO B 1 16 ? 96.791 96.993 64.051 1.00 17.89 16 PRO B C 1
ATOM 2934 O O . PRO B 1 16 ? 97.768 97.099 64.800 1.00 19.77 16 PRO B O 1
ATOM 2938 N N . LEU B 1 17 ? 96.851 97.100 62.733 1.00 18.14 17 LEU B N 1
ATOM 2939 C CA . LEU B 1 17 ? 98.131 97.346 62.053 1.00 18.17 17 LEU B CA 1
ATOM 2940 C C . LEU B 1 17 ? 98.311 98.854 61.823 1.00 21.86 17 LEU B C 1
ATOM 2941 O O . LEU B 1 17 ? 97.343 99.557 61.586 1.00 20.69 17 LEU B O 1
ATOM 2946 N N . LYS B 1 18 ? 99.555 99.330 61.815 1.00 21.37 18 LYS B N 1
ATOM 2947 C CA . LYS B 1 18 ? 99.797 100.771 61.685 1.00 25.69 18 LYS B CA 1
ATOM 2948 C C . LYS B 1 18 ? 99.575 101.243 60.279 1.00 25.46 18 LYS B C 1
ATOM 2949 O O . LYS B 1 18 ? 99.480 102.458 60.047 1.00 26.48 18 LYS B O 1
ATOM 2955 N N . ARG B 1 19 ? 99.624 100.304 59.325 1.00 20.72 19 ARG B N 1
ATOM 2956 C CA . ARG B 1 19 ? 99.466 100.622 57.921 1.00 23.35 19 ARG B CA 1
ATOM 2957 C C . ARG B 1 19 ? 98.871 99.382 57.231 1.00 23.97 19 ARG B C 1
ATOM 2958 O O . ARG B 1 19 ? 98.961 98.292 57.785 1.00 21.31 19 ARG B O 1
ATOM 2966 N N . THR B 1 20 ? 98.274 99.535 56.047 1.00 22.41 20 THR B N 1
ATOM 2967 C CA . THR B 1 20 ? 97.551 98.422 55.381 1.00 21.44 20 THR B CA 1
ATOM 2968 C C . THR B 1 20 ? 98.512 97.408 54.741 1.00 21.11 20 THR B C 1
ATOM 2969 O O . THR B 1 20 ? 99.459 97.786 54.021 1.00 20.17 20 THR B O 1
ATOM 2973 N N . PHE B 1 21 ? 98.289 96.127 55.013 1.00 19.09 21 PHE B N 1
ATOM 2974 C CA . PHE B 1 21 ? 99.122 95.077 54.447 1.00 19.18 21 PHE B CA 1
ATOM 2975 C C . PHE B 1 21 ? 98.387 94.472 53.249 1.00 21.32 21 PHE B C 1
ATOM 2976 O O . PHE B 1 21 ? 97.279 93.912 53.390 1.00 22.85 21 PHE B O 1
ATOM 2984 N N . ILE B 1 22 ? 98.983 94.566 52.067 1.00 20.98 22 ILE B N 1
ATOM 2985 C CA . ILE B 1 22 ? 98.295 94.116 50.878 1.00 21.35 22 ILE B CA 1
ATOM 2986 C C . ILE B 1 22 ? 99.210 93.187 50.114 1.00 20.77 22 ILE B C 1
ATOM 2987 O O . ILE B 1 22 ? 100.379 93.520 49.847 1.00 22.43 22 ILE B O 1
ATOM 2992 N N . THR B 1 23 ? 98.679 92.018 49.772 1.00 19.76 23 THR B N 1
ATOM 2993 C CA . THR B 1 23 ? 99.438 91.066 48.973 1.00 23.43 23 THR B CA 1
ATOM 2994 C C . THR B 1 23 ? 98.573 90.753 47.755 1.00 24.90 23 THR B C 1
ATOM 2995 O O . THR B 1 23 ? 97.467 91.263 47.671 1.00 24.33 23 THR B O 1
ATOM 2999 N N . ALA B 1 24 ? 99.034 89.855 46.882 1.00 22.25 24 ALA B N 1
ATOM 3000 C CA . ALA B 1 24 ? 98.255 89.377 45.731 1.00 23.13 24 ALA B CA 1
ATOM 3001 C C . ALA B 1 24 ? 96.986 88.622 46.183 1.00 26.48 24 ALA B C 1
ATOM 3002 O O . ALA B 1 24 ? 96.018 88.490 45.447 1.00 26.55 24 ALA B O 1
ATOM 3004 N N . VAL B 1 25 ? 96.971 88.160 47.417 1.00 22.90 25 VAL B N 1
ATOM 3005 C CA . VAL B 1 25 ? 95.903 87.258 47.860 1.00 24.98 25 VAL B CA 1
ATOM 3006 C C . VAL B 1 25 ? 94.875 87.993 48.729 1.00 30.60 25 VAL B C 1
ATOM 3007 O O . VAL B 1 25 ? 93.698 87.600 48.751 1.00 32.56 25 VAL B O 1
ATOM 3011 N N . ARG B 1 26 ? 95.296 89.037 49.449 1.00 26.27 26 ARG B N 1
ATOM 3012 C CA . ARG B 1 26 ? 94.352 89.679 50.363 1.00 27.57 26 ARG B CA 1
ATOM 3013 C C . ARG B 1 26 ? 94.861 91.019 50.819 1.00 26.90 26 ARG B C 1
ATOM 3014 O O . ARG B 1 26 ? 96.043 91.320 50.709 1.00 23.62 26 ARG B O 1
ATOM 3022 N N . SER B 1 27 ? 93.978 91.786 51.450 1.00 25.52 27 SER B N 1
ATOM 3023 C CA . SER B 1 27 ? 94.319 93.072 52.005 1.00 23.08 27 SER B CA 1
ATOM 3024 C C . SER B 1 27 ? 93.785 93.091 53.475 1.00 24.25 27 SER B C 1
ATOM 3025 O O . SER B 1 27 ? 92.687 92.593 53.732 1.00 25.27 27 SER B O 1
ATOM 3028 N N . THR B 1 28 ? 94.544 93.621 54.439 1.00 22.39 28 THR B N 1
ATOM 3029 C CA . THR B 1 28 ? 94.030 93.746 55.794 1.00 22.18 28 THR B CA 1
ATOM 3030 C C . THR B 1 28 ? 94.706 94.867 56.603 1.00 21.05 28 THR B C 1
ATOM 3031 O O . THR B 1 28 ? 95.828 95.272 56.327 1.00 20.64 28 THR B O 1
ATOM 3035 N N . ASN B 1 29 ? 93.995 95.315 57.620 1.00 18.63 29 ASN B N 1
ATOM 3036 C CA . ASN B 1 29 ? 94.504 96.315 58.572 1.00 20.88 29 ASN B CA 1
ATOM 3037 C C . ASN B 1 29 ? 94.518 95.746 59.974 1.00 19.55 29 ASN B C 1
ATOM 3038 O O . ASN B 1 29 ? 94.646 96.491 60.963 1.00 16.16 29 ASN B O 1
ATOM 3043 N N . HIS B 1 30 ? 94.394 94.423 60.099 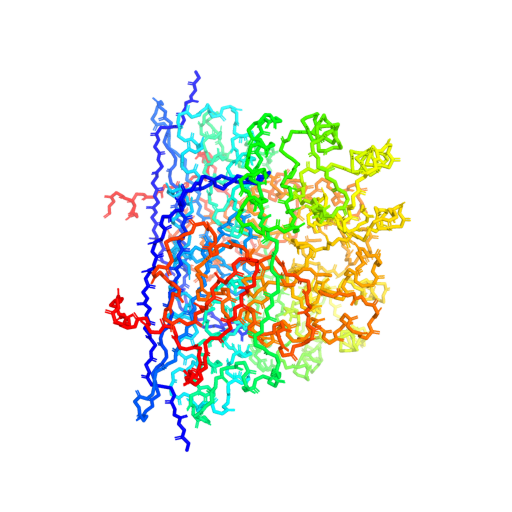1.00 15.03 30 HIS B N 1
ATOM 3044 C CA . HIS B 1 30 ? 94.387 93.906 61.505 1.00 14.87 30 HIS B CA 1
ATOM 3045 C C . HIS B 1 30 ? 94.877 92.452 61.556 1.00 14.52 30 HIS B C 1
ATOM 3046 O O . HIS B 1 30 ? 95.033 91.818 60.506 1.00 14.35 30 HIS B O 1
ATOM 3053 N N . ILE B 1 31 ? 95.131 91.958 62.767 1.00 16.28 31 ILE B N 1
ATOM 3054 C CA . ILE B 1 31 ? 95.448 90.523 62.971 1.00 16.73 31 ILE B CA 1
ATOM 3055 C C . ILE B 1 31 ? 94.440 89.921 63.928 1.00 14.07 31 ILE B C 1
ATOM 3056 O O . ILE B 1 31 ? 94.194 90.495 65.008 1.00 13.30 31 ILE B O 1
ATOM 3061 N N . ASP B 1 32 ? 93.876 88.765 63.558 1.00 15.71 32 ASP B N 1
ATOM 3062 C CA . ASP B 1 32 ? 92.985 88.010 64.458 1.00 16.11 32 ASP B CA 1
ATOM 3063 C C . ASP B 1 32 ? 93.810 86.803 64.912 1.00 14.47 32 ASP B C 1
ATOM 3064 O O . ASP B 1 32 ? 94.336 86.102 64.063 1.00 15.66 32 ASP B O 1
ATOM 3069 N N . SER B 1 33 ? 93.916 86.592 66.201 1.00 13.02 33 SER B N 1
ATOM 3070 C CA . SER B 1 33 ? 94.686 85.426 66.733 1.00 14.33 33 SER B CA 1
ATOM 3071 C C . SER B 1 33 ? 93.921 84.743 67.843 1.00 12.19 33 SER B C 1
ATOM 3072 O O . SER B 1 33 ? 93.132 85.365 68.536 1.00 13.14 33 SER B O 1
ATOM 3075 N N . LEU B 1 34 ? 94.223 83.458 68.065 1.00 9.98 34 LEU B N 1
ATOM 3076 C CA . LEU B 1 34 ? 93.742 82.766 69.239 1.00 12.23 34 LEU B CA 1
ATOM 3077 C C . LEU B 1 34 ? 94.946 82.429 70.110 1.00 12.30 34 LEU B C 1
ATOM 3078 O O . LEU B 1 34 ? 95.943 81.905 69.622 1.00 13.69 34 LEU B O 1
ATOM 3083 N N . ALA B 1 35 ? 94.796 82.676 71.404 1.00 10.61 35 ALA B N 1
ATOM 3084 C CA . ALA B 1 35 ? 95.837 82.254 72.355 1.00 11.98 35 ALA B CA 1
ATOM 3085 C C . ALA B 1 35 ? 95.284 81.073 73.125 1.00 12.23 35 ALA B C 1
ATOM 3086 O O . ALA B 1 35 ? 94.070 81.041 73.426 1.00 13.18 35 ALA B O 1
ATOM 3088 N N . VAL B 1 36 ? 96.182 80.141 73.482 1.00 11.46 36 VAL B N 1
ATOM 3089 C CA . VAL B 1 36 ? 95.769 79.016 74.323 1.00 11.46 36 VAL B CA 1
ATOM 3090 C C . VAL B 1 36 ? 96.659 78.968 75.549 1.00 15.07 36 VAL B C 1
ATOM 3091 O O . VAL B 1 36 ? 97.852 79.329 75.497 1.00 15.62 36 VAL B O 1
ATOM 3095 N N . GLU B 1 37 ? 96.053 78.579 76.670 1.00 13.07 37 GLU B N 1
ATOM 3096 C CA . GLU B 1 37 ? 96.769 78.477 77.933 1.00 11.60 37 GLU B CA 1
ATOM 3097 C C . GLU B 1 37 ? 96.602 77.046 78.451 1.00 16.10 37 GLU B C 1
ATOM 3098 O O . GLU B 1 37 ? 95.441 76.579 78.626 1.00 16.29 37 GLU B O 1
ATOM 3104 N N . LEU B 1 38 ? 97.715 76.333 78.702 1.00 15.09 38 LEU B N 1
ATOM 3105 C CA . LEU B 1 38 ? 97.621 75.010 79.316 1.00 15.15 38 LEU B CA 1
ATOM 3106 C C . LEU B 1 38 ? 98.072 75.170 80.728 1.00 16.68 38 LEU B C 1
ATOM 3107 O O . LEU B 1 38 ? 99.118 75.750 80.946 1.00 17.06 38 LEU B O 1
ATOM 3112 N N . THR B 1 39 ? 97.304 74.632 81.683 1.00 15.38 39 THR B N 1
ATOM 3113 C CA . THR B 1 39 ? 97.718 74.693 83.089 1.00 19.29 39 THR B CA 1
ATOM 3114 C C . THR B 1 39 ? 98.135 73.319 83.610 1.00 18.71 39 THR B C 1
ATOM 3115 O O . THR B 1 39 ? 97.411 72.338 83.411 1.00 19.27 39 THR B O 1
ATOM 3119 N N . LEU B 1 40 ? 99.290 73.267 84.259 1.00 17.39 40 LEU B N 1
ATOM 3120 C CA . LEU B 1 40 ? 99.786 72.048 84.842 1.00 20.36 40 LEU B CA 1
ATOM 3121 C C . LEU B 1 40 ? 99.258 71.919 86.292 1.00 23.48 40 LEU B C 1
ATOM 3122 O O . LEU B 1 40 ? 98.822 72.916 86.866 1.00 21.25 40 LEU B O 1
ATOM 3127 N N . ASP B 1 41 ? 99.295 70.699 86.851 1.00 22.40 41 ASP B N 1
ATOM 3128 C CA . ASP B 1 41 ? 98.770 70.480 88.210 1.00 24.43 41 ASP B CA 1
ATOM 3129 C C . ASP B 1 41 ? 99.649 71.076 89.329 1.00 28.10 41 ASP B C 1
ATOM 3130 O O . ASP B 1 41 ? 99.257 71.071 90.522 1.00 29.16 41 ASP B O 1
ATOM 3135 N N . ASN B 1 42 ? 100.804 71.611 88.955 1.00 24.60 42 ASN B N 1
ATOM 3136 C CA . ASN B 1 42 ? 101.666 72.321 89.894 1.00 27.34 42 ASN B CA 1
ATOM 3137 C C . ASN B 1 42 ? 101.479 73.823 89.741 1.00 26.75 42 ASN B C 1
ATOM 3138 O O . ASN B 1 42 ? 102.195 74.636 90.338 1.00 28.25 42 ASN B O 1
ATOM 3143 N N . GLY B 1 43 ? 100.508 74.198 88.922 1.00 25.40 43 GLY B N 1
ATOM 3144 C CA . GLY B 1 43 ? 100.145 75.604 88.761 1.00 27.17 43 GLY B CA 1
ATOM 3145 C C . GLY B 1 43 ? 100.879 76.353 87.649 1.00 26.50 43 GLY B C 1
ATOM 3146 O O . GLY B 1 43 ? 100.486 77.462 87.326 1.00 24.50 43 GLY B O 1
ATOM 3147 N N . VAL B 1 44 ? 101.904 75.741 87.052 1.00 23.63 44 VAL B N 1
ATOM 3148 C CA . VAL B 1 44 ? 102.655 76.389 85.957 1.00 20.52 44 VAL B CA 1
ATOM 3149 C C . VAL B 1 44 ? 101.744 76.521 84.722 1.00 21.10 44 VAL B C 1
ATOM 3150 O O . VAL B 1 44 ? 100.980 75.572 84.420 1.00 20.46 44 VAL B O 1
ATOM 3154 N N . LYS B 1 45 ? 101.814 77.664 84.024 1.00 19.09 45 LYS B N 1
ATOM 3155 C CA . LYS B 1 45 ? 100.973 77.889 82.823 1.00 20.25 45 LYS B CA 1
ATOM 3156 C C . LYS B 1 45 ? 101.797 78.092 81.561 1.00 18.68 45 LYS B C 1
ATOM 3157 O O . LYS B 1 45 ? 102.844 78.752 81.614 1.00 21.66 45 LYS B O 1
ATOM 3163 N N . GLY B 1 46 ? 101.337 77.502 80.451 1.00 17.63 46 GLY B N 1
ATOM 3164 C CA . GLY B 1 46 ? 102.083 77.552 79.188 1.00 13.40 46 GLY B CA 1
ATOM 3165 C C . GLY B 1 46 ? 101.213 78.107 78.061 1.00 13.96 46 GLY B C 1
ATOM 3166 O O . GLY B 1 46 ? 100.031 77.777 78.019 1.00 14.45 46 GLY B O 1
ATOM 3167 N N . TYR B 1 47 ? 101.789 78.948 77.168 1.00 12.06 47 TYR B N 1
ATOM 3168 C CA . TYR B 1 47 ? 100.958 79.696 76.216 1.00 13.46 47 TYR B CA 1
ATOM 3169 C C . TYR B 1 47 ? 101.402 79.498 74.783 1.00 13.07 47 TYR B C 1
ATOM 3170 O O . TYR B 1 47 ? 102.607 79.433 74.521 1.00 12.52 47 TYR B O 1
ATOM 3179 N N . GLY B 1 48 ? 100.433 79.517 73.846 1.00 13.42 48 GLY B N 1
ATOM 3180 C CA . GLY B 1 48 ? 100.755 79.541 72.428 1.00 12.55 48 GLY B CA 1
ATOM 3181 C C . GLY B 1 48 ? 99.780 80.521 71.764 1.00 15.17 48 GLY B C 1
ATOM 3182 O O . GLY B 1 48 ? 98.707 80.777 72.316 1.00 14.65 48 GLY B O 1
ATOM 3183 N N . VAL B 1 49 ? 100.197 81.157 70.668 1.00 12.40 49 VAL B N 1
ATOM 3184 C CA . VAL B 1 49 ? 99.357 82.129 69.990 1.00 11.74 49 VAL B CA 1
ATOM 3185 C C . VAL B 1 49 ? 99.479 81.844 68.499 1.00 13.62 49 VAL B C 1
ATOM 3186 O O . VAL B 1 49 ? 100.590 81.755 68.031 1.00 13.60 49 VAL B O 1
ATOM 3190 N N . ALA B 1 50 ? 98.355 81.795 67.767 1.00 10.58 50 ALA B N 1
ATOM 3191 C CA . ALA B 1 50 ? 98.405 81.524 66.359 1.00 12.70 50 ALA B CA 1
ATOM 3192 C C . ALA B 1 50 ? 97.447 82.394 65.618 1.00 11.41 50 ALA B C 1
ATOM 3193 O O . ALA B 1 50 ? 96.416 82.763 66.162 1.00 12.03 50 ALA B O 1
ATOM 3195 N N . PRO B 1 51 ? 97.756 82.698 64.350 1.00 11.37 51 PRO B N 1
ATOM 3196 C CA . PRO B 1 51 ? 96.854 83.584 63.608 1.00 9.03 51 PRO B CA 1
ATOM 3197 C C . PRO B 1 51 ? 95.716 82.870 62.908 1.00 11.20 51 PRO B C 1
ATOM 3198 O O . PRO B 1 51 ? 95.896 81.716 62.518 1.00 12.48 51 PRO B O 1
ATOM 3202 N N . ALA B 1 52 ? 94.623 83.591 62.605 1.00 10.13 52 ALA B N 1
ATOM 3203 C CA . ALA B 1 52 ? 93.512 83.004 61.833 1.00 13.45 52 ALA B CA 1
ATOM 3204 C C . ALA B 1 52 ? 93.607 83.517 60.407 1.00 17.05 52 ALA B C 1
ATOM 3205 O O . ALA B 1 52 ? 92.864 84.406 60.064 1.00 22.76 52 ALA B O 1
ATOM 3207 N N . THR B 1 53 ? 94.520 83.005 59.585 1.00 12.75 53 THR B N 1
ATOM 3208 C CA . THR B 1 53 ? 94.676 83.552 58.222 1.00 13.40 53 THR B CA 1
ATOM 3209 C C . THR B 1 53 ? 93.881 82.634 57.286 1.00 13.09 53 THR B C 1
ATOM 3210 O O . THR B 1 53 ? 94.415 81.701 56.717 1.00 14.01 53 THR B O 1
ATOM 3214 N N . THR B 1 54 ? 92.585 82.903 57.143 1.00 11.49 54 THR B N 1
ATOM 3215 C CA . THR B 1 54 ? 91.716 81.927 56.476 1.00 13.17 54 THR B CA 1
ATOM 3216 C C . THR B 1 54 ? 92.086 81.751 54.993 1.00 13.23 54 THR B C 1
ATOM 3217 O O . THR B 1 54 ? 92.014 80.643 54.486 1.00 13.94 54 THR B O 1
ATOM 3221 N N . ALA B 1 55 ? 92.559 82.821 54.348 1.00 12.95 55 ALA B N 1
ATOM 3222 C CA . ALA B 1 55 ? 92.857 82.773 52.919 1.00 14.44 55 ALA B CA 1
ATOM 3223 C C . ALA B 1 55 ? 94.120 81.967 52.656 1.00 16.06 55 ALA B C 1
ATOM 3224 O O . ALA B 1 55 ? 94.392 81.604 51.528 1.00 15.27 55 ALA B O 1
ATOM 3226 N N . ILE B 1 56 ? 94.896 81.679 53.703 1.00 12.91 56 ILE B N 1
ATOM 3227 C CA . ILE B 1 56 ? 96.142 80.949 53.498 1.00 11.52 56 ILE B CA 1
ATOM 3228 C C . ILE B 1 56 ? 96.185 79.563 54.121 1.00 13.56 56 ILE B C 1
ATOM 3229 O O . ILE B 1 56 ? 96.512 78.589 53.432 1.00 12.63 56 ILE B O 1
ATOM 3234 N N . THR B 1 57 ? 95.866 79.458 55.417 1.00 11.09 57 THR B N 1
ATOM 3235 C CA . THR B 1 57 ? 95.842 78.131 56.085 1.00 10.86 57 THR B CA 1
ATOM 3236 C C . THR B 1 57 ? 94.429 77.586 56.298 1.00 9.34 57 THR B C 1
ATOM 3237 O O . THR B 1 57 ? 94.275 76.456 56.763 1.00 13.13 57 THR B O 1
ATOM 3241 N N . GLY B 1 58 ? 93.411 78.399 55.996 1.00 11.37 58 GLY B N 1
ATOM 3242 C CA . GLY B 1 58 ? 92.018 77.968 56.161 1.00 10.06 58 GLY B CA 1
ATOM 3243 C C . GLY B 1 58 ? 91.542 78.109 57.600 1.00 12.12 58 GLY B C 1
ATOM 3244 O O . GLY B 1 58 ? 90.375 77.794 57.911 1.00 12.59 58 GLY B O 1
ATOM 3245 N N . ASP B 1 59 ? 92.426 78.561 58.502 1.00 10.98 59 ASP B N 1
ATOM 3246 C CA . ASP B 1 59 ? 92.039 78.592 59.919 1.00 11.00 59 ASP B CA 1
ATOM 3247 C C . ASP B 1 59 ? 91.084 79.752 60.159 1.00 12.30 59 ASP B C 1
ATOM 3248 O O . ASP B 1 59 ? 91.202 80.813 59.517 1.00 12.86 59 ASP B O 1
ATOM 3253 N N . THR B 1 60 ? 90.215 79.584 61.147 1.00 10.46 60 THR B N 1
ATOM 3254 C CA . THR B 1 60 ? 89.315 80.664 61.622 1.00 9.19 60 THR B CA 1
ATOM 3255 C C . THR B 1 60 ? 89.414 80.670 63.145 1.00 11.39 60 THR B C 1
ATOM 3256 O O . THR B 1 60 ? 89.673 79.646 63.716 1.00 11.82 60 THR B O 1
ATOM 3260 N N . LEU B 1 61 ? 89.178 81.806 63.804 1.00 10.05 61 LEU B N 1
ATOM 3261 C CA . LEU B 1 61 ? 89.153 81.796 65.272 1.00 12.00 61 LEU B CA 1
ATOM 3262 C C . LEU B 1 61 ? 88.122 80.791 65.807 1.00 14.37 61 LEU B C 1
ATOM 3263 O O . LEU B 1 61 ? 88.339 80.051 66.828 1.00 12.22 61 LEU B O 1
ATOM 3268 N N . GLN B 1 62 ? 86.987 80.772 65.130 1.00 12.25 62 GLN B N 1
ATOM 3269 C CA . GLN B 1 62 ? 85.898 79.884 65.563 1.00 16.73 62 GLN B CA 1
ATOM 3270 C C . GLN B 1 62 ? 86.229 78.408 65.422 1.00 13.90 62 GLN B C 1
ATOM 3271 O O . GLN B 1 62 ? 85.930 77.609 66.340 1.00 15.21 62 GLN B O 1
ATOM 3277 N N . GLY B 1 63 ? 86.775 78.023 64.285 1.00 9.98 63 GLY B N 1
ATOM 3278 C CA . GLY B 1 63 ? 87.197 76.629 64.095 1.00 11.77 63 GLY B CA 1
ATOM 3279 C C . GLY B 1 63 ? 88.317 76.292 65.078 1.00 12.16 63 GLY B C 1
ATOM 3280 O O . GLY B 1 63 ? 88.306 75.226 65.681 1.00 12.15 63 GLY B O 1
ATOM 3289 N N . GLN B 1 65 ? 88.963 77.564 68.033 1.00 13.20 65 GLN B N 1
ATOM 3290 C CA . GLN B 1 65 ? 88.455 77.440 69.427 1.00 13.81 65 GLN B CA 1
ATOM 3291 C C . GLN B 1 65 ? 87.781 76.077 69.612 1.00 13.32 65 GLN B C 1
ATOM 3292 O O . GLN B 1 65 ? 87.971 75.384 70.638 1.00 15.83 65 GLN B O 1
ATOM 3298 N N . TYR B 1 66 ? 86.947 75.713 68.657 1.00 12.29 66 TYR B N 1
ATOM 3299 C CA . TYR B 1 66 ? 86.233 74.413 68.766 1.00 13.36 66 TYR B CA 1
ATOM 3300 C C . TYR B 1 66 ? 87.210 73.234 68.737 1.00 14.44 66 TYR B C 1
ATOM 3301 O O . TYR B 1 66 ? 87.127 72.279 69.534 1.00 15.01 66 TYR B O 1
ATOM 3310 N N . ILE B 1 67 ? 88.162 73.299 67.819 1.00 13.54 67 ILE B N 1
ATOM 3311 C CA . ILE B 1 67 ? 89.150 72.210 67.702 1.00 13.46 67 ILE B CA 1
ATOM 3312 C C . ILE B 1 67 ? 89.937 72.075 68.982 1.00 15.04 67 ILE B C 1
ATOM 3313 O O . ILE B 1 67 ? 90.145 70.954 69.526 1.00 15.92 67 ILE B O 1
ATOM 3318 N N . ILE B 1 68 ? 90.403 73.211 69.465 1.00 14.76 68 ILE B N 1
ATOM 3319 C CA . ILE B 1 68 ? 91.279 73.113 70.643 1.00 13.17 68 ILE B CA 1
ATOM 3320 C C . ILE B 1 68 ? 90.501 72.720 71.880 1.00 15.27 68 ILE B C 1
ATOM 3321 O O . ILE B 1 68 ? 90.945 71.869 72.667 1.00 17.08 68 ILE B O 1
ATOM 3326 N N . ARG B 1 69 ? 89.322 73.306 72.067 1.00 16.60 69 ARG B N 1
ATOM 3327 C CA . ARG B 1 69 ? 88.610 73.025 73.321 1.00 17.70 69 ARG B CA 1
ATOM 3328 C C . ARG B 1 69 ? 87.750 71.765 73.296 1.00 22.01 69 ARG B C 1
ATOM 3329 O O . ARG B 1 69 ? 87.498 71.166 74.375 1.00 21.46 69 ARG B O 1
ATOM 3337 N N . GLU B 1 70 ? 87.365 71.309 72.111 1.00 17.70 70 GLU B N 1
ATOM 3338 C CA . GLU B 1 70 ? 86.470 70.141 72.044 1.00 19.81 70 GLU B CA 1
ATOM 3339 C C . GLU B 1 70 ? 87.078 68.919 71.434 1.00 21.10 70 GLU B C 1
ATOM 3340 O O . GLU B 1 70 ? 86.606 67.809 71.705 1.00 19.85 70 GLU B O 1
ATOM 3346 N N . ILE B 1 71 ? 88.034 69.092 70.508 1.00 17.97 71 ILE B N 1
ATOM 3347 C CA . ILE B 1 71 ? 88.693 67.919 69.914 1.00 16.07 71 ILE B CA 1
ATOM 3348 C C . ILE B 1 71 ? 90.049 67.568 70.556 1.00 18.99 71 ILE B C 1
ATOM 3349 O O . ILE B 1 71 ? 90.283 66.419 70.910 1.00 18.81 71 ILE B O 1
ATOM 3354 N N . PHE B 1 72 ? 90.959 68.546 70.669 1.00 15.52 72 PHE B N 1
ATOM 3355 C CA . PHE B 1 72 ? 92.266 68.277 71.246 1.00 16.64 72 PHE B CA 1
ATOM 3356 C C . PHE B 1 72 ? 92.208 68.141 72.784 1.00 18.89 72 PHE B C 1
ATOM 3357 O O . PHE B 1 72 ? 92.900 67.291 73.370 1.00 17.87 72 PHE B O 1
ATOM 3365 N N . ALA B 1 73 ? 91.401 68.962 73.443 1.00 21.82 73 ALA B N 1
ATOM 3366 C CA . ALA B 1 73 ? 91.419 68.987 74.906 1.00 22.04 73 ALA B CA 1
ATOM 3367 C C . ALA B 1 73 ? 91.196 67.607 75.597 1.00 21.29 73 ALA B C 1
ATOM 3368 O O . ALA B 1 73 ? 91.876 67.314 76.572 1.00 22.67 73 ALA B O 1
ATOM 3370 N N . PRO B 1 74 ? 90.253 66.777 75.120 1.00 23.74 74 PRO B N 1
ATOM 3371 C CA . PRO B 1 74 ? 90.010 65.483 75.792 1.00 27.38 74 PRO B CA 1
ATOM 3372 C C . PRO B 1 74 ? 91.228 64.574 75.678 1.00 28.20 74 PRO B C 1
ATOM 3373 O O . PRO B 1 74 ? 91.464 63.800 76.586 1.00 25.69 74 PRO B O 1
ATOM 3377 N N . VAL B 1 75 ? 91.982 64.693 74.583 1.00 22.64 75 VAL B N 1
ATOM 3378 C CA . VAL B 1 75 ? 93.214 63.971 74.437 1.00 22.22 75 VAL B CA 1
ATOM 3379 C C . VAL B 1 75 ? 94.274 64.507 75.418 1.00 21.96 75 VAL B C 1
ATOM 3380 O O . VAL B 1 75 ? 95.048 63.725 76.039 1.00 22.69 75 VAL B O 1
ATOM 3384 N N . ILE B 1 76 ? 94.330 65.837 75.561 1.00 18.20 76 ILE B N 1
ATOM 3385 C CA . ILE B 1 76 ? 95.441 66.467 76.291 1.00 15.90 76 ILE B CA 1
ATOM 3386 C C . ILE B 1 76 ? 95.190 66.447 77.811 1.00 18.83 76 ILE B C 1
ATOM 3387 O O . ILE B 1 76 ? 96.103 66.169 78.620 1.00 20.03 76 ILE B O 1
ATOM 3392 N N . LEU B 1 77 ? 93.947 66.673 78.201 1.00 18.71 77 LEU B N 1
ATOM 3393 C CA . LEU B 1 77 ? 93.615 66.819 79.634 1.00 19.48 77 LEU B CA 1
ATOM 3394 C C . LEU B 1 77 ? 93.836 65.514 80.421 1.00 19.59 77 LEU B C 1
ATOM 3395 O O . LEU B 1 77 ? 93.441 64.418 79.967 1.00 19.53 77 LEU B O 1
ATOM 3400 N N . GLY B 1 78 ? 94.455 65.649 81.596 1.00 22.06 78 GLY B N 1
ATOM 3401 C CA . GLY B 1 78 ? 94.866 64.499 82.404 1.00 25.00 78 GLY B CA 1
ATOM 3402 C C . GLY B 1 78 ? 96.160 63.846 81.966 1.00 25.98 78 GLY B C 1
ATOM 3403 O O . GLY B 1 78 ? 96.660 62.956 82.640 1.00 26.60 78 GLY B O 1
ATOM 3404 N N . SER B 1 79 ? 96.734 64.261 80.841 1.00 22.65 79 SER B N 1
ATOM 3405 C CA . SER B 1 79 ? 97.946 63.593 80.348 1.00 20.16 79 SER B CA 1
ATOM 3406 C C . SER B 1 79 ? 99.222 64.193 80.993 1.00 22.84 79 SER B C 1
ATOM 3407 O O . SER B 1 79 ? 99.225 65.350 81.435 1.00 20.84 79 SER B O 1
ATOM 3410 N N . ASP B 1 80 ? 100.297 63.405 81.053 1.00 19.94 80 ASP B N 1
ATOM 3411 C CA . ASP B 1 80 ? 101.535 63.869 81.637 1.00 21.84 80 ASP B CA 1
ATOM 3412 C C . ASP B 1 80 ? 102.234 64.749 80.613 1.00 21.04 80 ASP B C 1
ATOM 3413 O O . ASP B 1 80 ? 102.234 64.437 79.423 1.00 19.96 80 ASP B O 1
ATOM 3418 N N . LEU B 1 81 ? 102.867 65.813 81.086 1.00 18.26 81 LEU B N 1
ATOM 3419 C CA . LEU B 1 81 ? 103.644 66.682 80.223 1.00 16.93 81 LEU B CA 1
ATOM 3420 C C . LEU B 1 81 ? 104.682 65.947 79.416 1.00 20.51 81 LEU B C 1
ATOM 3421 O O . LEU B 1 81 ? 104.889 66.274 78.226 1.00 19.07 81 LEU B O 1
ATOM 3426 N N . SER B 1 82 ? 105.341 64.950 80.035 1.00 21.12 82 SER B N 1
ATOM 3427 C CA . SER B 1 82 ? 106.431 64.256 79.356 1.00 21.97 82 SER B CA 1
ATOM 3428 C C . SER B 1 82 ? 105.917 63.381 78.185 1.00 20.55 82 SER B C 1
ATOM 3429 O O . SER B 1 82 ? 106.696 62.889 77.354 1.00 19.26 82 SER B O 1
ATOM 3432 N N . ASP B 1 83 ? 104.610 63.168 78.114 1.00 19.59 83 ASP B N 1
ATOM 3433 C CA . ASP B 1 83 ? 104.059 62.400 77.003 1.00 17.59 83 ASP B CA 1
ATOM 3434 C C . ASP B 1 83 ? 103.633 63.329 75.861 1.00 18.61 83 ASP B C 1
ATOM 3435 O O . ASP B 1 83 ? 102.780 62.951 75.083 1.00 18.53 83 ASP B O 1
ATOM 3440 N N . TYR B 1 84 ? 104.217 64.530 75.793 1.00 17.93 84 TYR B N 1
ATOM 3441 C CA . TYR B 1 84 ? 103.747 65.489 74.784 1.00 18.20 84 TYR B CA 1
ATOM 3442 C C . TYR B 1 84 ? 103.798 64.969 73.346 1.00 19.18 84 TYR B C 1
ATOM 3443 O O . TYR B 1 84 ? 102.933 65.296 72.543 1.00 18.03 84 TYR B O 1
ATOM 3452 N N . LYS B 1 85 ? 104.828 64.219 72.992 1.00 19.36 85 LYS B N 1
ATOM 3453 C CA . LYS B 1 85 ? 104.916 63.795 71.598 1.00 22.20 85 LYS B CA 1
ATOM 3454 C C . LYS B 1 85 ? 103.769 62.893 71.194 1.00 19.52 85 LYS B C 1
ATOM 3455 O O . LYS B 1 85 ? 103.169 63.096 70.128 1.00 17.50 85 LYS B O 1
ATOM 3461 N N . GLN B 1 86 ? 103.479 61.898 72.052 1.00 20.30 86 GLN B N 1
ATOM 3462 C CA . GLN B 1 86 ? 102.375 60.909 71.829 1.00 22.77 86 GLN B CA 1
ATOM 3463 C C . GLN B 1 86 ? 101.033 61.594 71.825 1.00 20.44 86 GLN B C 1
ATOM 3464 O O . GLN B 1 86 ? 100.164 61.296 71.007 1.00 19.72 86 GLN B O 1
ATOM 3470 N N . THR B 1 87 ? 100.867 62.519 72.775 1.00 19.60 87 THR B N 1
ATOM 3471 C CA . THR B 1 87 ? 99.609 63.196 72.937 1.00 18.64 87 THR B CA 1
ATOM 3472 C C . THR B 1 87 ? 99.305 64.059 71.703 1.00 15.14 87 THR B C 1
ATOM 3473 O O . THR B 1 87 ? 98.215 63.996 71.171 1.00 17.42 87 THR B O 1
ATOM 3477 N N . LEU B 1 88 ? 100.281 64.841 71.244 1.00 13.70 88 LEU B N 1
ATOM 3478 C CA . LEU B 1 88 ? 100.061 65.679 70.057 1.00 12.30 88 LEU B CA 1
ATOM 3479 C C . LEU B 1 88 ? 99.838 64.855 68.826 1.00 15.66 88 LEU B C 1
ATOM 3480 O O . LEU B 1 88 ? 98.996 65.200 67.971 1.00 16.67 88 LEU B O 1
ATOM 3485 N N . GLU B 1 89 ? 100.579 63.751 68.701 1.00 17.54 89 GLU B N 1
ATOM 3486 C CA . GLU B 1 89 ? 100.336 62.906 67.518 1.00 18.87 89 GLU B CA 1
ATOM 3487 C C . GLU B 1 89 ? 98.895 62.342 67.493 1.00 18.66 89 GLU B C 1
ATOM 3488 O O . GLU B 1 89 ? 98.180 62.380 66.455 1.00 17.85 89 GLU B O 1
ATOM 3494 N N . LEU B 1 90 ? 98.444 61.816 68.617 1.00 16.55 90 LEU B N 1
ATOM 3495 C CA . LEU B 1 90 ? 97.070 61.332 68.690 1.00 20.57 90 LEU B CA 1
ATOM 3496 C C . LEU B 1 90 ? 96.025 62.411 68.500 1.00 18.96 90 LEU B C 1
ATOM 3497 O O . LEU B 1 90 ? 95.004 62.193 67.880 1.00 17.56 90 LEU B O 1
ATOM 3502 N N . ALA B 1 91 ? 96.243 63.558 69.118 1.00 18.96 91 ALA B N 1
ATOM 3503 C CA . ALA B 1 91 ? 95.293 64.654 68.970 1.00 19.75 91 ALA B CA 1
ATOM 3504 C C . ALA B 1 91 ? 95.246 65.171 67.524 1.00 17.86 91 ALA B C 1
ATOM 3505 O O . ALA B 1 91 ? 94.154 65.431 66.959 1.00 15.57 91 ALA B O 1
ATOM 3507 N N . PHE B 1 92 ? 96.434 65.416 66.952 1.00 14.46 92 PHE B N 1
ATOM 3508 C CA . PHE B 1 92 ? 96.478 65.999 65.598 1.00 16.33 92 PHE B CA 1
ATOM 3509 C C . PHE B 1 92 ? 95.910 65.100 64.498 1.00 17.82 92 PHE B C 1
ATOM 3510 O O . PHE B 1 92 ? 95.423 65.584 63.467 1.00 17.62 92 PHE B O 1
ATOM 3518 N N . LYS B 1 93 ? 95.936 63.786 64.716 1.00 17.15 93 LYS B N 1
ATOM 3519 C CA . LYS B 1 93 ? 95.332 62.856 63.779 1.00 18.31 93 LYS B CA 1
ATOM 3520 C C . LYS B 1 93 ? 93.822 63.036 63.662 1.00 18.59 93 LYS B C 1
ATOM 3521 O O . LYS B 1 93 ? 93.209 62.528 62.715 1.00 17.83 93 LYS B O 1
ATOM 3527 N N . LYS B 1 94 ? 93.217 63.671 64.643 1.00 16.56 94 LYS B N 1
ATOM 3528 C CA . LYS B 1 94 ? 91.774 63.878 64.599 1.00 14.60 94 LYS B CA 1
ATOM 3529 C C . LYS B 1 94 ? 91.324 65.011 63.713 1.00 16.93 94 LYS B C 1
ATOM 3530 O O . LYS B 1 94 ? 90.103 65.231 63.574 1.00 17.77 94 LYS B O 1
ATOM 3536 N N . VAL B 1 95 ? 92.280 65.767 63.148 1.00 14.75 95 VAL B N 1
ATOM 3537 C CA . VAL B 1 95 ? 91.930 67.022 62.471 1.00 13.82 95 VAL B CA 1
ATOM 3538 C C . VAL B 1 95 ? 92.748 67.128 61.217 1.00 15.61 95 VAL B C 1
ATOM 3539 O O . VAL B 1 95 ? 94.004 67.152 61.254 1.00 15.77 95 VAL B O 1
ATOM 3551 N N . PHE B 1 97 ? 94.078 69.477 58.200 1.00 12.48 97 PHE B N 1
ATOM 3552 C CA . PHE B 1 97 ? 94.333 70.930 57.998 1.00 12.04 97 PHE B CA 1
ATOM 3553 C C . PHE B 1 97 ? 94.212 71.649 59.366 1.00 11.35 97 PHE B C 1
ATOM 3554 O O . PHE B 1 97 ? 94.616 71.063 60.384 1.00 12.95 97 PHE B O 1
ATOM 3562 N N . ASN B 1 98 ? 93.713 72.900 59.374 1.00 10.72 98 ASN B N 1
ATOM 3563 C CA . ASN B 1 98 ? 93.729 73.718 60.614 1.00 9.81 98 ASN B CA 1
ATOM 3564 C C . ASN B 1 98 ? 95.088 73.733 61.287 1.00 10.50 98 ASN B C 1
ATOM 3565 O O . ASN B 1 98 ? 95.201 73.584 62.501 1.00 10.50 98 ASN B O 1
ATOM 3570 N N . SER B 1 99 ? 96.127 74.002 60.510 1.00 10.24 99 SER B N 1
ATOM 3571 C CA . SER B 1 99 ? 97.481 73.948 61.031 1.00 11.23 99 SER B CA 1
ATOM 3572 C C . SER B 1 99 ? 97.697 75.058 62.089 1.00 11.13 99 SER B C 1
ATOM 3573 O O . SER B 1 99 ? 98.548 74.895 62.984 1.00 11.14 99 SER B O 1
ATOM 3576 N N . ALA B 1 100 ? 97.009 76.202 61.957 1.00 11.37 100 ALA B N 1
ATOM 3577 C CA . ALA B 1 100 ? 97.240 77.251 63.012 1.00 14.20 100 ALA B CA 1
ATOM 3578 C C . ALA B 1 100 ? 96.712 76.840 64.359 1.00 12.36 100 ALA B C 1
ATOM 3579 O O . ALA B 1 100 ? 97.335 77.151 65.396 1.00 11.14 100 ALA B O 1
ATOM 3581 N N . ALA B 1 101 ? 95.571 76.126 64.402 1.00 10.00 101 ALA B N 1
ATOM 3582 C CA . ALA B 1 101 ? 95.083 75.616 65.704 1.00 10.99 101 ALA B CA 1
ATOM 3583 C C . ALA B 1 101 ? 96.149 74.704 66.310 1.00 12.00 101 ALA B C 1
ATOM 3584 O O . ALA B 1 101 ? 96.416 74.708 67.516 1.00 11.35 101 ALA B O 1
ATOM 3586 N N . LYS B 1 102 ? 96.779 73.882 65.465 1.00 10.07 102 LYS B N 1
ATOM 3587 C CA . LYS B 1 102 ? 97.831 72.987 65.974 1.00 9.66 102 LYS B CA 1
ATOM 3588 C C . LYS B 1 102 ? 99.080 73.776 66.442 1.00 8.90 102 LYS B C 1
ATOM 3589 O O . LYS B 1 102 ? 99.704 73.445 67.436 1.00 10.50 102 LYS B O 1
ATOM 3603 N N . ALA B 1 104 ? 99.114 76.638 67.864 1.00 12.92 104 ALA B N 1
ATOM 3604 C CA . ALA B 1 104 ? 98.901 77.266 69.202 1.00 12.34 104 ALA B CA 1
ATOM 3605 C C . ALA B 1 104 ? 99.175 76.238 70.266 1.00 12.80 104 ALA B C 1
ATOM 3606 O O . ALA B 1 104 ? 99.786 76.512 71.312 1.00 12.62 104 ALA B O 1
ATOM 3608 N N . ILE B 1 105 ? 98.721 75.013 70.034 1.00 11.50 105 ILE B N 1
ATOM 3609 C CA . ILE B 1 105 ? 98.864 73.982 71.075 1.00 8.95 105 ILE B CA 1
ATOM 3610 C C . ILE B 1 105 ? 100.300 73.494 71.211 1.00 11.09 105 ILE B C 1
ATOM 3611 O O . ILE B 1 105 ? 100.822 73.310 72.326 1.00 12.33 105 ILE B O 1
ATOM 3616 N N . ASP B 1 106 ? 100.951 73.289 70.067 1.00 12.95 106 ASP B N 1
ATOM 3617 C CA . ASP B 1 106 ? 102.376 72.885 70.089 1.00 14.76 106 ASP B CA 1
ATOM 3618 C C . ASP B 1 106 ? 103.246 73.953 70.820 1.00 13.28 106 ASP B C 1
ATOM 3619 O O . ASP B 1 106 ? 104.120 73.624 71.625 1.00 13.75 106 ASP B O 1
ATOM 3624 N N . LEU B 1 107 ? 103.013 75.235 70.537 1.00 11.87 107 LEU B N 1
ATOM 3625 C CA . LEU B 1 107 ? 103.758 76.291 71.246 1.00 12.29 107 LEU B CA 1
ATOM 3626 C C . LEU B 1 107 ? 103.530 76.286 72.765 1.00 13.37 107 LEU B C 1
ATOM 3627 O O . LEU B 1 107 ? 104.508 76.389 73.517 1.00 15.70 107 LEU B O 1
ATOM 3632 N N . ALA B 1 108 ? 102.273 76.116 73.199 1.00 14.90 108 ALA B N 1
ATOM 3633 C CA . ALA B 1 108 ? 101.972 76.090 74.663 1.00 14.13 108 ALA B CA 1
ATOM 3634 C C . ALA B 1 108 ? 102.732 74.922 75.305 1.00 15.79 108 ALA B C 1
ATOM 3635 O O . ALA B 1 108 ? 103.234 75.044 76.407 1.00 14.59 108 ALA B O 1
ATOM 3637 N N . TYR B 1 109 ? 102.799 73.779 74.627 1.00 13.41 109 TYR B N 1
ATOM 3638 C CA . TYR B 1 109 ? 103.592 72.672 75.174 1.00 15.30 109 TYR B CA 1
ATOM 3639 C C . TYR B 1 109 ? 105.057 73.018 75.290 1.00 14.75 109 TYR B C 1
ATOM 3640 O O . TYR B 1 109 ? 105.690 72.642 76.269 1.00 17.48 109 TYR B O 1
ATOM 3649 N N . HIS B 1 110 ? 105.639 73.637 74.260 1.00 12.65 110 HIS B N 1
ATOM 3650 C CA . HIS B 1 110 ? 107.009 74.071 74.366 1.00 12.62 110 HIS B CA 1
ATOM 3651 C C . HIS B 1 110 ? 107.234 75.081 75.504 1.00 15.09 110 HIS B C 1
ATOM 3652 O O . HIS B 1 110 ? 108.263 75.019 76.223 1.00 15.56 110 HIS B O 1
ATOM 3659 N N . ASP B 1 111 ? 106.297 75.995 75.670 1.00 13.83 111 ASP B N 1
ATOM 3660 C CA . ASP B 1 111 ? 106.381 76.958 76.775 1.00 14.79 111 ASP B CA 1
ATOM 3661 C C . ASP B 1 111 ? 106.467 76.205 78.123 1.00 16.59 111 ASP B C 1
ATOM 3662 O O . ASP B 1 111 ? 107.323 76.524 78.992 1.00 17.22 111 ASP B O 1
ATOM 3667 N N . LEU B 1 112 ? 105.608 75.217 78.305 1.00 14.96 112 LEU B N 1
ATOM 3668 C CA . LEU B 1 112 ? 105.638 74.402 79.551 1.00 15.82 112 LEU B CA 1
ATOM 3669 C C . LEU B 1 112 ? 106.950 73.640 79.714 1.00 18.15 112 LEU B C 1
ATOM 3670 O O . LEU B 1 112 ? 107.511 73.575 80.818 1.00 18.12 112 LEU B O 1
ATOM 3675 N N . LEU B 1 113 ? 107.403 72.992 78.638 1.00 15.54 113 LEU B N 1
ATOM 3676 C CA . LEU B 1 113 ? 108.646 72.211 78.719 1.00 18.39 113 LEU B CA 1
ATOM 3677 C C . LEU B 1 113 ? 109.840 73.042 79.182 1.00 21.43 113 LEU B C 1
ATOM 3678 O O . LEU B 1 113 ? 110.634 72.621 80.025 1.00 21.86 113 LEU B O 1
ATOM 3683 N N . ALA B 1 114 ? 109.976 74.227 78.605 1.00 19.70 114 ALA B N 1
ATOM 3684 C CA . ALA B 1 114 ? 111.046 75.152 78.990 1.00 16.76 114 ALA B CA 1
ATOM 3685 C C . ALA B 1 114 ? 110.846 75.664 80.424 1.00 19.57 114 ALA B C 1
ATOM 3686 O O . ALA B 1 114 ? 111.781 75.660 81.237 1.00 19.37 114 ALA B O 1
ATOM 3688 N N . LYS B 1 115 ? 109.628 76.090 80.749 1.00 17.78 115 LYS B N 1
ATOM 3689 C CA . LYS B 1 115 ? 109.366 76.607 82.084 1.00 18.65 115 LYS B CA 1
ATOM 3690 C C . LYS B 1 115 ? 109.694 75.539 83.124 1.00 22.39 115 LYS B C 1
ATOM 3691 O O . LYS B 1 115 ? 110.264 75.847 84.172 1.00 21.90 115 LYS B O 1
ATOM 3697 N N . GLU B 1 116 ? 109.331 74.300 82.843 1.00 21.07 116 GLU B N 1
ATOM 3698 C CA . GLU B 1 116 ? 109.595 73.235 83.820 1.00 26.04 116 GLU B CA 1
ATOM 3699 C C . GLU B 1 116 ? 111.093 73.015 84.032 1.00 29.18 116 GLU B C 1
ATOM 3700 O O . GLU B 1 116 ? 111.501 72.499 85.092 1.00 28.88 116 GLU B O 1
ATOM 3706 N N . GLN B 1 117 ? 111.912 73.401 83.045 1.00 27.71 117 GLN B N 1
ATOM 3707 C CA . GLN B 1 117 ? 113.381 73.401 83.186 1.00 26.54 117 GLN B CA 1
ATOM 3708 C C . GLN B 1 117 ? 113.985 74.750 83.599 1.00 27.95 117 GLN B C 1
ATOM 3709 O O . GLN B 1 117 ? 115.231 74.919 83.584 1.00 29.66 117 GLN B O 1
ATOM 3715 N N . ASP B 1 118 ? 113.121 75.716 83.939 1.00 25.38 118 ASP B N 1
ATOM 3716 C CA . ASP B 1 118 ? 113.545 77.061 84.324 1.00 27.73 118 ASP B CA 1
ATOM 3717 C C . ASP B 1 118 ? 114.456 77.682 83.278 1.00 28.12 118 ASP B C 1
ATOM 3718 O O . ASP B 1 118 ? 115.468 78.329 83.614 1.00 25.37 118 ASP B O 1
ATOM 3723 N N . ILE B 1 119 ? 114.119 77.502 81.995 1.00 25.91 119 ILE B N 1
ATOM 3724 C CA . ILE B 1 119 ? 114.913 78.122 80.907 1.00 21.82 119 ILE B CA 1
ATOM 3725 C C . ILE B 1 119 ? 113.968 78.729 79.835 1.00 22.11 119 ILE B C 1
ATOM 3726 O O . ILE B 1 119 ? 112.750 78.535 79.932 1.00 18.74 119 ILE B O 1
ATOM 3731 N N . SER B 1 120 ? 114.526 79.483 78.877 1.00 20.08 120 SER B N 1
ATOM 3732 C CA . SER B 1 120 ? 113.730 79.998 77.747 1.00 19.25 120 SER B CA 1
ATOM 3733 C C . SER B 1 120 ? 113.457 78.898 76.752 1.00 18.25 120 SER B C 1
ATOM 3734 O O . SER B 1 120 ? 114.112 77.839 76.746 1.00 17.56 120 SER B O 1
ATOM 3737 N N . VAL B 1 121 ? 112.419 79.074 75.929 1.00 17.52 121 VAL B N 1
ATOM 3738 C CA . VAL B 1 121 ? 112.208 78.078 74.860 1.00 15.45 121 VAL B CA 1
ATOM 3739 C C . VAL B 1 121 ? 113.429 78.047 73.927 1.00 15.66 121 VAL B C 1
ATOM 3740 O O . VAL B 1 121 ? 113.871 77.012 73.484 1.00 17.95 121 VAL B O 1
ATOM 3744 N N . ALA B 1 122 ? 113.973 79.198 73.616 1.00 17.84 122 ALA B N 1
ATOM 3745 C CA . ALA B 1 122 ? 115.135 79.242 72.716 1.00 18.42 122 ALA B CA 1
ATOM 3746 C C . ALA B 1 122 ? 116.259 78.351 73.303 1.00 24.16 122 ALA B C 1
ATOM 3747 O O . ALA B 1 122 ? 116.865 77.520 72.582 1.00 22.09 122 ALA B O 1
ATOM 3749 N N . LYS B 1 123 ? 116.502 78.508 74.612 1.00 22.64 123 LYS B N 1
ATOM 3750 C CA . LYS B 1 123 ? 117.477 77.660 75.299 1.00 23.80 123 LYS B CA 1
ATOM 3751 C C . LYS B 1 123 ? 117.095 76.189 75.257 1.00 24.20 123 LYS B C 1
ATOM 3752 O O . LYS B 1 123 ? 117.936 75.354 74.969 1.00 23.71 123 LYS B O 1
ATOM 3758 N N . LEU B 1 124 ? 115.825 75.861 75.538 1.00 20.60 124 LEU B N 1
ATOM 3759 C CA . LEU B 1 124 ? 115.366 74.469 75.436 1.00 20.46 124 LEU B CA 1
ATOM 3760 C C . LEU B 1 124 ? 115.689 73.853 74.083 1.00 23.55 124 LEU B C 1
ATOM 3761 O O . LEU B 1 124 ? 116.069 72.671 74.004 1.00 21.06 124 LEU B O 1
ATOM 3766 N N . LEU B 1 125 ? 115.489 74.629 73.009 1.00 19.83 125 LEU B N 1
ATOM 3767 C CA . LEU B 1 125 ? 115.668 74.098 71.660 1.00 19.39 125 LEU B CA 1
ATOM 3768 C C . LEU B 1 125 ? 117.152 74.015 71.254 1.00 22.17 125 LEU B C 1
ATOM 3769 O O . LEU B 1 125 ? 117.494 73.413 70.228 1.00 23.70 125 LEU B O 1
ATOM 3774 N N . GLY B 1 126 ? 117.996 74.670 72.034 1.00 26.67 126 GLY B N 1
ATOM 3775 C CA . GLY B 1 126 ? 119.442 74.604 71.842 1.00 28.02 126 GLY B CA 1
ATOM 3776 C C . GLY B 1 126 ? 120.034 75.808 71.162 1.00 26.55 126 GLY B C 1
ATOM 3777 O O . GLY B 1 126 ? 121.136 75.709 70.605 1.00 28.12 126 GLY B O 1
ATOM 3778 N N . ALA B 1 127 ? 119.348 76.943 71.202 1.00 21.01 127 ALA B N 1
ATOM 3779 C CA . ALA B 1 127 ? 119.869 78.138 70.583 1.00 22.70 127 ALA B CA 1
ATOM 3780 C C . ALA B 1 127 ? 121.119 78.588 71.381 1.00 28.76 127 ALA B C 1
ATOM 3781 O O . ALA B 1 127 ? 121.152 78.435 72.586 1.00 30.76 127 ALA B O 1
ATOM 3783 N N . LYS B 1 128 ? 122.089 79.159 70.699 1.00 30.95 128 LYS B N 1
ATOM 3784 C CA . LYS B 1 128 ? 123.170 79.882 71.373 1.00 40.50 128 LYS B CA 1
ATOM 3785 C C . LYS B 1 128 ? 123.148 81.397 71.121 1.00 38.71 128 LYS B C 1
ATOM 3786 O O . LYS B 1 128 ? 123.547 82.173 71.995 1.00 42.66 128 LYS B O 1
ATOM 3792 N N . ALA B 1 129 ? 122.689 81.812 69.940 1.00 32.07 129 ALA B N 1
ATOM 3793 C CA . ALA B 1 129 ? 122.632 83.241 69.592 1.00 31.13 129 ALA B CA 1
ATOM 3794 C C . ALA B 1 129 ? 121.283 83.781 70.035 1.00 26.34 129 ALA B C 1
ATOM 3795 O O . ALA B 1 129 ? 120.372 83.001 70.256 1.00 23.02 129 ALA B O 1
ATOM 3797 N N . ASN B 1 130 ? 121.135 85.093 70.160 1.00 26.06 130 ASN B N 1
ATOM 3798 C CA . ASN B 1 130 ? 119.856 85.619 70.607 1.00 28.98 130 ASN B CA 1
ATOM 3799 C C . ASN B 1 130 ? 119.365 86.701 69.691 1.00 26.71 130 ASN B C 1
ATOM 3800 O O . ASN B 1 130 ? 118.446 87.426 70.029 1.00 28.75 130 ASN B O 1
ATOM 3805 N N . SER B 1 131 ? 119.949 86.799 68.507 1.00 22.02 131 SER B N 1
ATOM 3806 C CA . SER B 1 131 ? 119.584 87.892 67.610 1.00 25.70 131 SER B CA 1
ATOM 3807 C C . SER B 1 131 ? 119.391 87.387 66.174 1.00 24.21 131 SER B C 1
ATOM 3808 O O . SER B 1 131 ? 120.210 86.621 65.683 1.00 23.04 131 SER B O 1
ATOM 3811 N N . ILE B 1 132 ? 118.306 87.791 65.510 1.00 23.10 132 ILE B N 1
ATOM 3812 C CA . ILE B 1 132 ? 118.168 87.458 64.100 1.00 19.28 132 ILE B CA 1
ATOM 3813 C C . ILE B 1 132 ? 117.754 88.653 63.312 1.00 20.30 132 ILE B C 1
ATOM 3814 O O . ILE B 1 132 ? 116.985 89.502 63.795 1.00 23.84 132 ILE B O 1
ATOM 3819 N N . VAL B 1 133 ? 118.260 88.755 62.093 1.00 18.45 133 VAL B N 1
ATOM 3820 C CA . VAL B 1 133 ? 117.914 89.886 61.245 1.00 18.17 133 VAL B CA 1
ATOM 3821 C C . VAL B 1 133 ? 116.695 89.619 60.353 1.00 20.19 133 VAL B C 1
ATOM 3822 O O . VAL B 1 133 ? 116.619 88.579 59.677 1.00 22.75 133 VAL B O 1
ATOM 3826 N N . THR B 1 134 ? 115.778 90.571 60.311 1.00 18.54 134 THR B N 1
ATOM 3827 C CA . THR B 1 134 ? 114.653 90.465 59.413 1.00 16.65 134 THR B CA 1
ATOM 3828 C C . THR B 1 134 ? 114.627 91.502 58.310 1.00 19.16 134 THR B C 1
ATOM 3829 O O . THR B 1 134 ? 115.138 92.625 58.460 1.00 20.01 134 THR B O 1
ATOM 3833 N N . ASP B 1 135 ? 113.958 91.156 57.210 1.00 19.18 135 ASP B N 1
ATOM 3834 C CA . ASP B 1 135 ? 113.604 92.174 56.214 1.00 19.25 135 ASP B CA 1
ATOM 3835 C C . ASP B 1 135 ? 112.421 92.956 56.760 1.00 18.94 135 ASP B C 1
ATOM 3836 O O . ASP B 1 135 ? 111.903 92.666 57.846 1.00 20.91 135 ASP B O 1
ATOM 3841 N N . VAL B 1 136 ? 112.016 93.963 56.003 1.00 20.73 136 VAL B N 1
ATOM 3842 C CA . VAL B 1 136 ? 110.695 94.527 56.174 1.00 19.46 136 VAL B CA 1
ATOM 3843 C C . VAL B 1 136 ? 109.984 94.282 54.853 1.00 21.47 136 VAL B C 1
ATOM 3844 O O . VAL B 1 136 ? 110.605 94.365 53.782 1.00 21.88 136 VAL B O 1
ATOM 3848 N N . SER B 1 137 ? 108.677 93.981 54.910 1.00 19.80 137 SER B N 1
ATOM 3849 C CA . SER B 1 137 ? 107.941 93.680 53.691 1.00 17.83 137 SER B CA 1
ATOM 3850 C C . SER B 1 137 ? 107.109 94.892 53.285 1.00 18.88 137 SER B C 1
ATOM 3851 O O . SER B 1 137 ? 106.845 95.784 54.108 1.00 21.09 137 SER B O 1
ATOM 3854 N N . ILE B 1 138 ? 106.731 94.957 52.013 1.00 19.60 138 ILE B N 1
ATOM 3855 C CA . ILE B 1 138 ? 106.187 96.188 51.428 1.00 20.66 138 ILE B CA 1
ATOM 3856 C C . ILE B 1 138 ? 104.912 95.823 50.679 1.00 20.16 138 ILE B C 1
ATOM 3857 O O . ILE B 1 138 ? 104.959 94.971 49.794 1.00 18.65 138 ILE B O 1
ATOM 3862 N N . SER B 1 139 ? 103.782 96.453 51.014 1.00 20.58 139 SER B N 1
ATOM 3863 C CA . SER B 1 139 ? 102.501 96.064 50.407 1.00 22.42 139 SER B CA 1
ATOM 3864 C C . SER B 1 139 ? 102.478 96.322 48.892 1.00 24.61 139 SER B C 1
ATOM 3865 O O . SER B 1 139 ? 103.154 97.218 48.404 1.00 22.27 139 SER B O 1
ATOM 3868 N N . CYS B 1 140 ? 101.684 95.544 48.174 1.00 25.23 140 CYS B N 1
ATOM 3869 C CA . CYS B 1 140 ? 101.409 95.847 46.775 1.00 25.64 140 CYS B CA 1
ATOM 3870 C C . CYS B 1 140 ? 100.782 97.229 46.699 1.00 26.88 140 CYS B C 1
ATOM 3871 O O . CYS B 1 140 ? 99.977 97.610 47.555 1.00 24.53 140 CYS B O 1
ATOM 3874 N N . GLY B 1 141 ? 101.101 97.961 45.637 1.00 24.74 141 GLY B N 1
ATOM 3875 C CA . GLY B 1 141 ? 100.576 99.300 45.457 1.00 26.87 141 GLY B CA 1
ATOM 3876 C C . GLY B 1 141 ? 101.197 99.840 44.183 1.00 28.16 141 GLY B C 1
ATOM 3877 O O . GLY B 1 141 ? 101.976 99.146 43.515 1.00 25.67 141 GLY B O 1
ATOM 3878 N N . ASN B 1 142 ? 100.856 101.073 43.829 1.00 29.08 142 ASN B N 1
ATOM 3879 C CA . ASN B 1 142 ? 101.501 101.688 42.666 1.00 31.22 142 ASN B CA 1
ATOM 3880 C C . ASN B 1 142 ? 102.996 101.984 42.880 1.00 33.11 142 ASN B C 1
ATOM 3881 O O . ASN B 1 142 ? 103.497 101.990 44.011 1.00 31.77 142 ASN B O 1
ATOM 3886 N N . VAL B 1 143 ? 103.728 102.250 41.792 1.00 30.15 143 VAL B N 1
ATOM 3887 C CA . VAL B 1 143 ? 105.154 102.410 41.930 1.00 29.73 143 VAL B CA 1
ATOM 3888 C C . VAL B 1 143 ? 105.496 103.468 42.960 1.00 33.76 143 VAL B C 1
ATOM 3889 O O . VAL B 1 143 ? 106.334 103.238 43.828 1.00 32.75 143 VAL B O 1
ATOM 3893 N N . ALA B 1 144 ? 104.861 104.643 42.870 1.00 34.36 144 ALA B N 1
ATOM 3894 C CA . ALA B 1 144 ? 105.304 105.783 43.682 1.00 34.63 144 ALA B CA 1
ATOM 3895 C C . ALA B 1 144 ? 105.141 105.448 45.170 1.00 31.22 144 ALA B C 1
ATOM 3896 O O . ALA B 1 144 ? 106.016 105.725 45.992 1.00 31.44 144 ALA B O 1
ATOM 3898 N N . GLU B 1 145 ? 103.989 104.906 45.520 1.00 29.87 145 GLU B N 1
ATOM 3899 C CA . GLU B 1 145 ? 103.735 104.608 46.928 1.00 32.84 145 GLU B CA 1
ATOM 3900 C C . GLU B 1 145 ? 104.633 103.462 47.416 1.00 30.39 145 GLU B C 1
ATOM 3901 O O . GLU B 1 145 ? 105.050 103.449 48.576 1.00 30.92 145 GLU B O 1
ATOM 3907 N N . THR B 1 146 ? 104.970 102.540 46.521 1.00 29.29 146 THR B N 1
ATOM 3908 C CA . THR B 1 146 ? 105.883 101.416 46.853 1.00 31.48 146 THR B CA 1
ATOM 3909 C C . THR B 1 146 ? 107.292 101.947 47.144 1.00 31.53 146 THR B C 1
ATOM 3910 O O . THR B 1 146 ? 107.913 101.618 48.138 1.00 27.92 146 THR B O 1
ATOM 3914 N N . ILE B 1 147 ? 107.796 102.847 46.301 1.00 30.63 147 ILE B N 1
ATOM 3915 C CA . ILE B 1 147 ? 109.084 103.459 46.580 1.00 27.49 147 ILE B CA 1
ATOM 3916 C C . ILE B 1 147 ? 109.114 104.187 47.925 1.00 29.12 147 ILE B C 1
ATOM 3917 O O . ILE B 1 147 ? 110.089 104.092 48.691 1.00 32.01 147 ILE B O 1
ATOM 3922 N N . GLN B 1 148 ? 108.042 104.915 48.220 1.00 28.49 148 GLN B N 1
ATOM 3923 C CA . GLN B 1 148 ? 107.944 105.624 49.469 1.00 32.26 148 GLN B CA 1
ATOM 3924 C C . GLN B 1 148 ? 107.987 104.660 50.652 1.00 29.15 148 GLN B C 1
ATOM 3925 O O . GLN B 1 148 ? 108.703 104.885 51.625 1.00 29.51 148 GLN B O 1
ATOM 3931 N N . ASN B 1 149 ? 107.187 103.604 50.583 1.00 27.69 149 ASN B N 1
ATOM 3932 C CA . ASN B 1 149 ? 107.201 102.587 51.652 1.00 28.67 149 ASN B CA 1
ATOM 3933 C C . ASN B 1 149 ? 108.606 101.975 51.831 1.00 28.45 149 ASN B C 1
ATOM 3934 O O . ASN B 1 149 ? 109.055 101.705 52.951 1.00 28.87 149 ASN B O 1
ATOM 3939 N N . ILE B 1 150 ? 109.308 101.774 50.723 1.00 25.74 150 ILE B N 1
ATOM 3940 C CA . ILE B 1 150 ? 110.654 101.225 50.796 1.00 26.33 150 ILE B CA 1
ATOM 3941 C C . ILE B 1 150 ? 111.648 102.213 51.409 1.00 28.78 150 ILE B C 1
ATOM 3942 O O . ILE B 1 150 ? 112.439 101.873 52.303 1.00 27.55 150 ILE B O 1
ATOM 3947 N N . GLN B 1 151 ? 111.574 103.467 50.958 1.00 30.79 151 GLN B N 1
ATOM 3948 C CA . GLN B 1 151 ? 112.347 104.518 51.585 1.00 31.44 151 GLN B CA 1
ATOM 3949 C C . GLN B 1 151 ? 112.069 104.586 53.073 1.00 30.47 151 GLN B C 1
ATOM 3950 O O . GLN B 1 151 ? 112.979 104.759 53.864 1.00 29.58 151 GLN B O 1
ATOM 3956 N N . ASN B 1 152 ? 110.797 104.473 53.463 1.00 29.65 152 ASN B N 1
ATOM 3957 C CA . ASN B 1 152 ? 110.492 104.432 54.879 1.00 27.81 152 ASN B CA 1
ATOM 3958 C C . ASN B 1 152 ? 111.258 103.313 55.577 1.00 27.56 152 ASN B C 1
ATOM 3959 O O . ASN B 1 152 ? 111.844 103.519 56.640 1.00 27.24 152 ASN B O 1
ATOM 3964 N N . GLY B 1 153 ? 111.234 102.120 54.994 1.00 26.35 153 GLY B N 1
ATOM 3965 C CA . GLY B 1 153 ? 111.901 100.991 55.628 1.00 27.09 153 GLY B CA 1
ATOM 3966 C C . GLY B 1 153 ? 113.398 101.249 55.709 1.00 28.50 153 GLY B C 1
ATOM 3967 O O . GLY B 1 153 ? 114.026 100.981 56.726 1.00 27.58 153 GLY B O 1
ATOM 3968 N N . VAL B 1 154 ? 113.983 101.779 54.633 1.00 28.96 154 VAL B N 1
ATOM 3969 C CA . VAL B 1 154 ? 115.426 102.105 54.669 1.00 28.87 154 VAL B CA 1
ATOM 3970 C C . VAL B 1 154 ? 115.826 103.104 55.767 1.00 32.16 154 VAL B C 1
ATOM 3971 O O . VAL B 1 154 ? 116.831 102.907 56.441 1.00 34.69 154 VAL B O 1
ATOM 3975 N N . GLU B 1 155 ? 115.033 104.155 55.967 1.00 33.72 155 GLU B N 1
ATOM 3976 C CA . GLU B 1 155 ? 115.291 105.107 57.049 1.00 38.45 155 GLU B CA 1
ATOM 3977 C C . GLU B 1 155 ? 115.091 104.524 58.433 1.00 36.59 155 GLU B C 1
ATOM 3978 O O . GLU B 1 155 ? 115.637 105.017 59.424 1.00 37.02 155 GLU B O 1
ATOM 3984 N N . ALA B 1 156 ? 114.311 103.449 58.512 1.00 31.66 156 ALA B N 1
ATOM 3985 C CA . ALA B 1 156 ? 114.145 102.773 59.778 1.00 28.15 156 ALA B CA 1
ATOM 3986 C C . ALA B 1 156 ? 115.249 101.759 60.011 1.00 26.93 156 ALA B C 1
ATOM 3987 O O . ALA B 1 156 ? 115.208 101.036 60.990 1.00 28.89 156 ALA B O 1
ATOM 3989 N N . ASN B 1 157 ? 116.205 101.683 59.085 1.00 29.69 157 ASN B N 1
ATOM 3990 C CA . ASN B 1 157 ? 117.424 100.856 59.251 1.00 32.13 157 ASN B CA 1
ATOM 3991 C C . ASN B 1 157 ? 117.295 99.431 58.655 1.00 35.40 157 ASN B C 1
ATOM 3992 O O . ASN B 1 157 ? 118.124 98.552 58.928 1.00 33.68 157 ASN B O 1
ATOM 3997 N N . PHE B 1 158 ? 116.241 99.182 57.870 1.00 31.95 158 PHE B N 1
ATOM 3998 C CA . PHE B 1 158 ? 116.123 97.882 57.208 1.00 28.28 158 PHE B CA 1
ATOM 3999 C C . PHE B 1 158 ? 116.997 97.910 55.976 1.00 27.42 158 PHE B C 1
ATOM 4000 O O . PHE B 1 158 ? 117.020 98.901 55.271 1.00 29.39 158 PHE B O 1
ATOM 4008 N N . THR B 1 159 ? 117.720 96.832 55.702 1.00 26.07 159 THR B N 1
ATOM 4009 C CA . THR B 1 159 ? 118.421 96.769 54.420 1.00 26.17 159 THR B CA 1
ATOM 4010 C C . THR B 1 159 ? 118.012 95.610 53.539 1.00 25.85 159 THR B C 1
ATOM 4011 O O . THR B 1 159 ? 118.380 95.573 52.383 1.00 26.96 159 THR B O 1
ATOM 4015 N N . ALA B 1 160 ? 117.239 94.668 54.085 1.00 23.71 160 ALA B N 1
ATOM 4016 C CA . ALA B 1 160 ? 116.608 93.659 53.263 1.00 22.24 160 ALA B CA 1
ATOM 4017 C C . ALA B 1 160 ? 115.121 93.996 53.151 1.00 21.66 160 ALA B C 1
ATOM 4018 O O . ALA B 1 160 ? 114.437 94.214 54.163 1.00 22.48 160 ALA B O 1
ATOM 4020 N N . ILE B 1 161 ? 114.664 94.089 51.914 1.00 22.67 161 ILE B N 1
ATOM 4021 C CA . ILE B 1 161 ? 113.334 94.537 51.602 1.00 23.15 161 ILE B CA 1
ATOM 4022 C C . ILE B 1 161 ? 112.557 93.487 50.809 1.00 23.55 161 ILE B C 1
ATOM 4023 O O . ILE B 1 161 ? 112.917 93.122 49.671 1.00 24.75 161 ILE B O 1
ATOM 4028 N N . LYS B 1 162 ? 111.472 93.015 51.401 1.00 21.63 162 LYS B N 1
ATOM 4029 C CA . LYS B 1 162 ? 110.636 92.065 50.722 1.00 20.89 162 LYS B CA 1
ATOM 4030 C C . LYS B 1 162 ? 109.520 92.790 50.023 1.00 21.52 162 LYS B C 1
ATOM 4031 O O . LYS B 1 162 ? 108.637 93.404 50.659 1.00 21.67 162 LYS B O 1
ATOM 4037 N N . VAL B 1 163 ? 109.558 92.757 48.705 1.00 22.49 163 VAL B N 1
ATOM 4038 C CA . VAL B 1 163 ? 108.602 93.509 47.889 1.00 20.48 163 VAL B CA 1
ATOM 4039 C C . VAL B 1 163 ? 107.482 92.561 47.409 1.00 25.08 163 VAL B C 1
ATOM 4040 O O . VAL B 1 163 ? 107.741 91.566 46.701 1.00 20.24 163 VAL 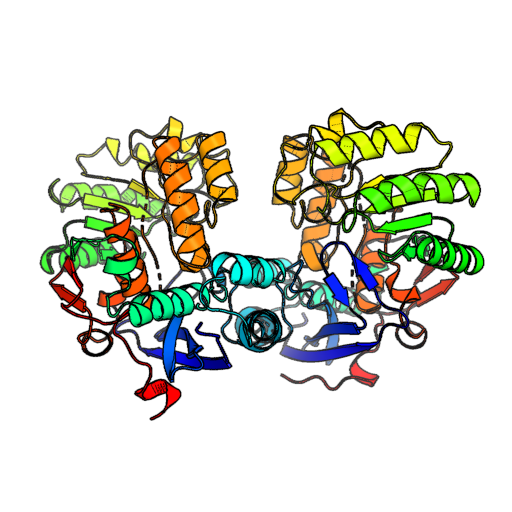B O 1
ATOM 4044 N N . LYS B 1 164 ? 106.257 92.803 47.871 1.00 22.93 164 LYS B N 1
ATOM 4045 C CA . LYS B 1 164 ? 105.125 91.974 47.443 1.00 23.01 164 LYS B CA 1
ATOM 4046 C C . LYS B 1 164 ? 104.847 92.258 45.967 1.00 24.01 164 LYS B C 1
ATOM 4047 O O . LYS B 1 164 ? 104.818 93.424 45.544 1.00 26.46 164 LYS B O 1
ATOM 4053 N N . THR B 1 165 ? 104.643 91.196 45.186 1.00 22.51 165 THR B N 1
ATOM 4054 C CA . THR B 1 165 ? 104.295 91.370 43.782 1.00 24.06 165 THR B CA 1
ATOM 4055 C C . THR B 1 165 ? 103.071 90.478 43.476 1.00 22.62 165 THR B C 1
ATOM 4056 O O . THR B 1 165 ? 102.515 89.878 44.357 1.00 21.01 165 THR B O 1
ATOM 4060 N N . GLY B 1 166 ? 102.680 90.398 42.216 1.00 21.31 166 GLY B N 1
ATOM 4061 C CA . GLY B 1 166 ? 101.805 89.337 41.769 1.00 20.98 166 GLY B CA 1
ATOM 4062 C C . GLY B 1 166 ? 100.340 89.799 41.664 1.00 24.64 166 GLY B C 1
ATOM 4063 O O . GLY B 1 166 ? 99.501 89.027 41.207 1.00 27.13 166 GLY B O 1
ATOM 4064 N N . ALA B 1 167 ? 100.048 91.017 42.096 1.00 24.88 167 ALA B N 1
ATOM 4065 C CA . ALA B 1 167 ? 98.655 91.554 42.025 1.00 30.38 167 ALA B CA 1
ATOM 4066 C C . ALA B 1 167 ? 98.440 92.230 40.673 1.00 31.21 167 ALA B C 1
ATOM 4067 O O . ALA B 1 167 ? 97.331 92.228 40.152 1.00 32.36 167 ALA B O 1
ATOM 4069 N N . ASP B 1 168 ? 99.516 92.817 40.152 1.00 30.19 168 ASP B N 1
ATOM 4070 C CA . ASP B 1 168 ? 99.507 93.626 38.920 1.00 31.24 168 ASP B CA 1
ATOM 4071 C C . ASP B 1 168 ? 100.856 93.440 38.192 1.00 29.36 168 ASP B C 1
ATOM 4072 O O . ASP B 1 168 ? 101.834 94.155 38.464 1.00 29.35 168 ASP B O 1
ATOM 4077 N N . PHE B 1 169 ? 100.901 92.498 37.263 1.00 27.46 169 PHE B N 1
ATOM 4078 C CA . PHE B 1 169 ? 102.180 92.148 36.627 1.00 31.76 169 PHE B CA 1
ATOM 4079 C C . PHE B 1 169 ? 102.822 93.333 35.905 1.00 32.06 169 PHE B C 1
ATOM 4080 O O . PHE B 1 169 ? 104.045 93.523 35.921 1.00 31.19 169 PHE B O 1
ATOM 4088 N N . ASN B 1 170 ? 102.007 94.171 35.270 1.00 31.42 170 ASN B N 1
ATOM 4089 C CA . ASN B 1 170 ? 102.607 95.312 34.598 1.00 34.27 170 ASN B CA 1
ATOM 4090 C C . ASN B 1 170 ? 103.299 96.270 35.561 1.00 32.98 170 ASN B C 1
ATOM 4091 O O . ASN B 1 170 ? 104.406 96.756 35.296 1.00 31.95 170 ASN B O 1
ATOM 4096 N N . ARG B 1 171 ? 102.651 96.523 36.699 1.00 31.48 171 ARG B N 1
ATOM 4097 C CA . ARG B 1 171 ? 103.269 97.270 37.811 1.00 30.67 171 ARG B CA 1
ATOM 4098 C C . ARG B 1 171 ? 104.588 96.641 38.280 1.00 28.88 171 ARG B C 1
ATOM 4099 O O . ARG B 1 171 ? 105.599 97.349 38.492 1.00 29.65 171 ARG B O 1
ATOM 4107 N N . ASP B 1 172 ? 104.577 95.316 38.449 1.00 28.88 172 ASP B N 1
ATOM 4108 C CA . ASP B 1 172 ? 105.748 94.587 38.991 1.00 27.86 172 ASP B CA 1
ATOM 4109 C C . ASP B 1 172 ? 106.949 94.838 38.059 1.00 31.40 172 ASP B C 1
ATOM 4110 O O . ASP B 1 172 ? 108.068 95.131 38.503 1.00 30.36 172 ASP B O 1
ATOM 4115 N N . ILE B 1 173 ? 106.697 94.746 36.758 1.00 31.54 173 ILE B N 1
ATOM 4116 C CA . ILE B 1 173 ? 107.746 95.031 35.764 1.00 30.63 173 ILE B CA 1
ATOM 4117 C C . ILE B 1 173 ? 108.220 96.483 35.784 1.00 32.01 173 ILE B C 1
ATOM 4118 O O . ILE B 1 173 ? 109.415 96.732 35.773 1.00 29.39 173 ILE B O 1
ATOM 4123 N N . GLN B 1 174 ? 107.296 97.444 35.868 1.00 34.31 174 GLN B N 1
ATOM 4124 C CA . GLN B 1 174 ? 107.707 98.856 35.880 1.00 35.36 174 GLN B CA 1
ATOM 4125 C C . GLN B 1 174 ? 108.454 99.211 37.150 1.00 32.67 174 GLN B C 1
ATOM 4126 O O . GLN B 1 174 ? 109.358 100.038 37.124 1.00 33.72 174 GLN B O 1
ATOM 4132 N N . LEU B 1 175 ? 108.080 98.593 38.277 1.00 29.68 175 LEU B N 1
ATOM 4133 C CA . LEU B 1 175 ? 108.713 98.879 39.556 1.00 27.47 175 LEU B CA 1
ATOM 4134 C C . LEU B 1 175 ? 110.230 98.642 39.505 1.00 29.29 175 LEU B C 1
ATOM 4135 O O . LEU B 1 175 ? 110.997 99.380 40.145 1.00 30.04 175 LEU B O 1
ATOM 4140 N N . LEU B 1 176 ? 110.654 97.603 38.789 1.00 29.16 176 LEU B N 1
ATOM 4141 C CA . LEU B 1 176 ? 112.074 97.228 38.721 1.00 30.47 176 LEU B CA 1
ATOM 4142 C C . LEU B 1 176 ? 112.929 98.409 38.240 1.00 33.14 176 LEU B C 1
ATOM 4143 O O . LEU B 1 176 ? 114.067 98.612 38.702 1.00 34.35 176 LEU B O 1
ATOM 4148 N N . LYS B 1 177 ? 112.361 99.202 37.333 1.00 34.88 177 LYS B N 1
ATOM 4149 C CA . LYS B 1 177 ? 113.057 100.391 36.841 1.00 36.75 177 LYS B CA 1
ATOM 4150 C C . LYS B 1 177 ? 113.281 101.377 37.989 1.00 35.51 177 LYS B C 1
ATOM 4151 O O . LYS B 1 177 ? 114.387 101.927 38.149 1.00 34.54 177 LYS B O 1
ATOM 4157 N N . ALA B 1 178 ? 112.232 101.575 38.807 1.00 31.99 178 ALA B N 1
ATOM 4158 C CA . ALA B 1 178 ? 112.307 102.555 39.875 1.00 34.25 178 ALA B CA 1
ATOM 4159 C C . ALA B 1 178 ? 113.224 102.115 41.011 1.00 36.06 178 ALA B C 1
ATOM 4160 O O . ALA B 1 178 ? 113.957 102.938 41.560 1.00 37.86 178 ALA B O 1
ATOM 4162 N N . LEU B 1 179 ? 113.192 100.829 41.377 1.00 32.18 179 LEU B N 1
ATOM 4163 C CA . LEU B 1 179 ? 114.120 100.327 42.395 1.00 30.85 179 LEU B CA 1
ATOM 4164 C C . LEU B 1 179 ? 115.565 100.613 41.952 1.00 33.70 179 LEU B C 1
ATOM 4165 O O . LEU B 1 179 ? 116.403 101.071 42.727 1.00 36.06 179 LEU B O 1
ATOM 4170 N N . ASP B 1 180 ? 115.855 100.275 40.716 1.00 33.47 180 ASP B N 1
ATOM 4171 C CA . ASP B 1 180 ? 117.216 100.438 40.175 1.00 40.43 180 ASP B CA 1
ATOM 4172 C C . ASP B 1 180 ? 117.641 101.916 40.241 1.00 43.81 180 ASP B C 1
ATOM 4173 O O . ASP B 1 180 ? 118.783 102.245 40.579 1.00 43.99 180 ASP B O 1
ATOM 4178 N N . ASN B 1 181 ? 116.705 102.808 39.948 1.00 46.40 181 ASN B N 1
ATOM 4179 C CA . ASN B 1 181 ? 116.974 104.234 40.041 1.00 50.46 181 ASN B CA 1
ATOM 4180 C C . ASN B 1 181 ? 117.185 104.733 41.475 1.00 48.69 181 ASN B C 1
ATOM 4181 O O . ASN B 1 181 ? 118.032 105.602 41.735 1.00 48.40 181 ASN B O 1
ATOM 4186 N N . GLU B 1 182 ? 116.429 104.167 42.415 1.00 42.89 182 GLU B N 1
ATOM 4187 C CA . GLU B 1 182 ? 116.373 104.731 43.752 1.00 43.01 182 GLU B CA 1
ATOM 4188 C C . GLU B 1 182 ? 117.338 104.101 44.714 1.00 41.04 182 GLU B C 1
ATOM 4189 O O . GLU B 1 182 ? 117.759 104.752 45.651 1.00 42.74 182 GLU B O 1
ATOM 4195 N N . PHE B 1 183 ? 117.660 102.824 44.544 1.00 36.54 183 PHE B N 1
ATOM 4196 C CA . PHE B 1 183 ? 118.397 102.167 45.612 1.00 33.48 183 PHE B CA 1
ATOM 4197 C C . PHE B 1 183 ? 119.756 101.614 45.204 1.00 33.59 183 PHE B C 1
ATOM 4198 O O . PHE B 1 183 ? 119.978 101.229 44.059 1.00 33.76 183 PHE B O 1
ATOM 4206 N N . SER B 1 184 ? 120.669 101.572 46.156 1.00 34.96 184 SER B N 1
ATOM 4207 C CA . SER B 1 184 ? 121.968 100.971 45.888 1.00 35.23 184 SER B CA 1
ATOM 4208 C C . SER B 1 184 ? 121.966 99.457 46.096 1.00 36.35 184 SER B C 1
ATOM 4209 O O . SER B 1 184 ? 120.968 98.859 46.530 1.00 32.47 184 SER B O 1
ATOM 4212 N N . LYS B 1 185 ? 123.099 98.827 45.795 1.00 37.88 185 LYS B N 1
ATOM 4213 C CA . LYS B 1 185 ? 123.185 97.394 45.973 1.00 37.36 185 LYS B CA 1
ATOM 4214 C C . LYS B 1 185 ? 123.523 97.030 47.404 1.00 34.55 185 LYS B C 1
ATOM 4215 O O . LYS B 1 185 ? 123.735 95.855 47.713 1.00 33.29 185 LYS B O 1
ATOM 4221 N N . ASN B 1 186 ? 123.573 98.021 48.300 1.00 30.98 186 ASN B N 1
ATOM 4222 C CA . ASN B 1 186 ? 123.615 97.659 49.711 1.00 31.75 186 ASN B CA 1
ATOM 4223 C C . ASN B 1 186 ? 122.199 97.330 50.236 1.00 31.91 186 ASN B C 1
ATOM 4224 O O . ASN B 1 186 ? 122.059 96.921 51.387 1.00 33.41 186 ASN B O 1
ATOM 4229 N N . ILE B 1 187 ? 121.173 97.548 49.407 1.00 29.51 187 ILE B N 1
ATOM 4230 C CA . ILE B 1 187 ? 119.787 97.121 49.722 1.00 29.84 187 ILE B CA 1
ATOM 4231 C C . ILE B 1 187 ? 119.521 95.762 48.986 1.00 29.18 187 ILE B C 1
ATOM 4232 O O . ILE B 1 187 ? 119.738 95.664 47.764 1.00 27.75 187 ILE B O 1
ATOM 4237 N N . LYS B 1 188 ? 119.110 94.729 49.723 1.00 30.08 188 LYS B N 1
ATOM 4238 C CA . LYS B 1 188 ? 118.824 93.407 49.096 1.00 29.62 188 LYS B CA 1
ATOM 4239 C C . LYS B 1 188 ? 117.302 93.170 48.986 1.00 26.54 188 LYS B C 1
ATOM 4240 O O . LYS B 1 188 ? 116.619 93.226 49.998 1.00 26.19 188 LYS B O 1
ATOM 4246 N N . PHE B 1 189 ? 116.831 92.895 47.778 1.00 24.69 189 PHE B N 1
ATOM 4247 C CA . PHE B 1 189 ? 115.419 92.716 47.484 1.00 26.13 189 PHE B CA 1
ATOM 4248 C C . PHE B 1 189 ? 115.016 91.237 47.494 1.00 23.24 189 PHE B C 1
ATOM 4249 O O . PHE B 1 189 ? 115.778 90.357 47.065 1.00 22.15 189 PHE B O 1
ATOM 4257 N N . ARG B 1 190 ? 113.846 90.985 48.040 1.00 22.06 190 ARG B N 1
ATOM 4258 C CA . ARG B 1 190 ? 113.267 89.635 48.076 1.00 22.53 190 ARG B CA 1
ATOM 4259 C C . ARG B 1 190 ? 111.879 89.818 47.465 1.00 23.94 190 ARG B C 1
ATOM 4260 O O . ARG B 1 190 ? 111.095 90.631 47.957 1.00 28.18 190 ARG B O 1
ATOM 4268 N N . PHE B 1 191 ? 111.587 89.157 46.362 1.00 19.80 191 PHE B N 1
ATOM 4269 C CA . PHE B 1 191 ? 110.274 89.373 45.753 1.00 20.48 191 PHE B CA 1
ATOM 4270 C C . PHE B 1 191 ? 109.344 88.225 46.146 1.00 18.88 191 PHE B C 1
ATOM 4271 O O . PHE B 1 191 ? 109.786 87.063 46.184 1.00 21.29 191 PHE B O 1
ATOM 4279 N N . ASP B 1 192 ? 108.085 88.536 46.451 1.00 17.62 192 ASP B N 1
ATOM 4280 C CA . ASP B 1 192 ? 107.128 87.488 46.883 1.00 18.59 192 ASP B CA 1
ATOM 4281 C C . ASP B 1 192 ? 105.802 87.728 46.148 1.00 20.58 192 ASP B C 1
ATOM 4282 O O . ASP B 1 192 ? 105.103 88.716 46.385 1.00 21.62 192 ASP B O 1
ATOM 4287 N N . ALA B 1 193 ? 105.468 86.818 45.238 1.00 20.51 193 ALA B N 1
ATOM 4288 C CA . ALA B 1 193 ? 104.295 87.009 44.384 1.00 21.78 193 ALA B CA 1
ATOM 4289 C C . ALA B 1 193 ? 103.031 86.429 44.981 1.00 21.36 193 ALA B C 1
ATOM 4290 O O . ALA B 1 193 ? 101.945 86.621 44.439 1.00 22.47 193 ALA B O 1
ATOM 4292 N N . ASN B 1 194 ? 103.163 85.736 46.103 1.00 20.16 194 ASN B N 1
ATOM 4293 C CA . ASN B 1 194 ? 102.005 85.064 46.677 1.00 21.12 194 ASN B CA 1
ATOM 4294 C C . ASN B 1 194 ? 101.198 84.327 45.601 1.00 21.22 194 ASN B C 1
ATOM 4295 O O . ASN B 1 194 ? 99.960 84.368 45.590 1.00 21.00 194 ASN B O 1
ATOM 4300 N N . GLN B 1 195 ? 101.912 83.624 44.734 1.00 20.47 195 GLN B N 1
ATOM 4301 C CA . GLN B 1 195 ? 101.272 82.780 43.698 1.00 21.30 195 GLN B CA 1
ATOM 4302 C C . GLN B 1 195 ? 100.631 83.518 42.528 1.00 22.76 195 GLN B C 1
ATOM 4303 O O . GLN B 1 195 ? 99.962 82.877 41.720 1.00 22.05 195 GLN B O 1
ATOM 4309 N N . GLY B 1 196 ? 100.832 84.824 42.436 1.00 22.60 196 GLY B N 1
ATOM 4310 C CA . GLY B 1 196 ? 100.016 85.614 41.544 1.00 23.96 196 GLY B CA 1
ATOM 4311 C C . GLY B 1 196 ? 100.491 85.597 40.111 1.00 24.94 196 GLY B C 1
ATOM 4312 O O . GLY B 1 196 ? 99.770 86.054 39.235 1.00 23.45 196 GLY B O 1
ATOM 4313 N N . TRP B 1 197 ? 101.720 85.134 39.851 1.00 22.57 197 TRP B N 1
ATOM 4314 C CA . TRP B 1 197 ? 102.141 85.061 38.448 1.00 24.40 197 TRP B CA 1
ATOM 4315 C C . TRP B 1 197 ? 101.855 83.696 37.819 1.00 22.88 197 TRP B C 1
ATOM 4316 O O . TRP B 1 197 ? 101.761 82.707 38.500 1.00 23.47 197 TRP B O 1
ATOM 4327 N N . ASN B 1 198 ? 101.804 83.652 36.494 1.00 27.53 198 ASN B N 1
ATOM 4328 C CA . ASN B 1 198 ? 101.867 82.381 35.763 1.00 27.36 198 ASN B CA 1
ATOM 4329 C C . ASN B 1 198 ? 103.350 82.095 35.373 1.00 24.55 198 ASN B C 1
ATOM 4330 O O . ASN B 1 198 ? 104.257 82.863 35.667 1.00 23.38 198 ASN B O 1
ATOM 4335 N N . LEU B 1 199 ? 103.600 80.956 34.780 1.00 26.13 199 LEU B N 1
ATOM 4336 C CA . LEU B 1 199 ? 104.967 80.586 34.425 1.00 28.51 199 LEU B CA 1
ATOM 4337 C C . LEU B 1 199 ? 105.657 81.590 33.475 1.00 27.65 199 LEU B C 1
ATOM 4338 O O . LEU B 1 199 ? 106.841 81.936 33.641 1.00 27.18 199 LEU B O 1
ATOM 4343 N N . ALA B 1 200 ? 104.928 82.073 32.474 1.00 30.04 200 ALA B N 1
ATOM 4344 C CA . ALA B 1 200 ? 105.528 82.934 31.458 1.00 25.01 200 ALA B CA 1
ATOM 4345 C C . ALA B 1 200 ? 105.923 84.227 32.109 1.00 27.33 200 ALA B C 1
ATOM 4346 O O . ALA B 1 200 ? 107.020 84.735 31.906 1.00 27.68 200 ALA B O 1
ATOM 4348 N N . GLN B 1 201 ? 105.023 84.752 32.936 1.00 26.98 201 GLN B N 1
ATOM 4349 C CA . GLN B 1 201 ? 105.292 86.006 33.619 1.00 27.55 201 GLN B CA 1
ATOM 4350 C C . GLN B 1 201 ? 106.501 85.891 34.559 1.00 26.23 201 GLN B C 1
ATOM 4351 O O . GLN B 1 201 ? 107.313 86.822 34.700 1.00 27.33 201 GLN B O 1
ATOM 4357 N N . THR B 1 202 ? 106.590 84.764 35.255 1.00 26.38 202 THR B N 1
ATOM 4358 C CA . THR B 1 202 ? 107.687 84.608 36.219 1.00 24.40 202 THR B CA 1
ATOM 4359 C C . THR B 1 202 ? 109.018 84.648 35.494 1.00 25.27 202 THR B C 1
ATOM 4360 O O . THR B 1 202 ? 109.959 85.355 35.899 1.00 27.77 202 THR B O 1
ATOM 4364 N N . LYS B 1 203 ? 109.128 83.880 34.419 1.00 23.96 203 LYS B N 1
ATOM 4365 C CA . LYS B 1 203 ? 110.338 83.978 33.589 1.00 27.45 203 LYS B CA 1
ATOM 4366 C C . LYS B 1 203 ? 110.625 85.392 33.065 1.00 27.48 203 LYS B C 1
ATOM 4367 O O . LYS B 1 203 ? 111.767 85.849 33.081 1.00 27.22 203 LYS B O 1
ATOM 4373 N N . GLN B 1 204 ? 109.594 86.095 32.624 1.00 29.06 204 GLN B N 1
ATOM 4374 C CA . GLN B 1 204 ? 109.798 87.458 32.140 1.00 28.83 204 GLN B CA 1
ATOM 4375 C C . GLN B 1 204 ? 110.302 88.378 33.218 1.00 29.59 204 GLN B C 1
ATOM 4376 O O . GLN B 1 204 ? 111.093 89.261 32.940 1.00 30.95 204 GLN B O 1
ATOM 4382 N N . PHE B 1 205 ? 109.771 88.222 34.446 1.00 26.00 205 PHE B N 1
ATOM 4383 C CA . PHE B 1 205 ? 110.213 88.997 35.596 1.00 26.48 205 PHE B CA 1
ATOM 4384 C C . PHE B 1 205 ? 111.690 88.739 35.908 1.00 26.95 205 PHE B C 1
ATOM 4385 O O . PHE B 1 205 ? 112.455 89.669 36.159 1.00 30.22 205 PHE B O 1
ATOM 4393 N N . ILE B 1 206 ? 112.096 87.487 35.897 1.00 24.53 206 ILE B N 1
ATOM 4394 C CA . ILE B 1 206 ? 113.478 87.142 36.238 1.00 26.53 206 ILE B CA 1
ATOM 4395 C C . ILE B 1 206 ? 114.413 87.722 35.169 1.00 28.32 206 ILE B C 1
ATOM 4396 O O . ILE B 1 206 ? 115.428 88.349 35.485 1.00 29.57 206 ILE B O 1
ATOM 4401 N N . GLU B 1 207 ? 114.054 87.557 33.911 1.00 28.78 207 GLU B N 1
ATOM 4402 C CA . GLU B 1 207 ? 114.807 88.271 32.818 1.00 34.80 207 GLU B CA 1
ATOM 4403 C C . GLU B 1 207 ? 114.881 89.771 32.982 1.00 34.15 207 GLU B C 1
ATOM 4404 O O . GLU B 1 207 ? 115.925 90.375 32.763 1.00 34.55 207 GLU B O 1
ATOM 4410 N N . GLU B 1 208 ? 113.793 90.375 33.421 1.00 30.13 208 GLU B N 1
ATOM 4411 C CA . GLU B 1 208 ? 113.796 91.807 33.604 1.00 29.86 208 GLU B CA 1
ATOM 4412 C C . GLU B 1 208 ? 114.734 92.239 34.734 1.00 30.50 208 GLU B C 1
ATOM 4413 O O . GLU B 1 208 ? 115.458 93.233 34.606 1.00 31.32 208 GLU B O 1
ATOM 4419 N N . ILE B 1 209 ? 114.741 91.494 35.847 1.00 25.39 209 ILE B N 1
ATOM 4420 C CA . ILE B 1 209 ? 115.610 91.832 36.953 1.00 24.07 209 ILE B CA 1
ATOM 4421 C C . ILE B 1 209 ? 117.037 91.933 36.423 1.00 30.80 209 ILE B C 1
ATOM 4422 O O . ILE B 1 209 ? 117.857 92.767 36.888 1.00 32.98 209 ILE B O 1
ATOM 4427 N N . ASN B 1 210 ? 117.329 91.071 35.464 1.00 27.00 210 ASN B N 1
ATOM 4428 C CA . ASN B 1 210 ? 118.714 90.896 35.084 1.00 32.04 210 ASN B CA 1
ATOM 4429 C C . ASN B 1 210 ? 119.077 91.936 34.036 1.00 31.40 210 ASN B C 1
ATOM 4430 O O . ASN B 1 210 ? 120.173 91.914 33.468 1.00 33.60 210 ASN B O 1
ATOM 4435 N N . LYS B 1 211 ? 118.165 92.887 33.807 1.00 29.77 211 LYS B N 1
ATOM 4436 C CA . LYS B 1 211 ? 118.441 93.975 32.894 1.00 30.98 211 LYS B CA 1
ATOM 4437 C C . LYS B 1 211 ? 118.940 95.128 33.674 1.00 34.99 211 LYS B C 1
ATOM 4438 O O . LYS B 1 211 ? 119.381 96.121 33.092 1.00 36.31 211 LYS B O 1
ATOM 4444 N N . TYR B 1 212 ? 118.854 95.006 34.997 1.00 30.72 212 TYR B N 1
ATOM 4445 C CA . TYR B 1 212 ? 119.120 96.107 35.902 1.00 32.88 212 TYR B CA 1
ATOM 4446 C C . TYR B 1 212 ? 120.275 95.716 36.744 1.00 34.78 212 TYR B C 1
ATOM 4447 O O . TYR B 1 212 ? 120.816 94.659 36.552 1.00 36.36 212 TYR B O 1
ATOM 4456 N N . SER B 1 213 ? 120.658 96.561 37.687 1.00 39.75 213 SER B N 1
ATOM 4457 C CA . SER B 1 213 ? 121.728 96.188 38.612 1.00 44.56 213 SER B CA 1
ATOM 4458 C C . SER B 1 213 ? 121.192 96.255 40.043 1.00 44.48 213 SER B C 1
ATOM 4459 O O . SER B 1 213 ? 121.440 97.218 40.797 1.00 47.69 213 SER B O 1
ATOM 4462 N N . LEU B 1 214 ? 120.401 95.240 40.382 1.00 38.69 214 LEU B N 1
ATOM 4463 C CA . LEU B 1 214 ? 119.808 95.132 41.708 1.00 34.57 214 LEU B CA 1
ATOM 4464 C C . LEU B 1 214 ? 120.441 93.980 42.500 1.00 32.04 214 LEU B C 1
ATOM 4465 O O . LEU B 1 214 ? 120.881 92.987 41.917 1.00 31.95 214 LEU B O 1
ATOM 4470 N N . ASN B 1 215 ? 120.482 94.106 43.829 1.00 26.16 215 ASN B N 1
ATOM 4471 C CA . ASN B 1 215 ? 120.940 93.018 44.637 1.00 23.52 215 ASN B CA 1
ATOM 4472 C C . ASN B 1 215 ? 119.629 92.257 45.007 1.00 31.57 215 ASN B C 1
ATOM 4473 O O . ASN B 1 215 ? 118.850 92.748 45.810 1.00 28.22 215 ASN B O 1
ATOM 4478 N N . VAL B 1 216 ? 119.368 91.134 44.336 1.00 30.20 216 VAL B N 1
ATOM 4479 C CA . VAL B 1 216 ? 118.137 90.347 44.561 1.00 27.56 216 VAL B CA 1
ATOM 4480 C C . VAL B 1 216 ? 118.485 88.962 45.125 1.00 26.80 216 VAL B C 1
ATOM 4481 O O . VAL B 1 216 ? 119.200 88.162 44.488 1.00 28.47 216 VAL B O 1
ATOM 4485 N N . GLU B 1 217 ? 117.956 88.677 46.300 1.00 23.49 217 GLU B N 1
ATOM 4486 C CA . GLU B 1 217 ? 118.287 87.484 47.089 1.00 24.14 217 GLU B CA 1
ATOM 4487 C C . GLU B 1 217 ? 117.362 86.259 46.814 1.00 24.56 217 GLU B C 1
ATOM 4488 O O . GLU B 1 217 ? 117.829 85.130 46.765 1.00 21.13 217 GLU B O 1
ATOM 4494 N N . ILE B 1 218 ? 116.050 86.480 46.643 1.00 20.41 218 ILE B N 1
ATOM 4495 C CA . ILE B 1 218 ? 115.137 85.363 46.430 1.00 19.30 218 ILE B CA 1
ATOM 4496 C C . ILE B 1 218 ? 113.943 85.771 45.572 1.00 21.63 218 ILE B C 1
ATOM 4497 O O . ILE B 1 218 ? 113.596 86.976 45.515 1.00 19.77 218 ILE B O 1
ATOM 4502 N N . ILE B 1 219 ? 113.315 84.765 44.957 1.00 18.18 219 ILE B N 1
ATOM 4503 C CA . ILE B 1 219 ? 112.030 84.930 44.297 1.00 20.87 219 ILE B CA 1
ATOM 4504 C C . ILE B 1 219 ? 111.120 83.905 44.971 1.00 19.55 219 ILE B C 1
ATOM 4505 O O . ILE B 1 219 ? 111.380 82.683 44.898 1.00 18.99 219 ILE B O 1
ATOM 4510 N N . GLU B 1 220 ? 110.105 84.389 45.682 1.00 18.26 220 GLU B N 1
ATOM 4511 C CA . GLU B 1 220 ? 109.334 83.486 46.526 1.00 18.44 220 GLU B CA 1
ATOM 4512 C C . GLU B 1 220 ? 107.976 83.154 45.912 1.00 18.89 220 GLU B C 1
ATOM 4513 O O . GLU B 1 220 ? 107.269 84.081 45.439 1.00 19.88 220 GLU B O 1
ATOM 4519 N N . GLN B 1 221 ? 107.601 81.867 45.987 1.00 17.32 221 GLN B N 1
ATOM 4520 C CA . GLN B 1 221 ? 106.291 81.344 45.545 1.00 15.79 221 GLN B CA 1
ATOM 4521 C C . GLN B 1 221 ? 105.724 82.174 44.367 1.00 17.51 221 GLN B C 1
ATOM 4522 O O . GLN B 1 221 ? 104.696 82.883 44.509 1.00 20.29 221 GLN B O 1
ATOM 4528 N N . PRO B 1 222 ? 106.366 82.080 43.206 1.00 17.47 222 PRO B N 1
ATOM 4529 C CA . PRO B 1 222 ? 105.866 82.904 42.066 1.00 16.43 222 PRO B CA 1
ATOM 4530 C C . PRO B 1 222 ? 104.519 82.368 41.492 1.00 20.94 222 PRO B C 1
ATOM 4531 O O . PRO B 1 222 ? 103.715 83.171 41.013 1.00 20.58 222 PRO B O 1
ATOM 4535 N N . VAL B 1 223 ? 104.267 81.061 41.597 1.00 20.33 223 VAL B N 1
ATOM 4536 C CA . VAL B 1 223 ? 103.087 80.432 40.954 1.00 22.53 223 VAL B CA 1
ATOM 4537 C C . VAL B 1 223 ? 102.230 79.677 41.974 1.00 21.94 223 VAL B C 1
ATOM 4538 O O . VAL B 1 223 ? 102.608 79.571 43.153 1.00 17.62 223 VAL B O 1
ATOM 4542 N N . LYS B 1 224 ? 101.062 79.197 41.530 1.00 19.03 224 LYS B N 1
ATOM 4543 C CA . LYS B 1 224 ? 100.118 78.488 42.409 1.00 21.90 224 LYS B CA 1
ATOM 4544 C C . LYS B 1 224 ? 100.791 77.424 43.260 1.00 23.71 224 LYS B C 1
ATOM 4545 O O . LYS B 1 224 ? 101.726 76.758 42.775 1.00 21.82 224 LYS B O 1
ATOM 4551 N N . TYR B 1 225 ? 100.288 77.231 44.490 1.00 18.22 225 TYR B N 1
ATOM 4552 C CA . TYR B 1 225 ? 100.959 76.345 45.427 1.00 19.63 225 TYR B CA 1
ATOM 4553 C C . TYR B 1 225 ? 101.014 74.920 44.885 1.00 21.54 225 TYR B C 1
ATOM 4554 O O . TYR B 1 225 ? 101.910 74.170 45.254 1.00 21.09 225 TYR B O 1
ATOM 4563 N N . TYR B 1 226 ? 100.056 74.517 44.029 1.00 20.88 226 TYR B N 1
ATOM 4564 C CA . TYR B 1 226 ? 100.062 73.122 43.565 1.00 19.76 226 TYR B CA 1
ATOM 4565 C C . TYR B 1 226 ? 100.729 72.905 42.199 1.00 19.20 226 TYR B C 1
ATOM 4566 O O . TYR B 1 226 ? 100.807 71.770 41.735 1.00 21.49 226 TYR B O 1
ATOM 4575 N N . ASP B 1 227 ? 101.213 73.974 41.579 1.00 19.09 227 ASP B N 1
ATOM 4576 C CA . ASP B 1 227 ? 101.870 73.854 40.272 1.00 20.82 227 ASP B CA 1
ATOM 4577 C C . ASP B 1 227 ? 103.354 73.522 40.492 1.00 20.29 227 ASP B C 1
ATOM 4578 O O . ASP B 1 227 ? 104.222 74.340 40.249 1.00 21.68 227 ASP B O 1
ATOM 4583 N N . ILE B 1 228 ? 103.607 72.332 41.012 1.00 17.54 228 ILE B N 1
ATOM 4584 C CA . ILE B 1 228 ? 104.965 71.902 41.347 1.00 18.06 228 ILE B CA 1
ATOM 4585 C C . ILE B 1 228 ? 105.807 71.769 40.073 1.00 20.95 228 ILE B C 1
ATOM 4586 O O . ILE B 1 228 ? 107.007 72.051 40.083 1.00 22.22 228 ILE B O 1
ATOM 4591 N N . LYS B 1 229 ? 105.175 71.382 38.964 1.00 23.36 229 LYS B N 1
ATOM 4592 C CA . LYS B 1 229 ? 105.913 71.356 37.681 1.00 27.22 229 LYS B CA 1
ATOM 4593 C C . LYS B 1 229 ? 106.426 72.735 37.253 1.00 24.99 229 LYS B C 1
ATOM 4594 O O . LYS B 1 229 ? 107.578 72.881 36.837 1.00 23.27 229 LYS B O 1
ATOM 4600 N N . ALA B 1 230 ? 105.578 73.761 37.341 1.00 22.36 230 ALA B N 1
ATOM 4601 C CA . ALA B 1 230 ? 106.072 75.107 37.053 1.00 22.11 230 ALA B CA 1
ATOM 4602 C C . ALA B 1 230 ? 107.130 75.545 38.064 1.00 21.47 230 ALA B C 1
ATOM 4603 O O . ALA B 1 230 ? 108.101 76.217 37.702 1.00 23.42 230 ALA B O 1
ATOM 4613 N N . ALA B 1 232 ? 109.313 73.696 39.497 1.00 17.00 232 ALA B N 1
ATOM 4614 C CA . ALA B 1 232 ? 110.594 73.069 39.088 1.00 21.23 232 ALA B CA 1
ATOM 4615 C C . ALA B 1 232 ? 111.190 73.752 37.850 1.00 20.96 232 ALA B C 1
ATOM 4616 O O . ALA B 1 232 ? 112.401 73.890 37.698 1.00 21.04 232 ALA B O 1
ATOM 4618 N N . GLU B 1 233 ? 110.328 74.142 36.914 1.00 21.11 233 GLU B N 1
ATOM 4619 C CA . GLU B 1 233 ? 110.815 74.755 35.691 1.00 22.60 233 GLU B CA 1
ATOM 4620 C C . GLU B 1 233 ? 111.436 76.112 36.029 1.00 23.72 233 GLU B C 1
ATOM 4621 O O . GLU B 1 233 ? 112.502 76.468 35.512 1.00 24.44 233 GLU B O 1
ATOM 4627 N N . ILE B 1 234 ? 110.787 76.855 36.925 1.00 20.70 234 ILE B N 1
ATOM 4628 C CA . ILE B 1 234 ? 111.282 78.161 37.338 1.00 22.19 234 ILE B CA 1
ATOM 4629 C C . ILE B 1 234 ? 112.599 78.010 38.118 1.00 21.57 234 ILE B C 1
ATOM 4630 O O . ILE B 1 234 ? 113.544 78.787 37.929 1.00 20.88 234 ILE B O 1
ATOM 4635 N N . THR B 1 235 ? 112.647 77.005 38.975 1.00 21.35 2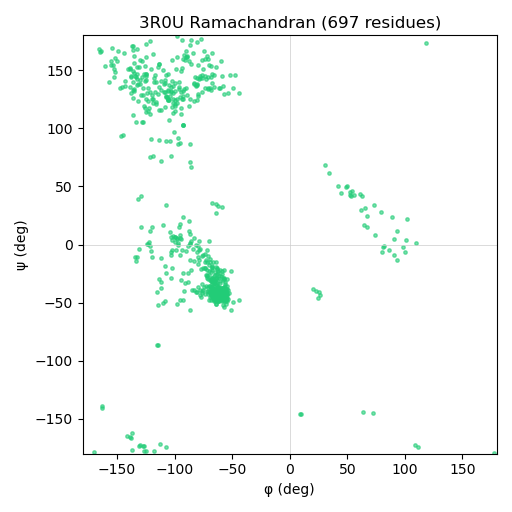35 THR B N 1
ATOM 4636 C CA . THR B 1 235 ? 113.865 76.716 39.743 1.00 19.09 235 THR B CA 1
ATOM 4637 C C . THR B 1 235 ? 115.045 76.425 38.791 1.00 22.09 235 THR B C 1
ATOM 4638 O O . THR B 1 235 ? 116.148 76.914 39.007 1.00 23.62 235 THR B O 1
ATOM 4642 N N . LYS B 1 236 ? 114.802 75.596 37.783 1.00 20.22 236 LYS B N 1
ATOM 4643 C CA . LYS B 1 236 ? 115.852 75.240 36.791 1.00 24.21 236 LYS B CA 1
ATOM 4644 C C . LYS B 1 236 ? 116.230 76.454 35.925 1.00 24.69 236 LYS B C 1
ATOM 4645 O O . LYS B 1 236 ? 117.381 76.593 35.471 1.00 22.70 236 LYS B O 1
ATOM 4651 N N . PHE B 1 237 ? 115.265 77.336 35.695 1.00 24.81 237 PHE B N 1
ATOM 4652 C CA . PHE B 1 237 ? 115.474 78.511 34.806 1.00 27.03 237 PHE B CA 1
ATOM 4653 C C . PHE B 1 237 ? 116.203 79.658 35.472 1.00 26.27 237 PHE B C 1
ATOM 4654 O O . PHE B 1 237 ? 117.032 80.341 34.847 1.00 24.25 237 PHE B O 1
ATOM 4662 N N . SER B 1 238 ? 115.916 79.862 36.762 1.00 20.90 238 SER B N 1
ATOM 4663 C CA . SER B 1 238 ? 116.346 81.052 37.504 1.00 23.48 238 SER B CA 1
ATOM 4664 C C . SER B 1 238 ? 117.799 81.022 38.037 1.00 23.42 238 SER B C 1
ATOM 4665 O O . SER B 1 238 ? 118.229 80.044 38.630 1.00 22.40 238 SER B O 1
ATOM 4668 N N . ASN B 1 239 ? 118.505 82.139 37.885 1.00 23.78 239 ASN B N 1
ATOM 4669 C CA . ASN B 1 239 ? 119.795 82.354 38.560 1.00 22.67 239 ASN B CA 1
ATOM 4670 C C . ASN B 1 239 ? 119.637 82.862 39.964 1.00 21.90 239 ASN B C 1
ATOM 4671 O O . ASN B 1 239 ? 120.623 83.053 40.683 1.00 22.96 239 ASN B O 1
ATOM 4676 N N . ILE B 1 240 ? 118.392 83.123 40.377 1.00 21.65 240 ILE B N 1
ATOM 4677 C CA . ILE B 1 240 ? 118.111 83.599 41.748 1.00 21.05 240 ILE B CA 1
ATOM 4678 C C . ILE B 1 240 ? 117.429 82.483 42.537 1.00 19.87 240 ILE B C 1
ATOM 4679 O O . ILE B 1 240 ? 116.562 81.802 41.977 1.00 22.29 240 ILE B O 1
ATOM 4684 N N . PRO B 1 241 ? 117.795 82.257 43.817 1.00 20.51 241 PRO B N 1
ATOM 4685 C CA . PRO B 1 241 ? 117.136 81.137 44.514 1.00 20.43 241 PRO B CA 1
ATOM 4686 C C . PRO B 1 241 ? 115.603 81.277 44.553 1.00 21.81 241 PRO B C 1
ATOM 4687 O O . PRO B 1 241 ? 115.095 82.367 44.773 1.00 19.92 241 PRO B O 1
ATOM 4691 N N . VAL B 1 242 ? 114.914 80.180 44.289 1.00 18.42 242 VAL B N 1
ATOM 4692 C CA . VAL B 1 242 ? 113.445 80.173 44.287 1.00 17.33 242 VAL B CA 1
ATOM 4693 C C . VAL B 1 242 ? 112.956 79.556 45.605 1.00 17.79 242 VAL B C 1
ATOM 4694 O O . VAL B 1 242 ? 113.448 78.469 46.026 1.00 18.93 242 VAL B O 1
ATOM 4698 N N . VAL B 1 243 ? 112.034 80.250 46.272 1.00 14.96 243 VAL B N 1
ATOM 4699 C CA . VAL B 1 243 ? 111.550 79.839 47.590 1.00 14.02 243 VAL B CA 1
ATOM 4700 C C . VAL B 1 243 ? 110.126 79.290 47.507 1.00 17.01 243 VAL B C 1
ATOM 4701 O O . VAL B 1 243 ? 109.257 79.933 46.911 1.00 19.33 243 VAL B O 1
ATOM 4705 N N . ALA B 1 244 ? 109.901 78.088 48.056 1.00 16.93 244 ALA B N 1
ATOM 4706 C CA . ALA B 1 244 ? 108.547 77.561 48.239 1.00 14.96 244 ALA B CA 1
ATOM 4707 C C . ALA B 1 244 ? 108.014 78.067 49.573 1.00 15.36 244 ALA B C 1
ATOM 4708 O O . ALA B 1 244 ? 108.647 77.910 50.618 1.00 15.42 244 ALA B O 1
ATOM 4710 N N . ASP B 1 245 ? 106.853 78.706 49.530 1.00 15.82 245 ASP B N 1
ATOM 4711 C CA . ASP B 1 245 ? 106.149 79.119 50.758 1.00 15.35 245 ASP B CA 1
ATOM 4712 C C . ASP B 1 245 ? 104.836 78.267 50.776 1.00 14.17 245 ASP B C 1
ATOM 4713 O O . ASP B 1 245 ? 104.813 77.122 51.321 1.00 13.88 245 ASP B O 1
ATOM 4718 N N . GLU B 1 246 ? 103.780 78.746 50.105 1.00 14.12 246 GLU B N 1
ATOM 4719 C CA . GLU B 1 246 ? 102.479 78.025 50.144 1.00 15.02 246 GLU B CA 1
ATOM 4720 C C . GLU B 1 246 ? 102.583 76.565 49.608 1.00 15.18 246 GLU B C 1
ATOM 4721 O O . GLU B 1 246 ? 101.791 75.699 49.989 1.00 16.49 246 GLU B O 1
ATOM 4727 N N . SER B 1 247 ? 103.590 76.273 48.783 1.00 15.40 247 SER B N 1
ATOM 4728 C CA . SER B 1 247 ? 103.814 74.910 48.320 1.00 15.06 247 SER B CA 1
ATOM 4729 C C . SER B 1 247 ? 104.302 73.972 49.421 1.00 16.03 247 SER B C 1
ATOM 4730 O O . SER B 1 247 ? 104.239 72.782 49.228 1.00 16.69 247 SER B O 1
ATOM 4733 N N . VAL B 1 248 ? 104.768 74.494 50.557 1.00 14.50 248 VAL B N 1
ATOM 4734 C CA . VAL B 1 248 ? 105.274 73.594 51.609 1.00 12.99 248 VAL B CA 1
ATOM 4735 C C . VAL B 1 248 ? 104.701 74.027 52.956 1.00 15.18 248 VAL B C 1
ATOM 4736 O O . VAL B 1 248 ? 105.125 75.054 53.506 1.00 14.76 248 VAL B O 1
ATOM 4740 N N . PHE B 1 249 ? 103.730 73.259 53.456 1.00 13.62 249 PHE B N 1
ATOM 4741 C CA . PHE B 1 249 ? 103.245 73.446 54.820 1.00 11.86 249 PHE B CA 1
ATOM 4742 C C . PHE B 1 249 ? 103.970 72.467 55.771 1.00 14.02 249 PHE B C 1
ATOM 4743 O O . PHE B 1 249 ? 104.424 72.886 56.836 1.00 13.60 249 PHE B O 1
ATOM 4751 N N . ASP B 1 250 ? 104.048 71.181 55.380 1.00 14.28 250 ASP B N 1
ATOM 4752 C CA . ASP B 1 250 ? 104.530 70.113 56.309 1.00 13.87 250 ASP B CA 1
ATOM 4753 C C . ASP B 1 250 ? 105.676 69.294 55.724 1.00 15.33 250 ASP B C 1
ATOM 4754 O O . ASP B 1 250 ? 106.204 69.594 54.646 1.00 14.71 250 ASP B O 1
ATOM 4759 N N . ALA B 1 251 ? 106.130 68.291 56.471 1.00 14.40 251 ALA B N 1
ATOM 4760 C CA . ALA B 1 251 ? 107.240 67.485 56.004 1.00 13.68 251 ALA B CA 1
ATOM 4761 C C . ALA B 1 251 ? 106.921 66.734 54.726 1.00 13.79 251 ALA B C 1
ATOM 4762 O O . ALA B 1 251 ? 107.799 66.584 53.898 1.00 16.52 251 ALA B O 1
ATOM 4764 N N . LYS B 1 252 ? 105.710 66.210 54.590 1.00 14.36 252 LYS B N 1
ATOM 4765 C CA . LYS B 1 252 ? 105.420 65.493 53.354 1.00 17.30 252 LYS B CA 1
ATOM 4766 C C . LYS B 1 252 ? 105.385 66.460 52.135 1.00 18.07 252 LYS B C 1
ATOM 4767 O O . LYS B 1 252 ? 105.829 66.080 51.024 1.00 17.06 252 LYS B O 1
ATOM 4773 N N . ASP B 1 253 ? 104.963 67.719 52.341 1.00 14.23 253 ASP B N 1
ATOM 4774 C CA . ASP B 1 253 ? 105.072 68.714 51.253 1.00 15.83 253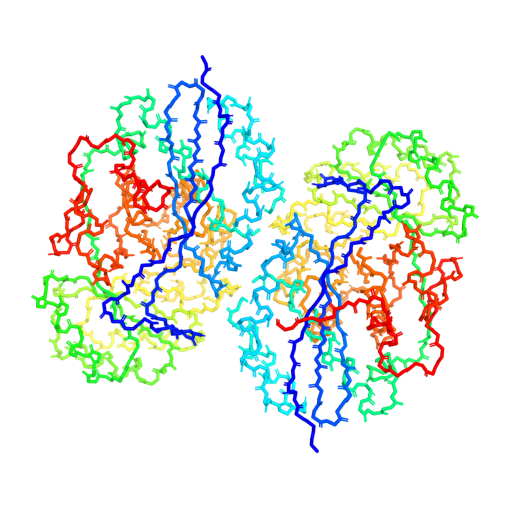 ASP B CA 1
ATOM 4775 C C . ASP B 1 253 ? 106.532 68.982 50.951 1.00 15.68 253 ASP B C 1
ATOM 4776 O O . ASP B 1 253 ? 106.911 69.171 49.792 1.00 17.14 253 ASP B O 1
ATOM 4781 N N . ALA B 1 254 ? 107.355 69.061 52.007 1.00 13.63 254 ALA B N 1
ATOM 4782 C CA . ALA B 1 254 ? 108.796 69.250 51.779 1.00 13.37 254 ALA B CA 1
ATOM 4783 C C . ALA B 1 254 ? 109.393 68.073 50.945 1.00 18.79 254 ALA B C 1
ATOM 4784 O O . ALA B 1 254 ? 110.187 68.306 50.012 1.00 17.32 254 ALA B O 1
ATOM 4786 N N . GLU B 1 255 ? 109.022 66.832 51.286 1.00 15.36 255 GLU B N 1
ATOM 4787 C CA . GLU B 1 255 ? 109.495 65.682 50.497 1.00 18.73 255 GLU B CA 1
ATOM 4788 C C . GLU B 1 255 ? 109.187 65.827 49.020 1.00 18.33 255 GLU B C 1
ATOM 4789 O O . GLU B 1 255 ? 110.017 65.564 48.152 1.00 18.02 255 GLU B O 1
ATOM 4795 N N . ARG B 1 256 ? 107.956 66.211 48.734 1.00 18.11 256 ARG B N 1
ATOM 4796 C CA . ARG B 1 256 ? 107.539 66.388 47.338 1.00 16.72 256 ARG B CA 1
ATOM 4797 C C . ARG B 1 256 ? 108.342 67.471 46.620 1.00 18.39 256 ARG B C 1
ATOM 4798 O O . ARG B 1 256 ? 108.834 67.250 45.499 1.00 18.68 256 ARG B O 1
ATOM 4806 N N . VAL B 1 257 ? 108.538 68.650 47.226 1.00 16.64 257 VAL B N 1
ATOM 4807 C CA . VAL B 1 257 ? 109.277 69.652 46.455 1.00 16.66 257 VAL B CA 1
ATOM 4808 C C . VAL B 1 257 ? 110.751 69.291 46.327 1.00 18.73 257 VAL B C 1
ATOM 4809 O O . VAL B 1 257 ? 111.414 69.639 45.325 1.00 22.43 257 VAL B O 1
ATOM 4813 N N . ILE B 1 258 ? 111.256 68.586 47.326 1.00 16.78 258 ILE B N 1
ATOM 4814 C CA . ILE B 1 258 ? 112.638 68.045 47.212 1.00 20.21 258 ILE B CA 1
ATOM 4815 C C . ILE B 1 258 ? 112.747 67.028 46.077 1.00 22.48 258 ILE B C 1
ATOM 4816 O O . ILE B 1 258 ? 113.621 67.137 45.172 1.00 23.42 258 ILE B O 1
ATOM 4821 N N . ASP B 1 259 ? 111.836 66.055 46.086 1.00 22.13 259 ASP B N 1
ATOM 4822 C CA . ASP B 1 259 ? 111.773 65.025 45.037 1.00 25.23 259 ASP B CA 1
ATOM 4823 C C . ASP B 1 259 ? 111.660 65.586 43.639 1.00 24.04 259 ASP B C 1
ATOM 4824 O O . ASP B 1 259 ? 112.295 65.055 42.678 1.00 21.81 259 ASP B O 1
ATOM 4829 N N . GLU B 1 260 ? 110.892 66.667 43.503 1.00 17.95 260 GLU B N 1
ATOM 4830 C CA . GLU B 1 260 ? 110.640 67.266 42.195 1.00 20.75 260 GLU B CA 1
ATOM 4831 C C . GLU B 1 260 ? 111.579 68.422 41.819 1.00 20.25 260 GLU B C 1
ATOM 4832 O O . GLU B 1 260 ? 111.372 69.068 40.801 1.00 21.89 260 GLU B O 1
ATOM 4838 N N . GLN B 1 261 ? 112.584 68.701 42.651 1.00 19.52 261 GLN B N 1
ATOM 4839 C CA . GLN B 1 261 ? 113.502 69.832 42.423 1.00 22.92 261 GLN B CA 1
ATOM 4840 C C . GLN B 1 261 ? 112.730 71.125 42.210 1.00 23.56 261 GLN B C 1
ATOM 4841 O O . GLN B 1 261 ? 113.043 71.935 41.303 1.00 21.39 261 GLN B O 1
ATOM 4847 N N . ALA B 1 262 ? 111.726 71.336 43.075 1.00 20.98 262 ALA B N 1
ATOM 4848 C CA . ALA B 1 262 ? 110.822 72.450 42.864 1.00 19.60 262 ALA B CA 1
ATOM 4849 C C . ALA B 1 262 ? 111.138 73.758 43.619 1.00 19.00 262 ALA B C 1
ATOM 4850 O O . ALA B 1 262 ? 110.357 74.735 43.540 1.00 19.86 262 ALA B O 1
ATOM 4852 N N . CYS B 1 263 ? 112.268 73.814 44.321 1.00 17.27 263 CYS B N 1
ATOM 4853 C CA . CYS B 1 263 ? 112.688 75.034 44.938 1.00 16.04 263 CYS B CA 1
ATOM 4854 C C . CYS B 1 263 ? 114.166 74.881 45.331 1.00 18.94 263 CYS B C 1
ATOM 4855 O O . CYS B 1 263 ? 114.704 73.757 45.314 1.00 20.31 263 CYS B O 1
ATOM 4858 N N . ASN B 1 264 ? 114.803 76.009 45.643 1.00 15.75 264 ASN B N 1
ATOM 4859 C CA . ASN B 1 264 ? 116.140 75.994 46.251 1.00 20.28 264 ASN B CA 1
ATOM 4860 C C . ASN B 1 264 ? 116.082 76.200 47.759 1.00 19.55 264 ASN B C 1
ATOM 4861 O O . ASN B 1 264 ? 117.044 75.88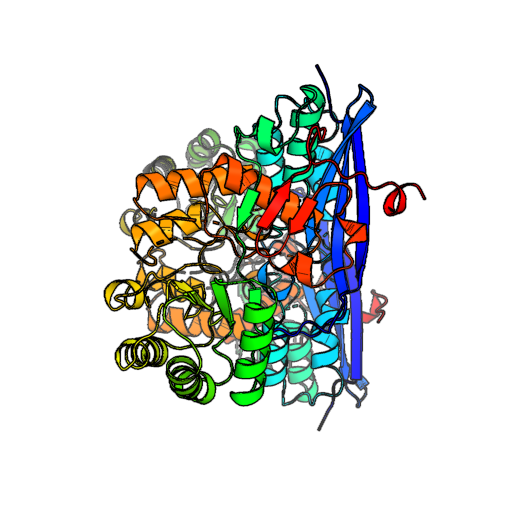7 48.477 1.00 17.32 264 ASN B O 1
ATOM 4874 N N . ILE B 1 266 ? 113.153 76.587 51.368 1.00 14.90 266 ILE B N 1
ATOM 4875 C CA . ILE B 1 266 ? 111.783 76.462 51.872 1.00 14.08 266 ILE B CA 1
ATOM 4876 C C . ILE B 1 266 ? 111.580 77.549 52.919 1.00 13.45 266 ILE B C 1
ATOM 4877 O O . ILE B 1 266 ? 112.462 77.794 53.765 1.00 14.40 266 ILE B O 1
ATOM 4882 N N . ASN B 1 267 ? 110.432 78.220 52.835 1.00 12.86 267 ASN B N 1
ATOM 4883 C CA . ASN B 1 267 ? 110.101 79.214 53.829 1.00 12.23 267 ASN B CA 1
ATOM 4884 C C . ASN B 1 267 ? 109.277 78.503 54.898 1.00 14.58 267 ASN B C 1
ATOM 4885 O O . ASN B 1 267 ? 108.074 78.230 54.690 1.00 13.13 267 ASN B O 1
ATOM 4890 N N . ILE B 1 268 ? 109.900 78.193 56.026 1.00 11.59 268 ILE B N 1
ATOM 4891 C CA . ILE B 1 268 ? 109.175 77.538 57.134 1.00 10.38 268 ILE B CA 1
ATOM 4892 C C . ILE B 1 268 ? 108.362 78.524 57.939 1.00 13.68 268 ILE B C 1
ATOM 4893 O O . ILE B 1 268 ? 108.901 79.541 58.407 1.00 12.94 268 ILE B O 1
ATOM 4898 N N . LYS B 1 269 ? 107.069 78.225 58.162 1.00 13.24 269 LYS B N 1
ATOM 4899 C CA . LYS B 1 269 ? 106.270 79.057 59.080 1.00 13.02 269 LYS B CA 1
ATOM 4900 C C . LYS B 1 269 ? 105.552 78.124 60.023 1.00 12.04 269 LYS B C 1
ATOM 4901 O O . LYS B 1 269 ? 104.925 77.175 59.617 1.00 13.60 269 LYS B O 1
ATOM 4907 N N . LEU B 1 270 ? 105.522 78.492 61.282 1.00 11.56 270 LEU B N 1
ATOM 4908 C CA . LEU B 1 270 ? 104.920 77.638 62.284 1.00 10.51 270 LEU B CA 1
ATOM 4909 C C . LEU B 1 270 ? 103.379 77.603 62.106 1.00 10.11 270 LEU B C 1
ATOM 4910 O O . LEU B 1 270 ? 102.780 76.607 62.502 1.00 11.66 270 LEU B O 1
ATOM 4915 N N . ALA B 1 271 ? 102.783 78.621 61.472 1.00 11.90 271 ALA B N 1
ATOM 4916 C CA . ALA B 1 271 ? 101.297 78.629 61.250 1.00 11.85 271 ALA B CA 1
ATOM 4917 C C . ALA B 1 271 ? 100.932 77.594 60.167 1.00 14.11 271 ALA B C 1
ATOM 4918 O O . ALA B 1 271 ? 99.778 77.131 60.121 1.00 11.11 271 ALA B O 1
ATOM 4920 N N . LYS B 1 272 ? 101.883 77.290 59.270 1.00 11.43 272 LYS B N 1
ATOM 4921 C CA . LYS B 1 272 ? 101.706 76.204 58.263 1.00 11.54 272 LYS B CA 1
ATOM 4922 C C . LYS B 1 272 ? 102.084 74.827 58.806 1.00 11.96 272 LYS B C 1
ATOM 4923 O O . LYS B 1 272 ? 101.449 73.814 58.435 1.00 11.37 272 LYS B O 1
ATOM 4929 N N . THR B 1 273 ? 103.154 74.749 59.598 1.00 11.48 273 THR B N 1
ATOM 4930 C CA . THR B 1 273 ? 103.667 73.430 60.023 1.00 11.41 273 THR B CA 1
ATOM 4931 C C . THR B 1 273 ? 102.838 72.873 61.158 1.00 16.16 273 THR B C 1
ATOM 4932 O O . THR B 1 273 ? 102.883 71.650 61.436 1.00 14.29 273 THR B O 1
ATOM 4936 N N . GLY B 1 274 ? 102.052 73.734 61.807 1.00 13.96 274 GLY B N 1
ATOM 4937 C CA . GLY B 1 274 ? 101.328 73.276 62.998 1.00 12.54 274 GLY B CA 1
ATOM 4938 C C . GLY B 1 274 ? 102.256 73.238 64.222 1.00 14.85 274 GLY B C 1
ATOM 4939 O O . GLY B 1 274 ? 102.089 72.380 65.117 1.00 15.93 274 GLY B O 1
ATOM 4940 N N . GLY B 1 275 ? 103.278 74.095 64.224 1.00 11.81 275 GLY B N 1
ATOM 4941 C CA . GLY B 1 275 ? 104.152 74.245 65.386 1.00 10.79 275 GLY B CA 1
ATOM 4942 C C . GLY B 1 275 ? 105.579 73.744 65.185 1.00 13.64 275 GLY B C 1
ATOM 4943 O O . GLY B 1 275 ? 106.030 73.355 64.080 1.00 12.03 275 GLY B O 1
ATOM 4944 N N . ILE B 1 276 ? 106.324 73.777 66.284 1.00 13.20 276 ILE B N 1
ATOM 4945 C CA . ILE B 1 276 ? 107.763 73.531 66.246 1.00 12.93 276 ILE B CA 1
ATOM 4946 C C . ILE B 1 276 ? 108.112 72.076 65.906 1.00 14.46 276 ILE B C 1
ATOM 4947 O O . ILE B 1 276 ? 109.069 71.814 65.162 1.00 13.17 276 ILE B O 1
ATOM 4952 N N . LEU B 1 277 ? 107.374 71.109 66.439 1.00 13.18 277 LEU B N 1
ATOM 4953 C CA . LEU B 1 277 ? 107.812 69.729 66.167 1.00 12.58 277 LEU B CA 1
ATOM 4954 C C . LEU B 1 277 ? 107.818 69.422 64.672 1.00 14.48 277 LEU B C 1
ATOM 4955 O O . LEU B 1 277 ? 108.725 68.771 64.160 1.00 14.30 277 LEU B O 1
ATOM 4960 N N . GLU B 1 278 ? 106.765 69.819 63.972 1.00 12.51 278 GLU B N 1
ATOM 4961 C CA . GLU B 1 278 ? 106.715 69.540 62.539 1.00 12.71 278 GLU B CA 1
ATOM 4962 C C . GLU B 1 278 ? 107.770 70.418 61.772 1.00 14.02 278 GLU B C 1
ATOM 4963 O O . GLU B 1 278 ? 108.395 69.968 60.802 1.00 14.90 278 GLU B O 1
ATOM 4969 N N . ALA B 1 279 ? 107.984 71.650 62.211 1.00 11.63 279 ALA B N 1
ATOM 4970 C CA . ALA B 1 279 ? 109.005 72.483 61.566 1.00 13.96 279 ALA B CA 1
ATOM 4971 C C . ALA B 1 279 ? 110.432 71.848 61.684 1.00 14.50 279 ALA B C 1
ATOM 4972 O O . ALA B 1 279 ? 111.224 71.933 60.776 1.00 13.32 279 ALA B O 1
ATOM 4974 N N . GLN B 1 280 ? 110.746 71.236 62.826 1.00 13.69 280 GLN B N 1
ATOM 4975 C CA . GLN B 1 280 ? 112.035 70.536 62.965 1.00 14.76 280 GLN B CA 1
ATOM 4976 C C . GLN B 1 280 ? 112.157 69.422 61.940 1.00 15.24 280 GLN B C 1
ATOM 4977 O O . GLN B 1 280 ? 113.245 69.177 61.423 1.00 18.00 280 GLN B O 1
ATOM 4983 N N . LYS B 1 281 ? 111.060 68.726 61.640 1.00 14.92 281 LYS B N 1
ATOM 4984 C CA . LYS B 1 281 ? 111.149 67.601 60.703 1.00 17.86 281 LYS B CA 1
ATOM 4985 C C . LYS B 1 281 ? 111.434 68.131 59.299 1.00 16.70 281 LYS B C 1
ATOM 4986 O O . LYS B 1 281 ? 112.213 67.534 58.527 1.00 17.04 281 LYS B O 1
ATOM 4992 N N . ILE B 1 282 ? 110.776 69.236 58.946 1.00 14.32 282 ILE B N 1
ATOM 4993 C CA . ILE B 1 282 ? 111.108 69.883 57.640 1.00 16.65 282 ILE B CA 1
ATOM 4994 C C . ILE B 1 282 ? 112.575 70.261 57.550 1.00 17.14 282 ILE B C 1
ATOM 4995 O O . ILE B 1 282 ? 113.243 70.003 56.500 1.00 15.67 282 ILE B O 1
ATOM 5000 N N . LYS B 1 283 ? 113.088 70.897 58.618 1.00 16.21 283 LYS B N 1
ATOM 5001 C CA . LYS B 1 283 ? 114.486 71.347 58.571 1.00 15.51 283 LYS B CA 1
ATOM 5002 C C . LYS B 1 283 ? 115.410 70.123 58.374 1.00 17.88 283 LYS B C 1
ATOM 5003 O O . LYS B 1 283 ? 116.423 70.185 57.647 1.00 16.98 283 LYS B O 1
ATOM 5009 N N . LYS B 1 284 ? 115.102 69.033 59.066 1.00 19.30 284 LYS B N 1
ATOM 5010 C CA . LYS B 1 284 ? 115.984 67.852 58.936 1.00 22.32 284 LYS B CA 1
ATOM 5011 C C . LYS B 1 284 ? 115.998 67.350 57.481 1.00 20.53 284 LYS B C 1
ATOM 5012 O O . LYS B 1 284 ? 117.054 66.997 56.940 1.00 19.07 284 LYS B O 1
ATOM 5018 N N . LEU B 1 285 ? 114.821 67.296 56.836 1.00 19.34 285 LEU B N 1
ATOM 5019 C CA . LEU B 1 285 ? 114.742 66.829 55.453 1.00 18.94 285 LEU B CA 1
ATOM 5020 C C . LEU B 1 285 ? 115.462 67.746 54.502 1.00 22.10 285 LEU B C 1
ATOM 5021 O O . LEU B 1 285 ? 116.143 67.291 53.560 1.00 21.31 285 LEU B O 1
ATOM 5026 N N . ALA B 1 286 ? 115.272 69.055 54.685 1.00 18.09 286 ALA B N 1
ATOM 5027 C CA . ALA B 1 286 ? 115.920 70.043 53.827 1.00 18.81 286 ALA B CA 1
ATOM 5028 C C . ALA B 1 286 ? 117.449 69.935 53.977 1.00 19.83 286 ALA B C 1
ATOM 5029 O O . ALA B 1 286 ? 118.176 69.963 52.971 1.00 18.60 286 ALA B O 1
ATOM 5031 N N . ASP B 1 287 ? 117.928 69.795 55.218 1.00 19.54 287 ASP B N 1
ATOM 5032 C CA . ASP B 1 287 ? 119.403 69.643 55.426 1.00 20.81 287 ASP B CA 1
ATOM 5033 C C . ASP B 1 287 ? 119.923 68.415 54.650 1.00 23.24 287 ASP B C 1
ATOM 5034 O O . ASP B 1 287 ? 120.944 68.490 53.947 1.00 22.40 287 ASP B O 1
ATOM 5039 N N . SER B 1 288 ? 119.216 67.299 54.776 1.00 23.00 288 SER B N 1
ATOM 5040 C CA . SER B 1 288 ? 119.654 66.068 54.112 1.00 28.51 288 SER B CA 1
ATOM 5041 C C . SER B 1 288 ? 119.659 66.218 52.614 1.00 26.76 288 SER B C 1
ATOM 5042 O O . SER B 1 288 ? 120.495 65.618 51.924 1.00 24.86 288 SER B O 1
ATOM 5045 N N . ALA B 1 289 ? 118.726 67.008 52.084 1.00 21.66 289 ALA B N 1
ATOM 5046 C CA . ALA B 1 289 ? 118.661 67.243 50.653 1.00 20.45 289 ALA B CA 1
ATOM 5047 C C . ALA B 1 289 ? 119.531 68.380 50.136 1.00 23.10 289 ALA B C 1
ATOM 5048 O O . ALA B 1 289 ? 119.535 68.630 48.937 1.00 26.33 289 ALA B O 1
ATOM 5050 N N . GLY B 1 290 ? 120.276 69.067 50.993 1.00 22.42 290 GLY B N 1
ATOM 5051 C CA . GLY B 1 290 ? 121.032 70.231 50.538 1.00 23.36 290 GLY B CA 1
ATOM 5052 C C . GLY B 1 290 ? 120.196 71.429 50.098 1.00 26.17 290 GLY B C 1
ATOM 5053 O O . GLY B 1 290 ? 120.634 72.256 49.276 1.00 28.73 290 GLY B O 1
ATOM 5054 N N . ILE B 1 291 ? 118.976 71.512 50.619 1.00 23.64 291 ILE B N 1
ATOM 5055 C CA . ILE B 1 291 ? 118.022 72.601 50.354 1.00 25.41 291 ILE B CA 1
ATOM 5056 C C . ILE B 1 291 ? 118.090 73.566 51.558 1.00 25.16 291 ILE B C 1
ATOM 5057 O O . ILE B 1 291 ? 118.057 73.135 52.712 1.00 27.38 291 ILE B O 1
ATOM 5062 N N . SER B 1 292 ? 118.196 74.868 51.332 1.00 22.01 292 SER B N 1
ATOM 5063 C CA . SER B 1 292 ? 118.276 75.758 52.481 1.00 22.81 292 SER B CA 1
ATOM 5064 C C . SER B 1 292 ? 116.869 76.112 53.040 1.00 20.04 292 SER B C 1
ATOM 5065 O O . SER B 1 292 ? 115.851 75.860 52.391 1.00 19.01 292 SER B O 1
ATOM 5068 N N . CYS B 1 293 ? 116.828 76.651 54.257 1.00 17.30 293 CYS B N 1
ATOM 5069 C CA . CYS B 1 293 ? 115.559 77.113 54.855 1.00 19.25 293 CYS B CA 1
ATOM 5070 C C . CYS B 1 293 ? 115.663 78.536 55.318 1.00 18.29 293 CYS B C 1
ATOM 5071 O O . CYS B 1 293 ? 116.732 78.965 55.819 1.00 20.24 293 CYS B O 1
ATOM 5082 N N . VAL B 1 295 ? 112.958 81.390 57.668 1.00 15.11 295 VAL B N 1
ATOM 5083 C CA . VAL B 1 295 ? 111.708 81.392 58.473 1.00 13.39 295 VAL B CA 1
ATOM 5084 C C . VAL B 1 295 ? 110.917 82.607 58.070 1.00 15.57 295 VAL B C 1
ATOM 5085 O O . VAL B 1 295 ? 111.495 83.660 57.767 1.00 15.38 295 VAL B O 1
ATOM 5089 N N . GLY B 1 296 ? 109.585 82.436 58.055 1.00 14.56 296 GLY B N 1
ATOM 5090 C CA . GLY B 1 296 ? 108.682 83.519 57.731 1.00 13.06 296 GLY B CA 1
ATOM 5091 C C . GLY B 1 296 ? 107.544 83.438 58.737 1.00 14.77 296 GLY B C 1
ATOM 5092 O O . GLY B 1 296 ? 107.645 82.731 59.741 1.00 14.82 296 GLY B O 1
ATOM 5093 N N . CYS B 1 297 ? 106.451 84.093 58.411 1.00 14.23 297 CYS B N 1
ATOM 5094 C CA . CYS B 1 297 ? 105.310 84.169 59.294 1.00 15.59 297 CYS B CA 1
ATOM 5095 C C . CYS B 1 297 ? 104.097 84.618 58.484 1.00 17.03 297 CYS B C 1
ATOM 5096 O O . CYS B 1 297 ? 104.209 85.040 57.323 1.00 15.42 297 CYS B O 1
ATOM 5115 N N . GLU B 1 300 ? 101.173 88.421 61.724 1.00 13.87 300 GLU B N 1
ATOM 5116 C CA . GLU B 1 300 ? 100.654 87.723 62.937 1.00 14.72 300 GLU B CA 1
ATOM 5117 C C . GLU B 1 300 ? 101.248 88.369 64.182 1.00 14.69 300 GLU B C 1
ATOM 5118 O O . GLU B 1 300 ? 102.091 89.294 64.099 1.00 14.93 300 GLU B O 1
ATOM 5124 N N A SER B 1 301 ? 100.808 87.886 65.341 0.48 14.70 301 SER B N 1
ATOM 5125 N N B SER B 1 301 ? 100.786 87.939 65.360 0.52 14.82 301 SER B N 1
ATOM 5126 C CA A SER B 1 301 ? 101.150 88.478 66.631 0.48 15.38 301 SER B CA 1
ATOM 5127 C CA B SER B 1 301 ? 101.153 88.618 66.612 0.52 15.24 301 SER B CA 1
ATOM 5128 C C A SER B 1 301 ? 102.650 88.375 66.929 0.48 15.32 301 SER B C 1
ATOM 5129 C C B SER B 1 301 ? 102.634 88.449 66.864 0.52 15.39 301 SER B C 1
ATOM 5130 O O A SER B 1 301 ? 103.282 87.401 66.546 0.48 14.12 301 SER B O 1
ATOM 5131 O O B SER B 1 301 ? 103.232 87.479 66.420 0.52 14.03 301 SER B O 1
ATOM 5136 N N . PRO B 1 302 ? 103.220 89.378 67.624 1.00 16.99 302 PRO B N 1
ATOM 5137 C CA . PRO B 1 302 ? 104.634 89.260 67.997 1.00 17.90 302 PRO B CA 1
ATOM 5138 C C . PRO B 1 302 ? 104.938 87.942 68.760 1.00 17.22 302 PRO B C 1
ATOM 5139 O O . PRO B 1 302 ? 106.087 87.515 68.764 1.00 15.83 302 PRO B O 1
ATOM 5143 N N . ALA B 1 303 ? 103.939 87.305 69.398 1.00 15.50 303 ALA B N 1
ATOM 5144 C CA . ALA B 1 303 ? 104.179 86.057 70.136 1.00 12.47 303 ALA B CA 1
ATOM 5145 C C . ALA B 1 303 ? 104.576 84.985 69.133 1.00 13.60 303 ALA B C 1
ATOM 5146 O O . ALA B 1 303 ? 105.478 84.190 69.384 1.00 13.81 303 ALA B O 1
ATOM 5148 N N . GLY B 1 304 ? 103.914 84.965 67.979 1.00 13.37 304 GLY B N 1
ATOM 5149 C CA . GLY B 1 304 ? 104.336 84.023 66.955 1.00 15.55 304 GLY B CA 1
ATOM 5150 C C . GLY B 1 304 ? 105.737 84.370 66.423 1.00 15.90 304 GLY B C 1
ATOM 5151 O O . GLY B 1 304 ? 106.480 83.480 66.024 1.00 15.69 304 GLY B O 1
ATOM 5152 N N . ILE B 1 305 ? 106.055 85.657 66.305 1.00 16.16 305 ILE B N 1
ATOM 5153 C CA . ILE B 1 305 ? 107.418 86.053 65.892 1.00 15.56 305 ILE B CA 1
ATOM 5154 C C . ILE B 1 305 ? 108.491 85.527 66.860 1.00 14.77 305 ILE B C 1
ATOM 5155 O O . ILE B 1 305 ? 109.484 84.935 66.463 1.00 15.24 305 ILE B O 1
ATOM 5160 N N . LEU B 1 306 ? 108.278 85.726 68.147 1.00 13.78 306 LEU B N 1
ATOM 5161 C CA . LEU B 1 306 ? 109.224 85.245 69.144 1.00 15.43 306 LEU B CA 1
ATOM 5162 C C . LEU B 1 306 ? 109.407 83.751 69.053 1.00 14.19 306 LEU B C 1
ATOM 5163 O O . LEU B 1 306 ? 110.512 83.225 69.123 1.00 14.00 306 LEU B O 1
ATOM 5168 N N . ALA B 1 307 ? 108.290 83.015 68.949 1.00 13.80 307 ALA B N 1
ATOM 5169 C CA . ALA B 1 307 ? 108.416 81.565 68.821 1.00 11.67 307 ALA B CA 1
ATOM 5170 C C . ALA B 1 307 ? 109.191 81.161 67.583 1.00 13.63 307 ALA B C 1
ATOM 5171 O O . ALA B 1 307 ? 109.982 80.240 67.612 1.00 14.27 307 ALA B O 1
ATOM 5173 N N . THR B 1 308 ? 108.924 81.853 66.476 1.00 16.16 308 THR B N 1
ATOM 5174 C CA . THR B 1 308 ? 109.569 81.502 65.222 1.00 15.06 308 THR B CA 1
ATOM 5175 C C . THR B 1 308 ? 111.069 81.870 65.299 1.00 15.65 308 THR B C 1
ATOM 5176 O O . THR B 1 308 ? 111.952 81.130 64.849 1.00 14.91 308 THR B O 1
ATOM 5180 N N . ALA B 1 309 ? 111.355 83.028 65.885 1.00 14.65 309 ALA B N 1
ATOM 5181 C CA . ALA B 1 309 ? 112.763 83.420 66.057 1.00 13.07 309 ALA B CA 1
ATOM 5182 C C . ALA B 1 309 ? 113.516 82.423 66.959 1.00 14.61 309 ALA B C 1
ATOM 5183 O O . ALA B 1 309 ? 114.683 82.117 66.715 1.00 15.93 309 ALA B O 1
ATOM 5185 N N . SER B 1 310 ? 112.855 81.919 68.005 1.00 17.67 310 SER B N 1
ATOM 5186 C CA . SER B 1 310 ? 113.478 80.935 68.902 1.00 18.48 310 SER B CA 1
ATOM 5187 C C . SER B 1 310 ? 113.872 79.651 68.137 1.00 18.07 310 SER B C 1
ATOM 5188 O O . SER B 1 310 ? 114.976 79.107 68.303 1.00 17.25 310 SER B O 1
ATOM 5191 N N . PHE B 1 311 ? 112.942 79.140 67.315 1.00 14.85 311 PHE B N 1
ATOM 5192 C CA . PHE B 1 311 ? 113.205 78.019 66.426 1.00 13.68 311 PHE B CA 1
ATOM 5193 C C . PHE B 1 311 ? 114.384 78.296 65.471 1.00 15.21 311 PHE B C 1
ATOM 5194 O O . PHE B 1 311 ? 115.310 77.475 65.357 1.00 17.46 311 PHE B O 1
ATOM 5202 N N . ALA B 1 312 ? 114.326 79.405 64.739 1.00 15.66 312 ALA B N 1
ATOM 5203 C CA . ALA B 1 312 ? 115.383 79.753 63.751 1.00 15.94 312 ALA B CA 1
ATOM 5204 C C . ALA B 1 312 ? 116.735 79.777 64.439 1.00 18.19 312 ALA B C 1
ATOM 5205 O O . ALA B 1 312 ? 117.721 79.227 63.901 1.00 18.07 312 ALA B O 1
ATOM 5207 N N . LEU B 1 313 ? 116.791 80.411 65.615 1.00 17.92 313 LEU B N 1
ATOM 5208 C CA . LEU B 1 313 ? 118.088 80.506 66.335 1.00 19.77 313 LEU B CA 1
ATOM 5209 C C . LEU B 1 313 ? 118.593 79.108 66.723 1.00 20.76 313 LEU B C 1
ATOM 5210 O O . LEU B 1 313 ? 119.787 78.834 66.685 1.00 19.54 313 LEU B O 1
ATOM 5215 N N . ALA B 1 314 ? 117.681 78.218 67.090 1.00 19.96 314 ALA B N 1
ATOM 5216 C CA . ALA B 1 314 ? 118.064 76.850 67.455 1.00 20.21 314 ALA B CA 1
ATOM 5217 C C . ALA B 1 314 ? 118.496 76.041 66.235 1.00 21.84 314 ALA B C 1
ATOM 5218 O O . ALA B 1 314 ? 119.279 75.095 66.357 1.00 23.42 314 ALA B O 1
ATOM 5220 N N . GLU B 1 315 ? 117.995 76.394 65.053 1.00 19.90 315 GLU B N 1
ATOM 5221 C CA . GLU B 1 315 ? 118.219 75.581 63.825 1.00 20.82 315 GLU B CA 1
ATOM 5222 C C . GLU B 1 315 ? 119.283 76.199 62.916 1.00 24.09 315 GLU B C 1
ATOM 5223 O O . GLU B 1 315 ? 119.501 75.742 61.776 1.00 24.24 315 GLU B O 1
ATOM 5229 N N . ASP B 1 316 ? 119.923 77.249 63.411 1.00 24.26 316 ASP B N 1
ATOM 5230 C CA . ASP B 1 316 ? 120.916 77.976 62.611 1.00 25.25 316 ASP B CA 1
ATOM 5231 C C . ASP B 1 316 ? 120.308 78.450 61.292 1.00 23.22 316 ASP B C 1
ATOM 5232 O O . ASP B 1 316 ? 120.921 78.343 60.224 1.00 23.14 316 ASP B O 1
ATOM 5237 N N . ILE B 1 317 ? 119.080 78.975 61.348 1.00 20.12 317 ILE B N 1
ATOM 5238 C CA . ILE B 1 317 ? 118.507 79.600 60.179 1.00 19.41 317 ILE B CA 1
ATOM 5239 C C . ILE B 1 317 ? 118.692 81.099 60.349 1.00 21.47 317 ILE B C 1
ATOM 5240 O O . ILE B 1 317 ? 118.264 81.689 61.354 1.00 21.83 317 ILE B O 1
ATOM 5245 N N . THR B 1 318 ? 119.319 81.743 59.378 1.00 20.99 318 THR B N 1
ATOM 5246 C CA . THR B 1 318 ? 119.605 83.140 59.524 1.00 20.12 318 THR B CA 1
ATOM 5247 C C . THR B 1 318 ? 118.809 84.053 58.574 1.00 22.23 318 THR B C 1
ATOM 5248 O O . THR B 1 318 ? 118.797 85.279 58.752 1.00 23.64 318 THR B O 1
ATOM 5252 N N . VAL B 1 319 ? 118.144 83.483 57.579 1.00 21.62 319 VAL B N 1
ATOM 5253 C CA . VAL B 1 319 ? 117.369 84.316 56.652 1.00 17.83 319 VAL B CA 1
ATOM 5254 C C . VAL B 1 319 ? 115.957 84.354 57.192 1.00 18.86 319 VAL B C 1
ATOM 5255 O O . VAL B 1 319 ? 115.392 83.292 57.449 1.00 17.97 319 VAL B O 1
ATOM 5259 N N . ALA B 1 320 ? 115.406 85.550 57.407 1.00 17.99 320 ALA B N 1
ATOM 5260 C CA . ALA B 1 320 ? 114.117 85.657 58.114 1.00 18.42 320 ALA B CA 1
ATOM 5261 C C . ALA B 1 320 ? 113.260 86.791 57.521 1.00 20.23 320 ALA B C 1
ATOM 5262 O O . ALA B 1 320 ? 113.763 87.880 57.255 1.00 19.26 320 ALA B O 1
ATOM 5264 N N . ASP B 1 321 ? 111.969 86.506 57.328 1.00 17.21 321 ASP B N 1
ATOM 5265 C CA . ASP B 1 321 ? 110.960 87.517 57.073 1.00 16.80 321 ASP B CA 1
ATOM 5266 C C . ASP B 1 321 ? 110.026 87.485 58.302 1.00 17.29 321 ASP B C 1
ATOM 5267 O O . ASP B 1 321 ? 108.995 86.757 58.288 1.00 16.69 321 ASP B O 1
ATOM 5272 N N . LEU B 1 322 ? 110.357 88.286 59.319 1.00 16.04 322 LEU B N 1
ATOM 5273 C CA . LEU B 1 322 ? 109.623 88.266 60.599 1.00 15.92 322 LEU B CA 1
ATOM 5274 C C . LEU B 1 322 ? 109.253 89.713 60.934 1.00 17.96 322 LEU B C 1
ATOM 5275 O O . LEU B 1 322 ? 109.370 90.159 62.082 1.00 17.91 322 LEU B O 1
ATOM 5280 N N . ASP B 1 323 ? 108.814 90.453 59.914 1.00 15.31 323 ASP B N 1
ATOM 5281 C CA . ASP B 1 323 ? 108.577 91.885 60.085 1.00 18.39 323 ASP B CA 1
ATOM 5282 C C . ASP B 1 323 ? 107.274 92.374 60.754 1.00 18.03 323 ASP B C 1
ATOM 5283 O O . ASP B 1 323 ? 107.102 93.602 60.934 1.00 18.45 323 ASP B O 1
ATOM 5288 N N . PRO B 1 324 ? 106.354 91.468 61.147 1.00 16.35 324 PRO B N 1
ATOM 5289 C CA . PRO B 1 324 ? 105.139 92.080 61.715 1.00 15.12 324 PRO B CA 1
ATOM 5290 C C . PRO B 1 324 ? 105.392 92.987 62.903 1.00 16.03 324 PRO B C 1
ATOM 5291 O O . PRO B 1 324 ? 104.553 93.835 63.202 1.00 18.29 324 PRO B O 1
ATOM 5295 N N . LEU B 1 325 ? 106.516 92.822 63.604 1.00 17.20 325 LEU B N 1
ATOM 5296 C CA . LEU B 1 325 ? 106.808 93.747 64.720 1.00 18.63 325 LEU B CA 1
ATOM 5297 C C . LEU B 1 325 ? 106.774 95.215 64.247 1.00 19.01 325 LEU B C 1
ATOM 5298 O O . LEU B 1 325 ? 106.461 96.100 65.031 1.00 20.82 325 LEU B O 1
ATOM 5303 N N . ASP B 1 326 ? 107.115 95.446 62.971 1.00 18.75 326 ASP B N 1
ATOM 5304 C CA . ASP B 1 326 ? 107.251 96.780 62.391 1.00 18.99 326 ASP B CA 1
ATOM 5305 C C . ASP B 1 326 ? 105.888 97.358 62.035 1.00 19.54 326 ASP B C 1
ATOM 5306 O O . ASP B 1 326 ? 105.744 98.553 61.779 1.00 20.67 326 ASP B O 1
ATOM 5311 N N . TRP B 1 327 ? 104.865 96.504 62.094 1.00 18.55 327 TRP B N 1
ATOM 5312 C CA . TRP B 1 327 ? 103.509 96.871 61.732 1.00 19.51 327 TRP B CA 1
ATOM 5313 C C . TRP B 1 327 ? 102.589 97.136 62.927 1.00 19.48 327 TRP B C 1
ATOM 5314 O O . TRP B 1 327 ? 101.411 97.530 62.748 1.00 20.83 327 TRP B O 1
ATOM 5325 N N . VAL B 1 328 ? 103.098 96.911 64.127 1.00 19.48 328 VAL B N 1
ATOM 5326 C CA . VAL B 1 328 ? 102.236 97.005 65.309 1.00 19.05 328 VAL B CA 1
ATOM 5327 C C . VAL B 1 328 ? 102.900 97.834 66.392 1.00 20.01 328 VAL B C 1
ATOM 5328 O O . VAL B 1 328 ? 104.087 98.147 66.313 1.00 21.48 328 VAL B O 1
ATOM 5332 N N . ALA B 1 329 ? 102.126 98.199 67.416 1.00 18.04 329 ALA B N 1
ATOM 5333 C CA . ALA B 1 329 ? 102.637 99.004 68.527 1.00 21.99 329 ALA B CA 1
ATOM 5334 C C . ALA B 1 329 ? 103.764 98.267 69.247 1.00 21.72 329 ALA B C 1
ATOM 5335 O O . ALA B 1 329 ? 103.655 97.073 69.537 1.00 21.96 329 ALA B O 1
ATOM 5337 N N . LYS B 1 330 ? 104.850 98.979 69.539 1.00 20.76 330 LYS B N 1
ATOM 5338 C CA . LYS B 1 330 ? 106.001 98.385 70.216 1.00 23.60 330 LYS B CA 1
ATOM 5339 C C . LYS B 1 330 ? 105.667 97.759 71.567 1.00 25.57 330 LYS B C 1
ATOM 5340 O O . LYS B 1 330 ? 106.316 96.778 71.999 1.00 23.86 330 LYS B O 1
ATOM 5346 N N . ASP B 1 331 ? 104.655 98.304 72.264 1.00 26.75 331 ASP B N 1
ATOM 5347 C CA . ASP B 1 331 ? 104.342 97.752 73.589 1.00 33.61 331 ASP B CA 1
ATOM 5348 C C . ASP B 1 331 ? 103.703 96.358 73.559 1.00 34.62 331 ASP B C 1
ATOM 5349 O O . ASP B 1 331 ? 103.574 95.705 74.591 1.00 36.75 331 ASP B O 1
ATOM 5354 N N . LEU B 1 332 ? 103.321 95.886 72.377 1.00 32.47 332 LEU B N 1
ATOM 5355 C CA . LEU B 1 332 ? 102.867 94.500 72.235 1.00 29.81 332 LEU B CA 1
ATOM 5356 C C . LEU B 1 332 ? 104.003 93.485 72.256 1.00 31.43 332 LEU B C 1
ATOM 5357 O O . LEU B 1 332 ? 103.753 92.282 72.319 1.00 32.98 332 LEU B O 1
ATOM 5362 N N . TYR B 1 333 ? 105.256 93.931 72.200 1.00 26.03 333 TYR B N 1
ATOM 5363 C CA . TYR B 1 333 ? 106.369 92.973 72.191 1.00 25.64 333 TYR B CA 1
ATOM 5364 C C . TYR B 1 333 ? 107.525 93.336 73.150 1.00 24.76 333 TYR B C 1
ATOM 5365 O O . TYR B 1 333 ? 108.424 92.518 73.405 1.00 23.60 333 TYR B O 1
ATOM 5374 N N . SER B 1 334 ? 107.496 94.545 73.702 1.00 24.82 334 SER B N 1
ATOM 5375 C CA . SER B 1 334 ? 108.676 95.013 74.453 1.00 26.35 334 SER B CA 1
ATOM 5376 C C . SER B 1 334 ? 108.940 94.235 75.765 1.00 27.78 334 SER B C 1
ATOM 5377 O O . SER B 1 334 ? 110.063 94.278 76.294 1.00 25.53 334 SER B O 1
ATOM 5380 N N . ASP B 1 335 ? 107.930 93.533 76.283 1.00 26.90 335 ASP B N 1
ATOM 5381 C CA . ASP B 1 335 ? 108.122 92.563 77.367 1.00 29.34 335 ASP B CA 1
ATOM 5382 C C . ASP B 1 335 ? 109.106 91.445 77.038 1.00 27.50 335 ASP B C 1
ATOM 5383 O O . ASP B 1 335 ? 109.738 90.888 77.958 1.00 27.75 335 ASP B O 1
ATOM 5388 N N . TYR B 1 336 ? 109.231 91.083 75.752 1.00 24.87 336 TYR B N 1
ATOM 5389 C CA . TYR B 1 336 ? 110.072 89.917 75.389 1.00 26.15 336 TYR B CA 1
ATOM 5390 C C . TYR B 1 336 ? 111.060 90.064 74.233 1.00 27.13 336 TYR B C 1
ATOM 5391 O O . TYR B 1 336 ? 111.965 89.247 74.060 1.00 31.47 336 TYR B O 1
ATOM 5400 N N . ILE B 1 337 ? 110.906 91.106 73.447 1.00 25.25 337 ILE B N 1
ATOM 5401 C CA . ILE B 1 337 ? 111.828 91.348 72.363 1.00 25.04 337 ILE B CA 1
ATOM 5402 C C . ILE B 1 337 ? 112.322 92.777 72.387 1.00 26.55 337 ILE B C 1
ATOM 5403 O O . ILE B 1 337 ? 111.569 93.705 72.696 1.00 26.20 337 ILE B O 1
ATOM 5408 N N . THR B 1 338 ? 113.612 92.956 72.077 1.00 25.51 338 THR B N 1
ATOM 5409 C CA . THR B 1 338 ? 114.122 94.244 71.687 1.00 27.62 338 THR B CA 1
ATOM 5410 C C . THR B 1 338 ? 114.258 94.206 70.189 1.00 27.51 338 THR B C 1
ATOM 5411 O O . THR B 1 338 ? 114.965 93.341 69.641 1.00 28.20 338 THR B O 1
ATOM 5415 N N . PHE B 1 339 ? 113.575 95.126 69.524 1.00 26.31 339 PHE B N 1
ATOM 5416 C CA . PHE B 1 339 ? 113.645 95.228 68.084 1.00 27.57 339 PHE B CA 1
ATOM 5417 C C . PHE B 1 339 ? 114.522 96.425 67.797 1.00 32.25 339 PHE B C 1
ATOM 5418 O O . PHE B 1 339 ? 114.009 97.531 67.670 1.00 35.35 339 PHE B O 1
ATOM 5426 N N . ASN B 1 340 ? 115.841 96.243 67.698 1.00 31.48 340 ASN B N 1
ATOM 5427 C CA . ASN B 1 340 ? 116.683 97.312 67.140 1.00 32.83 340 ASN B CA 1
ATOM 5428 C C . ASN B 1 340 ? 116.703 97.145 65.669 1.00 28.36 340 ASN B C 1
ATOM 5429 O O . ASN B 1 340 ? 117.592 96.471 65.156 1.00 28.36 340 ASN B O 1
ATOM 5434 N N . GLU B 1 341 ? 115.726 97.721 64.969 1.00 29.87 341 GLU B N 1
ATOM 5435 C CA . GLU B 1 341 ? 115.547 97.407 63.537 1.00 26.06 341 GLU B CA 1
ATOM 5436 C C . GLU B 1 341 ? 116.907 97.408 62.847 1.00 30.11 341 GLU B C 1
ATOM 5437 O O . GLU B 1 341 ? 117.669 98.403 62.965 1.00 30.30 341 GLU B O 1
ATOM 5443 N N . PRO B 1 342 ? 117.231 96.338 62.066 1.00 26.28 342 PRO B N 1
ATOM 5444 C CA . PRO B 1 342 ? 116.406 95.171 61.652 1.00 25.37 342 PRO B CA 1
ATOM 5445 C C . PRO B 1 342 ? 116.571 93.906 62.527 1.00 23.51 342 PRO B C 1
ATOM 5446 O O . PRO B 1 342 ? 116.120 92.812 62.141 1.00 23.66 342 PRO B O 1
ATOM 5450 N N . ASN B 1 343 ? 117.169 94.065 63.707 1.00 24.11 343 ASN B N 1
ATOM 5451 C CA . ASN B 1 343 ? 117.502 92.936 64.554 1.00 23.43 343 ASN B CA 1
ATOM 5452 C C . ASN B 1 343 ? 116.432 92.664 65.590 1.00 23.55 343 ASN B C 1
ATOM 5453 O O . ASN B 1 343 ? 116.062 93.551 66.374 1.00 24.11 343 ASN B O 1
ATOM 5458 N N . ILE B 1 344 ? 115.977 91.417 65.606 1.00 21.55 344 ILE B N 1
ATOM 5459 C CA . ILE B 1 344 ? 115.081 90.926 66.618 1.00 20.33 344 ILE B CA 1
ATOM 5460 C C . ILE B 1 344 ? 115.971 90.280 67.665 1.00 22.45 344 ILE B C 1
ATOM 5461 O O . ILE B 1 344 ? 116.705 89.323 67.374 1.00 21.97 344 ILE B O 1
ATOM 5466 N N . ILE B 1 345 ? 115.950 90.819 68.882 1.00 21.33 345 ILE B N 1
ATOM 5467 C CA . ILE B 1 345 ? 116.856 90.329 69.910 1.00 21.27 345 ILE B CA 1
ATOM 5468 C C . ILE B 1 345 ? 116.014 89.798 71.022 1.00 22.67 345 ILE B C 1
ATOM 5469 O O . ILE B 1 345 ? 115.193 90.527 71.543 1.00 22.76 345 ILE B O 1
ATOM 5474 N N . LEU B 1 346 ? 116.239 88.547 71.409 1.00 22.77 346 LEU B N 1
ATOM 5475 C CA . LEU B 1 346 ? 115.499 87.990 72.534 1.00 25.31 346 LEU B CA 1
ATOM 5476 C C . LEU B 1 346 ? 115.965 88.616 73.850 1.00 27.76 346 LEU B C 1
ATOM 5477 O O . LEU B 1 346 ? 117.171 88.723 74.091 1.00 23.29 346 LEU B O 1
ATOM 5482 N N . LYS B 1 347 ? 115.026 89.008 74.700 1.00 27.98 347 LYS B N 1
ATOM 5483 C CA . LYS B 1 347 ? 115.407 89.501 76.024 1.00 31.80 347 LYS B CA 1
ATOM 5484 C C . LYS B 1 347 ? 115.958 88.361 76.851 1.00 34.79 347 LYS B C 1
ATOM 5485 O O . LYS B 1 347 ? 115.622 87.230 76.599 1.00 32.98 347 LYS B O 1
ATOM 5491 N N . ASP B 1 348 ? 116.824 88.675 77.824 1.00 39.61 348 ASP B N 1
ATOM 5492 C CA . ASP B 1 348 ? 117.487 87.682 78.674 1.00 44.36 348 ASP B CA 1
ATOM 5493 C C . ASP B 1 348 ? 116.615 87.158 79.802 1.00 40.51 348 ASP B C 1
ATOM 5494 O O . ASP B 1 348 ? 115.724 87.849 80.275 1.00 39.37 348 ASP B O 1
ATOM 5499 N N . ASN B 1 349 ? 116.924 85.948 80.250 1.00 40.18 349 ASN B N 1
ATOM 5500 C CA . ASN B 1 349 ? 116.373 85.424 81.503 1.00 43.05 349 ASN B CA 1
ATOM 5501 C C . ASN B 1 349 ? 114.855 85.206 81.551 1.00 38.06 349 ASN B C 1
ATOM 5502 O O . ASN B 1 349 ? 114.272 85.069 82.631 1.00 37.89 349 ASN B O 1
ATOM 5507 N N . LEU B 1 350 ? 114.218 85.169 80.387 1.00 31.43 350 LEU B N 1
ATOM 5508 C CA . LEU B 1 350 ? 112.801 84.781 80.321 1.00 28.88 350 LEU B CA 1
ATOM 5509 C C . LEU B 1 350 ? 112.638 83.297 80.527 1.00 26.05 350 LEU B C 1
ATOM 5510 O O . LEU B 1 350 ? 113.463 82.531 80.080 1.00 26.53 350 LEU B O 1
ATOM 5515 N N . LYS B 1 351 ? 111.556 82.894 81.186 1.00 22.41 351 LYS B N 1
ATOM 5516 C CA . LYS B 1 351 ? 111.276 81.493 81.411 1.00 23.74 351 LYS B CA 1
ATOM 5517 C C . LYS B 1 351 ? 110.163 81.121 80.404 1.00 20.65 351 LYS B C 1
ATOM 5518 O O . LYS B 1 351 ? 109.149 81.842 80.303 1.00 20.53 351 LYS B O 1
ATOM 5524 N N . GLY B 1 352 ? 110.386 80.054 79.628 1.00 20.20 352 GLY B N 1
ATOM 5525 C CA . GLY B 1 352 ? 109.435 79.734 78.566 1.00 17.84 352 GLY B CA 1
ATOM 5526 C C . GLY B 1 352 ? 109.645 80.789 77.478 1.00 18.30 352 GLY B C 1
ATOM 5527 O O . GLY B 1 352 ? 110.789 81.212 77.237 1.00 17.71 352 GLY B O 1
ATOM 5528 N N . PHE B 1 353 ? 108.566 81.188 76.802 1.00 17.93 353 PHE B N 1
ATOM 5529 C CA . PHE B 1 353 ? 108.661 82.259 75.803 1.00 18.21 353 PHE B CA 1
ATOM 5530 C C . PHE B 1 353 ? 108.765 83.611 76.512 1.00 20.49 353 PHE B C 1
ATOM 5531 O O . PHE B 1 353 ? 109.576 84.467 76.102 1.00 23.96 353 PHE B O 1
ATOM 5539 N N . GLY B 1 354 ? 108.012 83.790 77.593 1.00 20.44 354 GLY B N 1
ATOM 5540 C CA . GLY B 1 354 ? 107.963 85.075 78.281 1.00 24.19 354 GLY B CA 1
ATOM 5541 C C . GLY B 1 354 ? 106.885 86.040 77.762 1.00 23.50 354 GLY B C 1
ATOM 5542 O O . GLY B 1 354 ? 106.983 87.246 77.977 1.00 26.15 354 GLY B O 1
ATOM 5543 N N . PHE B 1 355 ? 105.841 85.531 77.137 1.00 19.65 355 PHE B N 1
ATOM 5544 C CA . PHE B 1 355 ? 104.810 86.383 76.481 1.00 21.53 355 PHE B CA 1
ATOM 5545 C C . PHE B 1 355 ? 104.017 87.270 77.397 1.00 23.78 355 PHE B C 1
ATOM 5546 O O . PHE B 1 355 ? 103.435 88.294 76.927 1.00 28.19 355 PHE B O 1
ATOM 5554 N N . ASN B 1 356 ? 103.848 86.827 78.643 1.00 20.51 356 ASN B N 1
ATOM 5555 C CA . ASN B 1 356 ? 103.164 87.650 79.633 1.00 24.82 356 ASN B CA 1
ATOM 5556 C C . ASN B 1 356 ? 101.678 87.938 79.237 1.00 28.93 356 ASN B C 1
ATOM 5557 O O . ASN B 1 356 ? 101.192 89.083 79.422 1.00 26.93 356 ASN B O 1
ATOM 5562 N N . LEU B 1 357 ? 100.962 86.922 78.711 1.00 25.54 357 LEU B N 1
ATOM 5563 C CA . LEU B 1 357 ? 99.595 87.145 78.184 1.00 23.85 357 LEU B CA 1
ATOM 5564 C C . LEU B 1 357 ? 98.484 87.298 79.234 1.00 24.49 357 LEU B C 1
ATOM 5565 O O . LEU B 1 357 ? 97.518 87.995 78.992 1.00 27.45 357 LEU B O 1
ATOM 5570 N N . ALA B 1 358 ? 98.581 86.607 80.349 1.00 21.52 358 ALA B N 1
ATOM 5571 C CA . ALA B 1 358 ? 97.477 86.575 81.305 1.00 25.63 358 ALA B CA 1
ATOM 5572 C C . ALA B 1 358 ? 97.217 87.977 81.857 1.00 27.28 358 ALA B C 1
ATOM 5573 O O . ALA B 1 358 ? 96.120 88.238 82.343 1.00 26.95 358 ALA B O 1
ATOM 5575 N N . GLU B 1 359 ? 98.220 88.857 81.760 1.00 24.33 359 GLU B N 1
ATOM 5576 C CA . GLU B 1 359 ? 98.138 90.208 82.313 1.00 29.30 359 GLU B CA 1
ATOM 5577 C C . GLU B 1 359 ? 97.111 91.025 81.574 1.00 23.13 359 GLU B C 1
ATOM 5578 O O . GLU B 1 359 ? 96.492 91.883 82.161 1.00 20.99 359 GLU B O 1
ATOM 5584 N N . ASN B 1 360 ? 96.949 90.739 80.281 1.00 21.38 360 ASN B N 1
ATOM 5585 C CA . ASN B 1 360 ? 96.090 91.540 79.424 1.00 22.64 360 ASN B CA 1
ATOM 5586 C C . ASN B 1 360 ? 94.978 90.804 78.745 1.00 16.00 360 ASN B C 1
ATOM 5587 O O . ASN B 1 360 ? 94.298 91.381 77.857 1.00 17.05 360 ASN B O 1
ATOM 5592 N N . LEU B 1 361 ? 94.855 89.516 79.018 1.00 15.75 361 LEU B N 1
ATOM 5593 C CA . LEU B 1 361 ? 93.816 88.713 78.323 1.00 18.12 361 LEU B CA 1
ATOM 5594 C C . LEU B 1 361 ? 93.075 87.880 79.338 1.00 18.86 361 LEU B C 1
ATOM 5595 O O . LEU B 1 361 ? 93.674 87.407 80.305 1.00 18.19 361 LEU B O 1
ATOM 5600 N N . TYR B 1 362 ? 91.798 87.658 79.118 1.00 16.61 362 TYR B N 1
ATOM 5601 C CA . TYR B 1 362 ? 91.021 86.896 80.087 1.00 17.68 362 TYR B CA 1
ATOM 5602 C C . TYR B 1 362 ? 90.806 85.500 79.495 1.00 18.00 362 TYR B C 1
ATOM 5603 O O . TYR B 1 362 ? 90.041 85.336 78.551 1.00 19.52 362 TYR B O 1
ATOM 5612 N N . PHE B 1 363 ? 91.493 84.487 80.016 1.00 17.64 363 PHE B N 1
ATOM 5613 C CA . PHE B 1 363 ? 91.371 83.127 79.452 1.00 17.87 363 PHE B CA 1
ATOM 5614 C C . PHE B 1 363 ? 90.171 82.390 79.983 1.00 18.38 363 PHE B C 1
ATOM 5615 O O . PHE B 1 363 ? 89.932 82.456 81.175 1.00 18.11 363 PHE B O 1
ATOM 5623 N N . GLN B 1 364 ? 89.468 81.664 79.113 1.00 20.28 364 GLN B N 1
ATOM 5624 C CA . GLN B 1 364 ? 88.272 80.885 79.494 1.00 24.06 364 GLN B CA 1
ATOM 5625 C C . GLN B 1 364 ? 88.284 79.475 78.946 1.00 24.62 364 GLN B C 1
ATOM 5626 O O . GLN B 1 364 ? 88.647 79.260 77.768 1.00 18.21 364 GLN B O 1
ATOM 5632 N N . SER B 1 365 ? 87.796 78.510 79.738 1.00 25.62 365 SER B N 1
ATOM 5633 C CA . SER B 1 365 ? 87.594 77.147 79.197 1.00 30.95 365 SER B CA 1
ATOM 5634 C C . SER B 1 365 ? 86.266 76.955 78.452 1.00 36.26 365 SER B C 1
ATOM 5635 O O . SER B 1 365 ? 85.343 77.791 78.592 1.00 40.21 365 SER B O 1
#

CATH classification: 3.30.390.10 (+1 more: 3.20.20.120)

GO terms:
  GO:0000287 magnesium ion binding (F, IDA)
  GO:0016854 racemase and epimerase activity (F, IDA)
  GO:0006518 peptide metabolic process (P, IDA)

B-factor: mean 28.79, std 13.28, range [7.64, 91.29]